Protein AF-A0A0A9YX27-F1 (afdb_monomer)

Secondary structure (DSSP, 8-state):
---S--PPPHHHHHHHHHHHHHHHHHTTT-HHHHHHHHHHHHHHHHHHTTS---TTSS-HHHHHHHHHHHHHHHHHHHHHHTS---HHHHHHHHHHHHHHHHHHTT--TTT--EEEESS--TTTEEE---TTTTSSSEEEEES-HHHHHHT-TTS-PPP-HHHHHHHHHHHHHHHHHH---BSSS-HHHHHHHHHHHHHHHHHHHHTTGGGGGG-S-HHHHHHHHHHHHHHHHHS--BHHHHHHHHHHHHHHHHHHHHTTSS-HHHHHHHHHHHTTT-S-HHHHHHHHHHHHHHHHHHHHHHHHS-THHHHHHHHHHHHHTGGGGS-GGG--HHIIIIIHHHHHHHHHHHHHHHHTTTTGGGS------HHHHHHHHHHTTTTS-SSS---------TTS-HHHHHHHHHHHHHH-

Nearest PDB structures (foldseek):
  5cwo-assembly2_B  TM=3.937E-01  e=2.588E+00  synthetic construct

Mean predicted aligned error: 8.97 Å

Foldseek 3Di:
DCPDDPDQDPLSVLLVVLLVVVLVVPVPDDDPLSVLSVVLVVLVVVLLVLLADPCVLAPPLLNVLSVLLNVLLSVLSNLLSVQPDDSVLVSLLSVLSSVLSVLVSVQDLRFAQKDWDPDDDPPQWAFDDEPPCPDHTTIITGPNNVVQQVVDPVSDHDDRLLSVLSSLLSVLLSLLLVAAADDPDDRSSLSSLLSSLSSNLLSLLSVCSSCCSNDPDNVLVSCLRRQLSVCLSVPHRYSVVSSVSSVLSSVCNVCQVCQCVAPLVNLLVVQCVQQVNPFQSVLLVLLVVLLVVLLVVLLVQLVVDPDCVSLVVLVVVLLVCLVVPPDLQQAALCCLRHVLSNNLSSLQNSVQCVSCVSSCSNVDTNGQHSNLSSQLSVQQVSRHHHGGGDDDDRDDDPPNCVVVSVVSSVVSVVSD

Radius of gyration: 26.24 Å; Cα contacts (8 Å, |Δi|>4): 491; chains: 1; bounding box: 63×66×70 Å

Solvent-accessible surface area (backbone atoms only — not comparable to full-atom values): 23221 Å² total; per-residue (Å²): 144,88,82,75,86,75,75,76,47,76,67,51,52,54,40,50,52,49,53,54,50,53,48,63,76,48,74,83,78,53,76,69,57,50,50,51,38,53,54,41,52,52,50,39,57,66,51,50,74,58,63,71,78,65,62,90,84,33,52,69,72,59,38,52,54,53,48,54,40,52,52,52,50,53,47,44,55,44,60,56,66,70,42,79,62,58,62,69,62,52,39,54,28,41,51,29,47,42,58,25,48,65,53,55,53,68,59,61,69,82,72,61,35,59,47,78,43,92,67,89,43,83,84,30,38,44,78,52,91,45,95,55,63,86,56,93,58,43,32,25,35,48,72,28,67,58,67,50,42,68,69,27,88,84,76,64,58,80,74,54,56,65,62,54,39,53,43,52,49,49,50,41,40,46,48,35,52,68,49,77,52,54,59,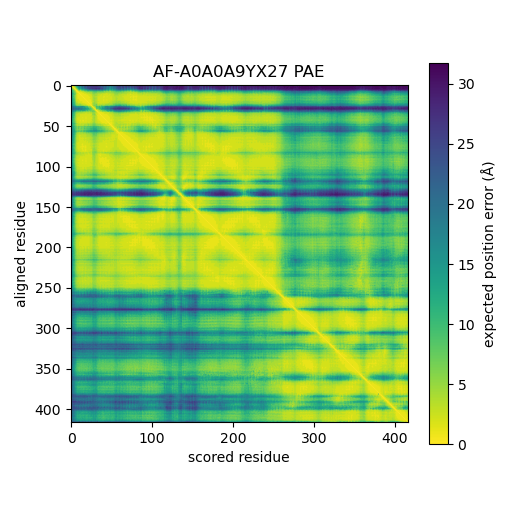100,54,59,59,46,47,45,12,43,51,53,24,24,53,46,38,52,25,50,46,65,49,56,82,55,60,79,48,56,62,59,44,90,45,66,68,57,49,40,42,44,71,36,44,33,58,46,46,46,61,76,73,46,48,42,48,70,61,39,54,55,51,42,51,50,54,35,52,40,66,60,46,69,73,51,59,72,74,61,49,65,71,61,35,52,54,54,47,35,65,59,49,76,62,80,62,43,62,68,48,44,48,53,25,47,54,49,16,52,54,43,24,52,49,50,47,53,56,30,66,78,34,70,77,68,56,18,49,52,54,50,52,52,62,56,55,74,56,39,80,83,41,62,50,57,76,67,32,41,68,64,43,40,54,58,47,46,26,41,52,51,14,52,54,47,33,48,48,19,55,63,75,16,64,42,45,45,77,54,80,50,62,60,62,85,42,61,58,37,52,52,44,39,41,49,60,54,29,39,44,60,87,63,63,18,63,65,95,75,87,78,65,75,67,88,90,62,48,67,67,59,34,52,50,52,46,49,48,52,65,72,64,57

Sequence (416 aa):
HFQDKEKLSDKDLVILEKQMKYITDVSTDMKSDFRNLIEEYNRYWSLRNLVTVDESLCPAYLASKIQETHESFLTLVRESLDKSVNVPSLVKYFRQLNDFIEDFKDIDFTSNWYVKSNTSRPGIIEKVDNKIASENGCSYKVIDLEQFIEGYKDGRPPQHHIIHIVSKLLECAMKSLTTTWESDSGQSVAQLDATGELLSAIRSSFIYLKEQPDYRDFEQFSNESVQPFLQVVDRCHILEEFKIRVNVIKESFWYIRKMDEIGITRALELFHQLNHGSVNLNKLKQCYDIYVSKYNEYIGEAKLKSGLDGIKSLVEIMTTNKADYKEIAKWDEVVKTEKLPTLLAGLSAVWSLLVSKDVRSSGKFLKPHCIQVLCIMRLLSLDGSSRGVEHHLAQVLTGQGKSVILGLLSAVLAFT

Structure (mmCIF, N/CA/C/O backbone):
data_AF-A0A0A9YX27-F1
#
_entry.id   AF-A0A0A9YX27-F1
#
loop_
_atom_site.group_PDB
_atom_site.id
_atom_site.type_symbol
_atom_site.label_atom_id
_atom_site.label_alt_id
_atom_site.label_comp_id
_atom_site.label_asym_id
_atom_site.label_entity_id
_atom_site.label_seq_id
_atom_site.pdbx_PDB_ins_code
_atom_site.Cartn_x
_atom_site.Cartn_y
_atom_site.Cartn_z
_atom_site.occupancy
_atom_site.B_iso_or_equiv
_atom_site.auth_seq_id
_atom_site.auth_comp_id
_atom_site.auth_asym_id
_atom_site.auth_atom_id
_atom_site.pdbx_PDB_model_num
ATOM 1 N N . HIS A 1 1 ? -32.310 9.108 16.807 1.00 32.50 1 HIS A N 1
ATOM 2 C CA . HIS A 1 1 ? -31.981 7.670 16.831 1.00 32.50 1 HIS A CA 1
ATOM 3 C C . HIS A 1 1 ? -30.653 7.457 17.562 1.00 32.50 1 HIS A C 1
ATOM 5 O O . HIS A 1 1 ? -29.638 7.232 16.931 1.00 32.50 1 HIS A O 1
ATOM 11 N N . PHE A 1 2 ? -30.652 7.585 18.892 1.00 31.58 2 PHE A N 1
ATOM 12 C CA . PHE A 1 2 ? -29.519 7.258 19.780 1.00 31.58 2 PHE A CA 1
ATOM 13 C C . PHE A 1 2 ? -30.094 6.498 20.982 1.00 31.58 2 PHE A C 1
ATOM 15 O O . PHE A 1 2 ? -30.077 6.981 22.111 1.00 31.58 2 PHE A O 1
ATOM 22 N N . GLN A 1 3 ? -30.788 5.391 20.711 1.00 31.30 3 GLN A N 1
ATOM 23 C CA . GLN A 1 3 ? -31.604 4.719 21.725 1.00 31.30 3 GLN A CA 1
ATOM 24 C C . GLN A 1 3 ? -31.495 3.197 21.736 1.00 31.30 3 GLN A C 1
ATOM 26 O O . GLN A 1 3 ? -32.362 2.559 22.312 1.00 31.30 3 GLN A O 1
ATOM 31 N N . ASP A 1 4 ? -30.389 2.645 21.238 1.00 38.38 4 ASP A N 1
ATOM 32 C CA . ASP A 1 4 ? -29.897 1.367 21.746 1.00 38.38 4 ASP A CA 1
ATOM 33 C C . ASP A 1 4 ? -28.518 1.609 22.358 1.00 38.38 4 ASP A C 1
ATOM 35 O O . ASP A 1 4 ? -27.602 2.128 21.721 1.00 38.38 4 ASP A O 1
ATOM 39 N N . LYS A 1 5 ? -28.438 1.383 23.671 1.00 42.91 5 LYS A N 1
ATOM 40 C CA . LYS A 1 5 ? -27.274 1.667 24.510 1.00 42.91 5 LYS A CA 1
ATOM 41 C C . LYS A 1 5 ? -26.194 0.615 24.267 1.00 42.91 5 LYS A C 1
ATOM 43 O O . LYS A 1 5 ? -26.051 -0.303 25.070 1.00 42.91 5 LYS A O 1
ATOM 48 N N . GLU A 1 6 ? -25.372 0.803 23.246 1.00 55.72 6 GLU A N 1
ATOM 49 C CA . GLU A 1 6 ? -23.971 0.417 23.394 1.00 55.72 6 GLU A CA 1
ATOM 50 C C . GLU A 1 6 ? -23.339 1.404 24.378 1.00 55.72 6 GLU A C 1
ATOM 52 O O . GLU A 1 6 ? -23.315 2.619 24.171 1.00 55.72 6 GLU A O 1
ATOM 57 N N . LYS A 1 7 ? -22.929 0.893 25.539 1.00 67.12 7 LYS A N 1
ATOM 58 C CA . LYS A 1 7 ? -22.193 1.683 26.523 1.00 67.12 7 LYS A CA 1
ATOM 59 C C . LYS A 1 7 ? -20.860 2.058 25.871 1.00 67.12 7 LYS A C 1
ATOM 61 O O . LYS A 1 7 ? -20.080 1.162 25.565 1.00 67.12 7 LYS A O 1
ATOM 66 N N . LEU A 1 8 ? -20.615 3.355 25.666 1.00 75.12 8 LEU A N 1
ATOM 67 C CA . LEU A 1 8 ? -19.291 3.849 25.277 1.00 75.12 8 LEU A CA 1
ATOM 68 C C . LEU A 1 8 ? -18.251 3.249 26.227 1.00 75.12 8 LEU A C 1
ATOM 70 O O . LEU A 1 8 ? -18.453 3.265 27.446 1.00 75.12 8 LEU A O 1
ATOM 74 N N . SER A 1 9 ? -17.170 2.702 25.674 1.00 83.25 9 SER A N 1
ATOM 75 C CA . SER A 1 9 ? -16.067 2.210 26.495 1.00 83.25 9 SER A CA 1
ATOM 76 C C . SER A 1 9 ? -15.352 3.378 27.178 1.00 83.25 9 SER A C 1
ATOM 78 O O . SER A 1 9 ? -15.440 4.527 26.734 1.00 83.25 9 SER A O 1
ATOM 80 N N . ASP A 1 10 ? -14.571 3.093 28.221 1.00 86.69 10 ASP A N 1
ATOM 81 C CA . ASP A 1 10 ? -13.740 4.111 28.876 1.00 86.69 10 ASP A CA 1
ATOM 82 C C . ASP A 1 10 ? -12.796 4.804 27.877 1.00 86.69 10 ASP A C 1
ATOM 84 O O . ASP A 1 10 ? -12.550 6.006 27.973 1.00 86.69 10 ASP A O 1
ATOM 88 N N . LYS A 1 11 ? -12.302 4.081 26.861 1.00 87.69 11 LYS A N 1
ATOM 89 C CA . LYS A 1 11 ? -11.472 4.671 25.801 1.00 87.69 11 LYS A CA 1
ATOM 90 C C . LYS A 1 11 ? -12.260 5.581 24.867 1.00 87.69 11 LYS A C 1
ATOM 92 O O . LYS A 1 11 ? -11.727 6.614 24.463 1.00 87.69 11 LYS A O 1
ATOM 97 N N . ASP A 1 12 ? -13.502 5.229 24.546 1.00 91.19 12 ASP A N 1
ATOM 98 C CA . ASP A 1 12 ? -14.368 6.084 23.731 1.00 91.19 12 ASP A CA 1
ATOM 99 C C . ASP A 1 12 ? -14.658 7.404 24.456 1.00 91.19 12 ASP A C 1
ATOM 101 O O . ASP A 1 12 ? -14.578 8.472 23.851 1.00 91.19 12 ASP A O 1
ATOM 105 N N . LEU A 1 13 ? -14.904 7.354 25.770 1.00 92.88 13 LEU A N 1
ATOM 106 C CA . LEU A 1 13 ? -15.078 8.559 26.586 1.00 92.88 13 LEU A CA 1
ATOM 107 C C . LEU A 1 13 ? -13.836 9.458 26.534 1.00 92.88 13 LEU A C 1
ATOM 109 O O . LEU A 1 13 ? -13.962 10.655 26.286 1.00 92.88 13 LEU A O 1
ATOM 113 N N . VAL A 1 14 ? -12.634 8.887 26.660 1.00 95.25 14 VAL A N 1
ATOM 114 C CA . VAL A 1 14 ? -11.374 9.647 26.556 1.00 95.25 14 VAL A CA 1
ATOM 115 C C . VAL A 1 14 ? -11.196 10.285 25.172 1.00 95.25 14 VAL A C 1
ATOM 117 O O . VAL A 1 14 ? -10.724 11.418 25.069 1.00 95.25 14 VAL A O 1
ATOM 120 N N . ILE A 1 15 ? -11.557 9.584 24.092 1.00 96.06 15 ILE A N 1
ATOM 121 C CA . ILE A 1 15 ? -11.510 10.137 22.729 1.00 96.06 15 ILE A CA 1
ATOM 122 C C . ILE A 1 15 ? -12.478 11.318 22.606 1.00 96.06 15 ILE A C 1
ATOM 124 O O . ILE A 1 15 ? -12.082 12.384 22.129 1.00 96.06 15 ILE A O 1
ATOM 128 N N . LEU A 1 16 ? -13.715 11.157 23.083 1.00 95.44 16 LEU A N 1
ATOM 129 C CA . LEU A 1 16 ? -14.730 12.208 23.063 1.00 95.44 16 LEU A CA 1
ATOM 130 C C . LEU A 1 16 ? -14.278 13.445 23.849 1.00 95.44 16 LEU A C 1
ATOM 132 O O . LEU A 1 16 ? -14.388 14.564 23.353 1.00 95.44 16 LEU A O 1
ATOM 136 N N . GLU A 1 17 ? -13.718 13.258 25.045 1.00 95.31 17 GLU A N 1
ATOM 137 C CA . GLU A 1 17 ? -13.181 14.346 25.869 1.00 95.31 17 GLU A CA 1
ATOM 138 C C . GLU A 1 17 ? -12.073 15.122 25.147 1.00 95.31 17 GLU A C 1
ATOM 140 O O . GLU A 1 17 ? -12.094 16.355 25.127 1.00 95.31 17 GLU A O 1
ATOM 145 N N . LYS A 1 18 ? -11.133 14.423 24.494 1.00 95.56 18 LYS A N 1
ATOM 146 C CA . LYS A 1 18 ? -10.065 15.063 23.706 1.00 95.56 18 LYS A CA 1
ATOM 147 C C . LYS A 1 18 ? -10.621 15.849 22.520 1.00 95.56 18 LYS A C 1
ATOM 149 O O . LYS A 1 18 ? -10.191 16.977 22.282 1.00 95.56 18 LYS A O 1
ATOM 154 N N . GLN A 1 19 ? -11.604 15.294 21.813 1.00 95.19 19 GLN A N 1
ATOM 155 C CA . GLN A 1 19 ? -12.287 15.986 20.718 1.00 95.19 19 GLN A CA 1
ATOM 156 C C . GLN A 1 19 ? -13.003 17.255 21.205 1.00 95.19 19 GLN A C 1
ATOM 158 O O . GLN A 1 19 ? -12.843 18.313 20.597 1.00 95.19 19 GLN A O 1
ATOM 163 N N . MET A 1 20 ? -13.743 17.178 22.317 1.00 92.31 20 MET A N 1
ATOM 164 C CA . MET A 1 20 ? -14.449 18.322 22.912 1.00 92.31 20 MET A CA 1
ATOM 165 C C . MET A 1 20 ? -13.490 19.404 23.418 1.00 92.31 20 MET A C 1
ATOM 167 O O . MET A 1 20 ? -13.751 20.599 23.248 1.00 92.31 20 MET A O 1
ATOM 171 N N . LYS A 1 21 ? -12.353 19.002 23.996 1.00 91.19 21 LYS A N 1
ATOM 172 C CA . LYS A 1 21 ? -11.293 19.930 24.395 1.00 91.19 21 LYS A CA 1
ATOM 173 C C . LYS A 1 21 ? -10.747 20.689 23.185 1.00 91.19 21 LYS A C 1
ATOM 175 O O . LYS A 1 21 ? -10.752 21.915 23.195 1.00 91.19 21 LYS A O 1
ATOM 180 N N . TYR A 1 22 ? -10.386 19.977 22.116 1.00 90.25 22 TYR A N 1
ATOM 181 C CA . TYR A 1 22 ? -9.889 20.600 20.886 1.00 90.25 22 TYR A CA 1
ATOM 182 C C . TYR A 1 22 ? -10.916 21.563 20.267 1.00 90.25 22 TYR A C 1
ATOM 184 O O . TYR A 1 22 ? -10.574 22.661 19.840 1.00 90.25 22 TYR A O 1
ATOM 192 N N . ILE A 1 23 ? -12.199 21.187 20.260 1.00 88.50 23 ILE A N 1
ATOM 193 C CA . ILE A 1 23 ? -13.299 22.058 19.815 1.00 88.50 23 ILE A CA 1
ATOM 194 C C . ILE A 1 23 ? -13.338 23.355 20.628 1.00 88.50 23 ILE A C 1
ATOM 196 O O . ILE A 1 23 ? -13.466 24.433 20.048 1.00 88.50 23 ILE A O 1
ATOM 200 N N . THR A 1 24 ? -13.219 23.259 21.953 1.00 85.38 24 THR A N 1
ATOM 201 C CA . THR A 1 24 ? -13.237 24.423 22.852 1.00 85.38 24 THR A CA 1
ATOM 202 C C . THR A 1 24 ? -12.073 25.362 22.543 1.00 85.38 24 THR A C 1
ATOM 204 O O . THR A 1 24 ? -12.291 26.566 22.406 1.00 85.38 24 THR A O 1
ATOM 207 N N . ASP A 1 25 ? -10.880 24.799 22.332 1.00 82.50 25 ASP A N 1
ATOM 208 C CA . ASP A 1 25 ? -9.648 25.544 22.064 1.00 82.50 25 ASP A CA 1
ATOM 209 C C . ASP A 1 25 ? -9.677 26.299 20.720 1.00 82.50 25 ASP A C 1
ATOM 211 O O . ASP A 1 25 ? -9.036 27.342 20.598 1.00 82.50 25 ASP A O 1
ATOM 215 N N . VAL A 1 26 ? -10.427 25.814 19.718 1.00 80.12 26 VAL A N 1
ATOM 216 C CA . VAL A 1 26 ? -10.447 26.406 18.362 1.00 80.12 26 VAL A CA 1
ATOM 217 C C . VAL A 1 26 ? -11.749 27.142 18.001 1.00 80.12 26 VAL A C 1
ATOM 219 O O . VAL A 1 26 ? -11.803 27.880 17.013 1.00 80.12 26 VAL A O 1
ATOM 222 N N . SER A 1 27 ? -12.810 27.003 18.802 1.00 65.88 27 SER A N 1
ATOM 223 C CA . SER A 1 27 ? -14.120 27.641 18.558 1.00 65.88 27 SER A CA 1
ATOM 224 C C . SER A 1 27 ? -14.091 29.178 18.473 1.00 65.88 27 SER A C 1
ATOM 226 O O . SER A 1 27 ? -15.070 29.793 18.046 1.00 65.88 27 SER A O 1
ATOM 228 N N . THR A 1 28 ? -12.972 29.805 18.834 1.00 61.97 28 THR A N 1
ATOM 229 C CA . THR A 1 28 ? -12.790 31.255 18.869 1.00 61.97 28 THR A CA 1
ATOM 230 C C . THR A 1 28 ? -12.354 31.887 17.542 1.00 61.97 28 THR A C 1
ATOM 232 O O . THR A 1 28 ? -12.561 33.092 17.417 1.00 61.97 28 THR A O 1
ATOM 235 N N . ASP A 1 29 ? -11.833 31.140 16.545 1.00 57.16 29 ASP A N 1
ATOM 236 C CA . ASP A 1 29 ? -11.067 31.785 15.449 1.00 57.16 29 ASP A CA 1
ATOM 237 C C . ASP A 1 29 ? -11.380 31.425 13.970 1.00 57.16 29 ASP A C 1
ATOM 239 O O . ASP A 1 29 ? -11.008 32.204 13.097 1.00 57.16 29 ASP A O 1
ATOM 243 N N . MET A 1 30 ? -12.098 30.349 13.591 1.00 60.81 30 MET A N 1
ATOM 244 C CA . MET A 1 30 ? -12.384 30.073 12.152 1.00 60.81 30 MET A CA 1
ATOM 245 C C . MET A 1 30 ? -13.683 29.287 11.882 1.00 60.81 30 MET A C 1
ATOM 247 O O . MET A 1 30 ? -13.801 28.124 12.246 1.00 60.81 30 MET A O 1
ATOM 251 N N . LYS A 1 31 ? -14.656 29.878 11.161 1.00 67.31 31 LYS A N 1
ATOM 252 C CA . LYS A 1 31 ? -15.998 29.276 10.949 1.00 67.31 31 LYS A CA 1
ATOM 253 C C . LYS A 1 31 ? -16.056 28.095 9.961 1.00 67.31 31 LYS A C 1
ATOM 255 O O . LYS A 1 31 ? -16.833 27.172 10.193 1.00 67.31 31 LYS A O 1
ATOM 260 N N . SER A 1 32 ? -15.311 28.117 8.850 1.00 70.50 32 SER A N 1
ATOM 261 C CA . SER A 1 32 ? -15.412 27.078 7.803 1.00 70.50 32 SER A CA 1
ATOM 262 C C . SER A 1 32 ? -14.678 25.789 8.172 1.00 70.50 32 SER A C 1
ATOM 264 O O . SER A 1 32 ? -15.236 24.703 8.033 1.00 70.50 32 SER A O 1
ATOM 266 N N . ASP A 1 33 ? -13.457 25.903 8.690 1.00 73.94 33 ASP A N 1
ATOM 267 C CA . ASP A 1 33 ? -12.636 24.740 9.043 1.00 73.94 33 ASP A CA 1
ATOM 268 C C . ASP A 1 33 ? -13.172 24.031 10.287 1.00 73.94 33 ASP A C 1
ATOM 270 O O . ASP A 1 33 ? -13.155 22.804 10.357 1.00 73.94 33 ASP A O 1
ATOM 274 N N . PHE A 1 34 ? -13.756 24.791 11.217 1.00 83.12 34 PHE A N 1
ATOM 275 C CA . PHE A 1 34 ? -14.471 24.240 12.362 1.00 83.12 34 PHE A CA 1
ATOM 276 C C . PHE A 1 34 ? -15.660 23.369 11.942 1.00 83.12 34 PHE A C 1
ATOM 278 O O . PHE A 1 34 ? -15.837 22.274 12.468 1.00 83.12 34 PHE A O 1
ATOM 285 N N . ARG A 1 35 ? -16.453 23.806 10.954 1.00 87.94 35 ARG A N 1
ATOM 286 C CA . ARG A 1 35 ? -17.568 23.002 10.434 1.00 87.94 35 ARG A CA 1
ATOM 287 C C . ARG A 1 35 ? -17.078 21.670 9.862 1.00 87.94 35 ARG A C 1
ATOM 289 O O . ARG A 1 35 ? -17.645 20.637 10.202 1.00 87.94 35 ARG A O 1
ATOM 296 N N . ASN A 1 36 ? -16.024 21.699 9.045 1.00 91.38 36 ASN A N 1
ATOM 297 C CA . ASN A 1 36 ? -15.434 20.484 8.480 1.00 91.38 36 ASN A CA 1
ATOM 298 C C . ASN A 1 36 ? -14.961 19.529 9.586 1.00 91.38 36 ASN A C 1
ATOM 300 O O . ASN A 1 36 ? -15.184 18.329 9.492 1.00 91.38 36 ASN A O 1
ATOM 304 N N . LEU A 1 37 ? -14.355 20.051 10.657 1.00 92.25 37 LEU A N 1
ATOM 305 C CA . LEU A 1 37 ? -13.923 19.233 11.792 1.00 92.25 37 LEU A CA 1
ATOM 306 C C . LEU A 1 37 ? -15.094 18.521 12.476 1.00 92.25 37 LEU A C 1
ATOM 308 O O . LEU A 1 37 ? -15.016 17.321 12.727 1.00 92.25 37 LEU A O 1
ATOM 312 N N . ILE A 1 38 ? -16.187 19.240 12.746 1.00 92.88 38 ILE A N 1
ATOM 313 C CA . ILE A 1 38 ? -17.391 18.651 13.346 1.00 92.88 38 ILE A CA 1
ATOM 314 C C . ILE A 1 38 ? -18.004 17.589 12.424 1.00 92.88 38 ILE A C 1
ATOM 316 O O . ILE A 1 38 ? -18.426 16.538 12.903 1.00 92.88 38 ILE A O 1
ATOM 320 N N . GLU A 1 39 ? -18.037 17.831 11.111 1.00 95.12 39 GLU A N 1
ATOM 321 C CA . GLU A 1 39 ? -18.508 16.849 10.126 1.00 95.12 39 GLU A CA 1
ATOM 322 C C . GLU A 1 39 ? -17.661 15.563 10.164 1.00 95.12 39 GLU A C 1
ATOM 324 O O . GLU A 1 39 ? -18.224 14.469 10.247 1.00 95.12 39 GLU A O 1
ATOM 329 N N . GLU A 1 40 ? -16.330 15.673 10.209 1.00 96.25 40 GLU A N 1
ATOM 330 C CA . GLU A 1 40 ? -15.453 14.500 10.289 1.00 96.25 40 GLU A CA 1
ATOM 331 C C . GLU A 1 40 ? -15.524 13.776 11.644 1.00 96.25 40 GLU A C 1
ATOM 333 O O . GLU A 1 40 ? -15.459 12.548 11.676 1.00 96.25 40 GLU A O 1
ATOM 338 N N . TYR A 1 41 ? -15.705 14.483 12.765 1.00 96.38 41 TYR A N 1
ATOM 339 C CA . TYR A 1 41 ? -15.936 13.842 14.069 1.00 96.38 41 TYR A CA 1
ATOM 340 C C . TYR A 1 41 ? -17.277 13.108 14.115 1.00 96.38 41 TYR A C 1
ATOM 342 O O . TYR A 1 41 ? -17.355 11.996 14.635 1.00 96.38 41 TYR A O 1
ATOM 350 N N . ASN A 1 42 ? -18.332 13.681 13.533 1.00 95.56 42 ASN A N 1
ATOM 351 C CA . ASN A 1 42 ? -19.620 12.998 13.423 1.00 95.56 42 ASN A CA 1
ATOM 352 C C . ASN A 1 42 ? -19.513 11.737 12.554 1.00 95.56 42 ASN A C 1
ATOM 354 O O . ASN A 1 42 ? -20.071 10.702 12.919 1.00 95.56 42 ASN A O 1
ATOM 358 N N . ARG A 1 43 ? -18.769 11.803 11.439 1.00 96.56 43 ARG A N 1
ATOM 359 C CA . ARG A 1 43 ? -18.481 10.632 10.594 1.00 96.56 43 ARG A CA 1
ATOM 360 C C . ARG A 1 43 ? -17.662 9.577 11.344 1.00 96.56 43 ARG A C 1
ATOM 362 O O . ARG A 1 43 ? -17.956 8.393 11.224 1.00 96.56 43 ARG A O 1
ATOM 369 N N . TYR A 1 44 ? -16.694 9.988 12.162 1.00 96.81 44 TYR A N 1
ATOM 370 C CA . TYR A 1 44 ? -15.954 9.069 13.027 1.00 96.81 44 TYR A CA 1
ATOM 371 C C . TYR A 1 44 ? -16.898 8.300 13.957 1.00 96.81 44 TYR A C 1
ATOM 373 O O . TYR A 1 44 ? -16.862 7.074 13.979 1.00 96.81 44 TYR A O 1
ATOM 381 N N . TRP A 1 45 ? -17.781 8.994 14.681 1.00 95.38 45 TRP A N 1
ATOM 382 C CA . TRP A 1 45 ? -18.698 8.350 15.628 1.00 95.38 45 TRP A CA 1
ATOM 383 C C . TRP A 1 45 ? -19.752 7.469 14.951 1.00 95.38 45 TRP A C 1
ATOM 385 O O . TRP A 1 45 ? -20.119 6.436 15.508 1.00 95.38 45 TRP A O 1
ATOM 395 N N . SER A 1 46 ? -20.215 7.822 13.745 1.00 93.75 46 SER A N 1
ATOM 396 C CA . SER A 1 46 ? -21.144 6.963 13.000 1.00 93.75 46 SER A CA 1
ATOM 397 C C . SER A 1 46 ? -20.490 5.664 12.524 1.00 93.75 46 SER A C 1
ATOM 399 O O . SER A 1 46 ? -21.149 4.627 12.516 1.00 93.75 46 SER A O 1
ATOM 401 N N . LEU A 1 47 ? -19.202 5.703 12.168 1.00 93.06 47 LEU A N 1
ATOM 402 C CA . LEU A 1 47 ? -18.434 4.529 11.749 1.00 93.06 47 LEU A CA 1
ATOM 403 C C . LEU A 1 47 ? -17.920 3.707 12.937 1.00 93.06 47 LEU A C 1
ATOM 405 O O . LEU A 1 47 ? -17.926 2.482 12.885 1.00 93.06 47 LEU A O 1
ATOM 409 N N . ARG A 1 48 ? -17.503 4.361 14.024 1.00 90.19 48 ARG A N 1
ATOM 410 C CA . ARG A 1 48 ? -16.961 3.726 15.233 1.00 90.19 48 ARG A CA 1
ATOM 411 C C . ARG A 1 48 ? -17.927 2.710 15.838 1.00 90.19 48 ARG A C 1
ATOM 413 O O . ARG A 1 48 ? -17.477 1.645 16.253 1.00 90.19 48 ARG A O 1
ATOM 420 N N . ASN A 1 49 ? -19.224 3.006 15.849 1.00 85.06 49 ASN A N 1
ATOM 421 C CA . ASN A 1 49 ? -20.250 2.092 16.365 1.00 85.06 49 ASN A CA 1
ATOM 422 C C . ASN A 1 49 ? -20.405 0.820 15.513 1.00 85.06 49 ASN A C 1
ATOM 424 O O . ASN A 1 49 ? -21.004 -0.147 15.957 1.00 85.06 49 ASN A O 1
ATOM 428 N N . LEU A 1 50 ? -19.868 0.806 14.289 1.00 86.38 50 LEU A N 1
ATOM 429 C CA . LEU A 1 50 ? -19.856 -0.375 13.421 1.00 86.38 50 LEU A CA 1
ATOM 430 C C . LEU A 1 50 ? -18.609 -1.245 13.639 1.00 86.38 50 LEU A C 1
ATOM 432 O O . LEU A 1 50 ? -18.529 -2.346 13.108 1.00 86.38 50 LEU A O 1
ATOM 436 N N . VAL A 1 51 ? -17.627 -0.756 14.403 1.00 85.75 51 VAL A N 1
ATOM 437 C CA . VAL A 1 51 ? -16.409 -1.488 14.768 1.00 85.75 51 VAL A CA 1
ATOM 438 C C . VAL A 1 51 ? -16.627 -2.146 16.128 1.00 85.75 51 VAL A C 1
ATOM 440 O O . VAL A 1 51 ? -16.146 -1.681 17.165 1.00 85.75 51 VAL A O 1
ATOM 443 N N . THR A 1 52 ? -17.416 -3.213 16.132 1.00 79.25 52 THR A N 1
ATOM 444 C CA . THR A 1 52 ? -17.760 -3.990 17.328 1.00 79.25 52 THR A CA 1
ATOM 445 C C . THR A 1 52 ? -17.564 -5.479 17.063 1.00 79.25 52 THR A C 1
ATOM 447 O O . THR A 1 52 ? -17.335 -5.902 15.930 1.00 79.25 52 THR A O 1
ATOM 450 N N . VAL A 1 53 ? -17.543 -6.277 18.128 1.00 80.75 53 VAL A N 1
ATOM 451 C CA . VAL A 1 53 ? -17.449 -7.737 18.038 1.00 80.75 53 VAL A CA 1
ATOM 452 C C . VAL A 1 53 ? -18.772 -8.296 18.519 1.00 80.75 53 VAL A C 1
ATOM 454 O O . VAL A 1 53 ? -19.164 -8.031 19.653 1.00 80.75 53 VAL A O 1
ATOM 457 N N . ASP A 1 54 ? -19.452 -9.066 17.674 1.00 80.12 54 ASP A N 1
ATOM 458 C CA . ASP A 1 54 ? -20.606 -9.839 18.121 1.00 80.12 54 ASP A CA 1
ATOM 459 C C . ASP A 1 54 ? -20.115 -11.068 18.897 1.00 80.12 54 ASP A C 1
ATOM 461 O O . ASP A 1 54 ? -19.791 -12.113 18.328 1.00 80.12 54 ASP A O 1
ATOM 465 N N . GLU A 1 55 ? -20.019 -10.921 20.219 1.00 80.75 55 GLU A N 1
ATOM 466 C CA . GLU A 1 55 ? -19.603 -11.993 21.130 1.00 80.75 55 GLU A CA 1
ATOM 467 C C . GLU A 1 55 ? -20.551 -13.201 21.094 1.00 80.75 55 GLU A C 1
ATOM 469 O O . GLU A 1 55 ? -20.149 -14.298 21.471 1.00 80.75 55 GLU A O 1
ATOM 474 N N . SER A 1 56 ? -21.794 -13.041 20.618 1.00 79.00 56 SER A N 1
ATOM 475 C CA . SER A 1 56 ? -22.751 -14.150 20.536 1.00 79.00 56 SER A CA 1
ATOM 476 C C . SER A 1 56 ? -22.464 -15.115 19.383 1.00 79.00 56 SER A C 1
ATOM 478 O O . SER A 1 56 ? -22.869 -16.275 19.439 1.00 79.00 56 SER A O 1
ATOM 480 N N . LEU A 1 57 ? -21.742 -14.653 18.358 1.00 76.00 57 LEU A N 1
ATOM 481 C CA . LEU A 1 57 ? -21.379 -15.426 17.166 1.00 76.00 57 LEU A CA 1
ATOM 482 C C . LEU A 1 57 ? -19.897 -15.833 17.151 1.00 76.00 57 LEU A C 1
ATOM 484 O O . LEU A 1 57 ? -19.426 -16.426 16.179 1.00 76.00 57 LEU A O 1
ATOM 488 N N . CYS A 1 58 ? -19.144 -15.497 18.200 1.00 83.56 58 CYS A N 1
ATOM 489 C CA . CYS A 1 58 ? -17.692 -15.594 18.211 1.00 83.56 58 CYS A CA 1
ATOM 490 C C . CYS A 1 58 ? -17.190 -16.248 19.507 1.00 83.56 58 CYS A C 1
ATOM 492 O O . CYS A 1 58 ? -17.423 -15.708 20.589 1.00 83.56 58 CYS A O 1
ATOM 494 N N . PRO A 1 59 ? -16.443 -17.368 19.441 1.00 88.12 59 PRO A N 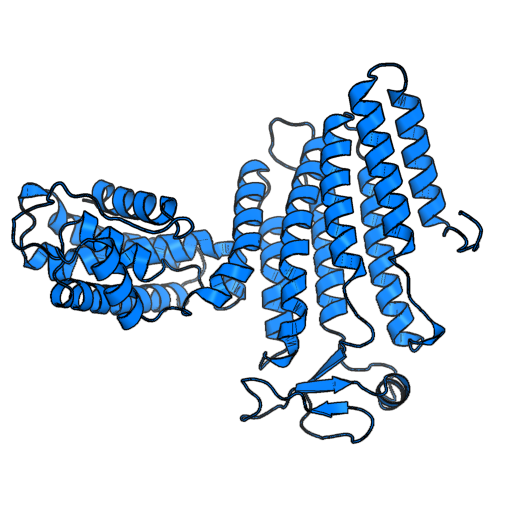1
ATOM 495 C CA . PRO A 1 59 ? -15.892 -17.982 20.643 1.00 88.12 59 PRO A CA 1
ATOM 496 C C . PRO A 1 59 ? -14.973 -17.020 21.398 1.00 88.12 59 PRO A C 1
ATOM 498 O O . PRO A 1 59 ? -14.214 -16.266 20.783 1.00 88.12 59 PRO A O 1
ATOM 501 N N . ALA A 1 60 ? -14.960 -17.113 22.731 1.00 89.00 60 ALA A N 1
ATOM 502 C CA . ALA A 1 60 ? -14.260 -16.173 23.616 1.00 89.00 60 ALA A CA 1
ATOM 503 C C . ALA A 1 60 ? -12.788 -15.911 23.230 1.00 89.00 60 ALA A C 1
ATOM 505 O O . ALA A 1 60 ? -12.313 -14.779 23.304 1.00 89.00 60 ALA A O 1
ATOM 506 N N . TYR A 1 61 ? -12.068 -16.944 22.776 1.00 89.06 61 TYR A N 1
ATOM 507 C CA . TYR A 1 61 ? -10.692 -16.801 22.288 1.00 89.06 61 TYR A CA 1
ATOM 508 C C . TYR A 1 61 ? -10.594 -15.850 21.086 1.00 89.06 61 TYR A C 1
ATOM 510 O O . TYR A 1 61 ? -9.750 -14.954 21.073 1.00 89.06 61 TYR A O 1
ATOM 518 N N . LEU A 1 62 ? -11.446 -16.040 20.075 1.00 90.25 62 LEU A N 1
ATOM 519 C CA . LEU A 1 62 ? -11.423 -15.233 18.858 1.00 90.25 62 LEU A CA 1
ATOM 520 C C . LEU A 1 62 ? -11.950 -13.821 19.139 1.00 90.25 62 LEU A C 1
ATOM 522 O O . LEU A 1 62 ? -11.334 -12.852 18.699 1.00 90.25 62 LEU A O 1
ATOM 526 N N . ALA A 1 63 ? -13.005 -13.702 19.951 1.00 91.94 63 ALA A N 1
ATOM 527 C CA . ALA A 1 63 ? -13.551 -12.418 20.381 1.00 91.94 63 ALA A CA 1
ATOM 528 C C . ALA A 1 63 ? -12.479 -11.557 21.070 1.00 91.94 63 ALA A C 1
ATOM 530 O O . ALA A 1 63 ? -12.276 -10.404 20.693 1.00 91.94 63 ALA A O 1
ATOM 531 N N . SER A 1 64 ? -11.699 -12.152 21.982 1.00 91.81 64 SER A N 1
ATOM 532 C CA . SER A 1 64 ? -10.574 -11.482 22.645 1.00 91.81 64 SER A CA 1
ATOM 533 C C . SER A 1 64 ? -9.519 -10.972 21.654 1.00 91.81 64 SER A C 1
ATOM 535 O O . SER A 1 64 ? -9.019 -9.860 21.817 1.00 91.81 64 SER A O 1
ATOM 537 N N . LYS A 1 65 ? -9.203 -11.727 20.595 1.00 92.94 65 LYS A N 1
ATOM 538 C CA . LYS A 1 65 ? -8.229 -11.307 19.569 1.00 92.94 65 LYS A CA 1
ATOM 539 C C . LYS A 1 65 ? -8.726 -10.190 18.661 1.00 92.94 65 LYS A C 1
ATOM 541 O O . LYS A 1 65 ? -7.951 -9.296 18.307 1.00 92.94 65 LYS A O 1
ATOM 546 N N . ILE A 1 66 ? -10.007 -10.203 18.310 1.00 93.00 66 ILE A N 1
ATOM 547 C CA . ILE A 1 66 ? -10.611 -9.100 17.559 1.00 93.00 66 ILE A CA 1
ATOM 548 C C . ILE A 1 66 ? -10.653 -7.847 18.445 1.00 93.00 66 ILE A C 1
ATOM 550 O O . ILE A 1 66 ? -10.246 -6.769 18.009 1.00 93.00 66 ILE A O 1
ATOM 554 N N . GLN A 1 67 ? -11.019 -7.998 19.721 1.00 92.00 67 GLN A N 1
ATOM 555 C CA . GLN A 1 67 ? -11.027 -6.900 20.683 1.00 92.00 67 GLN A CA 1
ATOM 556 C C . GLN A 1 67 ? -9.629 -6.296 20.885 1.00 92.00 67 GLN A C 1
ATOM 558 O O . GLN A 1 67 ? -9.500 -5.080 20.823 1.00 92.00 67 GLN A O 1
ATOM 563 N N . GLU A 1 68 ? -8.564 -7.098 21.017 1.00 93.19 68 GLU A N 1
ATOM 564 C CA . GLU A 1 68 ? -7.171 -6.604 21.054 1.00 93.19 68 GLU A CA 1
ATOM 565 C C . GLU A 1 68 ? -6.833 -5.717 19.832 1.00 93.19 68 GLU A C 1
ATOM 567 O O . GLU A 1 68 ? -6.164 -4.683 19.950 1.00 93.19 68 GLU A O 1
ATOM 572 N N . THR A 1 69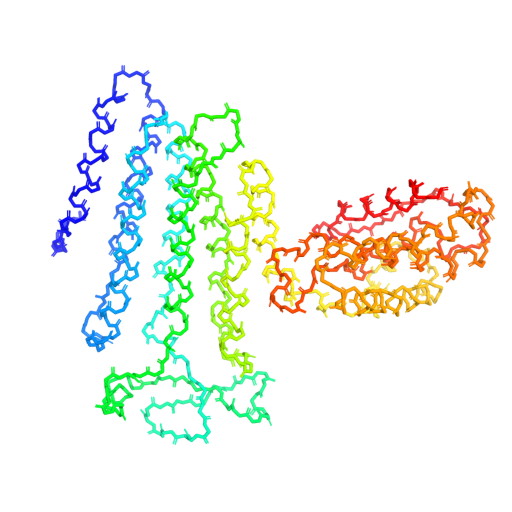 ? -7.326 -6.091 18.649 1.00 94.69 69 THR A N 1
ATOM 573 C CA . THR A 1 69 ? -7.118 -5.334 17.404 1.00 94.69 69 THR A CA 1
ATOM 574 C C . THR A 1 69 ? -7.894 -4.016 17.416 1.00 94.69 69 THR A C 1
ATOM 576 O O . THR A 1 69 ? -7.328 -2.965 17.107 1.00 94.69 69 THR A O 1
ATOM 579 N N . HIS A 1 70 ? -9.159 -4.035 17.845 1.00 92.81 70 HIS A N 1
ATOM 580 C CA . HIS A 1 70 ? -9.970 -2.824 18.012 1.00 92.81 70 HIS A CA 1
ATOM 581 C C . HIS A 1 70 ? -9.365 -1.880 19.060 1.00 92.81 70 HIS A C 1
ATOM 583 O O . HIS A 1 70 ? -9.262 -0.677 18.834 1.00 92.81 70 HIS A O 1
ATOM 589 N N . GLU A 1 71 ? -8.870 -2.416 20.172 1.00 92.62 71 GLU A N 1
ATOM 590 C CA . GLU A 1 71 ? -8.200 -1.660 21.231 1.00 92.62 71 GLU A CA 1
ATOM 591 C C . GLU A 1 71 ? -6.929 -0.955 20.738 1.00 92.62 71 GLU A C 1
ATOM 593 O O . GLU A 1 71 ? -6.624 0.172 21.150 1.00 92.62 71 GLU A O 1
ATOM 598 N N . SER A 1 72 ? -6.199 -1.596 19.824 1.00 95.25 72 SER A N 1
ATOM 599 C CA . SER A 1 72 ? -5.018 -1.023 19.171 1.00 95.25 72 SER A CA 1
ATOM 600 C C . SER A 1 72 ? -5.407 0.139 18.251 1.00 95.25 72 SER A C 1
ATOM 602 O O . SER A 1 72 ? -4.783 1.201 18.293 1.00 95.25 72 SER A O 1
ATOM 604 N N . PHE A 1 73 ? -6.498 -0.019 17.497 1.00 95.88 73 PHE A N 1
ATOM 605 C CA . PHE A 1 73 ? -7.085 1.048 16.688 1.00 95.88 73 PHE A CA 1
ATOM 606 C C . PHE A 1 73 ? -7.553 2.242 17.543 1.00 95.88 73 PHE A C 1
ATOM 608 O O . PHE A 1 73 ? -7.182 3.378 17.256 1.00 95.88 73 PHE A O 1
ATOM 615 N N . LEU A 1 74 ? -8.290 2.022 18.638 1.00 95.06 74 LEU A N 1
ATOM 616 C CA . LEU A 1 74 ? -8.731 3.115 19.522 1.00 95.06 74 LEU A CA 1
ATOM 617 C C . LEU A 1 74 ? -7.556 3.858 20.151 1.00 95.06 74 LEU A C 1
ATOM 619 O O . LEU A 1 74 ? -7.593 5.078 20.311 1.00 95.06 74 LEU A O 1
ATOM 623 N N . THR A 1 75 ? -6.487 3.130 20.467 1.00 96.00 75 THR A N 1
ATOM 624 C CA . THR A 1 75 ? -5.250 3.741 20.949 1.00 96.00 75 THR A CA 1
ATOM 625 C C . THR A 1 75 ? -4.655 4.655 19.875 1.00 96.00 75 THR A C 1
ATOM 627 O O . THR A 1 75 ? -4.319 5.789 20.192 1.00 96.00 75 THR A O 1
ATOM 630 N N . LEU A 1 76 ? -4.611 4.239 18.602 1.00 97.44 76 LEU A N 1
ATOM 631 C CA . LEU A 1 76 ? -4.150 5.090 17.493 1.00 97.44 76 LEU A CA 1
ATOM 632 C C . LEU A 1 76 ? -4.947 6.398 17.396 1.00 97.44 76 LEU A C 1
ATOM 634 O O . LEU A 1 76 ? -4.357 7.475 17.307 1.00 97.44 76 LEU A O 1
ATOM 638 N N . VAL A 1 77 ? -6.278 6.318 17.467 1.00 97.25 77 VAL A N 1
ATOM 639 C CA . VAL A 1 77 ? -7.146 7.506 17.434 1.00 97.25 77 VAL A CA 1
ATOM 640 C C . VAL A 1 77 ? -6.859 8.420 18.622 1.00 97.25 77 VAL A C 1
ATOM 642 O O . VAL A 1 77 ? -6.654 9.622 18.447 1.00 97.25 77 VAL A O 1
ATOM 645 N N . ARG A 1 78 ? -6.776 7.858 19.830 1.00 96.62 78 ARG A N 1
ATOM 646 C CA . ARG A 1 78 ? -6.482 8.616 21.047 1.00 96.62 78 ARG A CA 1
ATOM 647 C C . ARG A 1 78 ? -5.150 9.361 20.953 1.00 96.62 78 ARG A C 1
ATOM 649 O O . ARG A 1 78 ? -5.124 10.559 21.215 1.00 96.62 78 ARG A O 1
ATOM 656 N N . GLU A 1 79 ? -4.077 8.671 20.571 1.00 96.94 79 GLU A N 1
ATOM 657 C CA . GLU A 1 79 ? -2.736 9.262 20.462 1.00 96.94 79 GLU A CA 1
ATOM 658 C C . GLU A 1 79 ? -2.657 10.308 19.338 1.00 96.94 79 GLU A C 1
ATOM 660 O O . GLU A 1 79 ? -1.876 11.257 19.412 1.00 96.94 79 GLU A O 1
ATOM 665 N N . SER A 1 80 ? -3.478 10.175 18.289 1.00 97.12 80 SER A N 1
ATOM 666 C CA . SER A 1 80 ? -3.535 11.172 17.215 1.00 97.12 80 SER A CA 1
ATOM 667 C C . SER A 1 80 ? -4.157 12.493 17.676 1.00 97.12 80 SER A C 1
ATOM 669 O O . SER A 1 80 ? -3.726 13.560 17.247 1.00 97.12 80 SER A O 1
ATOM 671 N N . LEU A 1 81 ? -5.105 12.439 18.616 1.00 96.62 81 LEU A N 1
ATOM 672 C CA . LEU A 1 81 ? -5.731 13.621 19.214 1.00 96.62 81 LEU A CA 1
ATOM 673 C C . LEU A 1 81 ? -4.831 14.340 20.231 1.00 96.62 81 LEU A C 1
ATOM 675 O O . LEU A 1 81 ? -5.106 15.486 20.574 1.00 96.62 81 LEU A O 1
ATOM 679 N N . ASP A 1 82 ? -3.744 13.710 20.689 1.00 94.94 82 ASP A N 1
ATOM 680 C CA . ASP A 1 82 ? -2.717 14.369 21.512 1.00 94.94 82 ASP A CA 1
ATOM 681 C C . ASP A 1 82 ? -1.769 15.256 20.697 1.00 94.94 82 ASP A C 1
ATOM 683 O O . ASP A 1 82 ? -0.971 16.018 21.252 1.00 94.94 82 ASP A O 1
ATOM 687 N N . LYS A 1 83 ? -1.843 15.181 19.364 1.00 94.69 83 LYS A N 1
ATOM 688 C CA . LYS A 1 83 ? -1.021 15.994 18.473 1.00 94.69 83 LYS A CA 1
ATOM 689 C C . LYS A 1 83 ? -1.557 17.422 18.432 1.00 94.69 83 LYS A C 1
ATOM 691 O O . LYS A 1 83 ? -2.646 17.688 17.936 1.00 94.69 83 LYS A O 1
ATOM 696 N N . SER A 1 84 ? -0.745 18.364 18.905 1.00 90.56 84 SER A N 1
ATOM 697 C CA . SER A 1 84 ? -1.039 19.794 18.772 1.00 90.56 84 SER A CA 1
ATOM 698 C C . SER A 1 84 ? -0.826 20.239 17.322 1.00 90.56 84 SER A C 1
ATOM 700 O O . SER A 1 84 ? 0.314 20.368 16.866 1.00 90.56 84 SER A O 1
ATOM 702 N N . VAL A 1 85 ? -1.923 20.410 16.582 1.00 92.31 85 VAL A N 1
ATOM 703 C CA . VAL A 1 85 ? -1.946 20.783 15.159 1.00 92.31 85 VAL A CA 1
ATOM 704 C C . VAL A 1 85 ? -3.054 21.793 14.870 1.00 92.31 85 VAL A C 1
ATOM 706 O O . VAL A 1 85 ? -3.989 21.948 15.654 1.00 92.31 85 VAL A O 1
ATOM 709 N N . ASN A 1 86 ? -2.978 22.457 13.715 1.00 90.88 86 ASN A N 1
ATOM 710 C CA . ASN A 1 86 ? -4.060 23.310 13.222 1.00 90.88 86 ASN A CA 1
ATOM 711 C C . ASN A 1 86 ? -5.254 22.486 12.695 1.00 90.88 86 ASN A C 1
ATOM 713 O O . ASN A 1 86 ? -5.115 21.308 12.353 1.00 90.88 86 ASN A O 1
ATOM 717 N N . VAL A 1 87 ? -6.422 23.131 12.591 1.00 91.81 87 VAL A N 1
ATOM 718 C CA . VAL A 1 87 ? -7.671 22.472 12.167 1.00 91.81 87 VAL A CA 1
ATOM 719 C C . VAL A 1 87 ? -7.559 21.817 10.792 1.00 91.81 87 VAL A C 1
ATOM 721 O O . VAL A 1 87 ? -7.953 20.657 10.685 1.00 91.81 87 VAL A O 1
ATOM 724 N N . PRO A 1 88 ? -6.996 22.464 9.748 1.00 93.06 88 PRO A N 1
ATOM 725 C CA . PRO A 1 88 ? -6.899 21.834 8.432 1.00 93.06 88 PRO A CA 1
ATOM 726 C C . PRO A 1 88 ? -6.114 20.517 8.440 1.00 93.06 88 PRO A C 1
ATOM 728 O O . PRO A 1 88 ? -6.516 19.561 7.776 1.00 93.06 88 PRO A O 1
ATOM 731 N N . SER A 1 89 ? -5.028 20.439 9.219 1.00 94.00 89 SER A N 1
ATOM 732 C CA . SER A 1 89 ? -4.228 19.213 9.344 1.00 94.00 89 SER A CA 1
ATOM 733 C C . SER A 1 89 ? -5.017 18.102 10.033 1.00 94.00 89 SER A C 1
ATOM 735 O O . SER A 1 89 ? -5.002 16.961 9.574 1.00 94.00 89 SER A O 1
ATOM 737 N N . LEU A 1 90 ? -5.751 18.438 11.100 1.00 95.00 90 LEU A N 1
ATOM 738 C CA . LEU A 1 90 ? -6.571 17.467 11.822 1.00 95.00 90 LEU A CA 1
ATOM 739 C C . LEU A 1 90 ? -7.746 16.969 10.972 1.00 95.00 90 LEU A C 1
ATOM 741 O O . LEU A 1 90 ? -8.003 15.771 10.926 1.00 95.00 90 LEU A O 1
ATOM 745 N N . VAL A 1 91 ? -8.408 17.868 10.237 1.00 95.56 91 VAL A N 1
ATOM 746 C CA . VAL A 1 91 ? -9.469 17.527 9.277 1.00 95.56 91 VAL A CA 1
ATOM 747 C C . VAL A 1 91 ? -8.939 16.596 8.186 1.00 95.56 91 VAL A C 1
ATOM 749 O O . VAL A 1 91 ? -9.584 15.595 7.878 1.00 95.56 91 VAL A O 1
ATOM 752 N N . LYS A 1 92 ? -7.762 16.886 7.607 1.00 96.69 92 LYS A N 1
ATOM 753 C CA . LYS A 1 92 ? -7.133 16.007 6.606 1.00 96.69 92 LYS A CA 1
ATOM 754 C C . LYS A 1 92 ? -6.917 14.602 7.177 1.00 96.69 92 LYS A C 1
ATOM 756 O O . LYS A 1 92 ? -7.317 13.627 6.543 1.00 96.69 92 LYS A O 1
ATOM 761 N N . TYR A 1 93 ? -6.335 14.512 8.371 1.00 98.00 93 TYR A N 1
ATOM 762 C CA . TYR A 1 93 ? -6.086 13.235 9.030 1.00 98.00 93 TYR A CA 1
ATOM 763 C C . TYR A 1 93 ? -7.385 12.470 9.318 1.00 98.00 93 TYR A C 1
ATOM 765 O O . TYR A 1 93 ? -7.492 11.301 8.960 1.00 98.00 93 TYR A O 1
ATOM 773 N N . PHE A 1 94 ? -8.400 13.121 9.898 1.00 97.94 94 PHE A N 1
ATOM 774 C CA . PHE A 1 94 ? -9.667 12.458 10.211 1.00 97.94 94 PHE A CA 1
ATOM 775 C C . PHE A 1 94 ? -10.417 11.990 8.961 1.00 97.94 94 PHE A C 1
ATOM 777 O O . PHE A 1 94 ? -11.036 10.935 9.012 1.00 97.94 94 PHE A O 1
ATOM 784 N N . ARG A 1 95 ? -10.299 12.680 7.819 1.00 98.06 95 ARG A N 1
ATOM 785 C CA . ARG A 1 95 ? -10.814 12.163 6.539 1.00 98.06 95 ARG A CA 1
ATOM 786 C C . ARG A 1 95 ? -10.177 10.832 6.171 1.00 98.06 95 ARG A C 1
ATOM 788 O O . ARG A 1 95 ? -10.888 9.879 5.880 1.00 98.06 95 ARG A O 1
ATOM 795 N N . GLN A 1 96 ? -8.846 10.764 6.216 1.00 98.12 96 GLN A N 1
ATOM 796 C CA . GLN A 1 96 ? -8.091 9.548 5.900 1.00 98.12 96 GLN A CA 1
ATOM 797 C C . GLN A 1 96 ? -8.368 8.426 6.911 1.00 98.12 96 GLN A C 1
ATOM 799 O O . GLN A 1 96 ? -8.480 7.263 6.526 1.00 98.12 96 GLN A O 1
ATOM 804 N N . LEU A 1 97 ? -8.525 8.773 8.190 1.00 98.25 97 LEU A N 1
ATOM 805 C CA . LEU A 1 97 ? -8.907 7.847 9.249 1.00 98.25 97 LEU A CA 1
ATOM 806 C C . LEU A 1 97 ? -10.325 7.303 9.030 1.00 98.25 97 LEU A C 1
ATOM 808 O O . LEU A 1 97 ? -10.512 6.096 9.068 1.00 98.25 97 LEU A O 1
ATOM 812 N N . ASN A 1 98 ? -11.311 8.161 8.770 1.00 98.19 98 ASN A N 1
ATOM 813 C CA . ASN A 1 98 ? -12.700 7.761 8.525 1.00 98.19 98 ASN A CA 1
ATOM 814 C C . ASN A 1 98 ? -12.805 6.832 7.311 1.00 98.19 98 ASN A C 1
ATOM 816 O O . ASN A 1 98 ? -13.442 5.786 7.377 1.00 98.19 98 ASN A O 1
ATOM 820 N N . ASP A 1 99 ? -12.107 7.181 6.237 1.00 97.31 99 ASP A N 1
ATOM 821 C CA . ASP A 1 99 ? -11.952 6.357 5.043 1.00 97.31 99 ASP A CA 1
ATOM 822 C C . ASP A 1 99 ? -11.329 4.982 5.337 1.00 97.31 99 ASP A C 1
ATOM 824 O O . ASP A 1 99 ? -11.731 3.977 4.757 1.00 97.31 99 ASP A O 1
ATOM 828 N N . PHE A 1 100 ? -10.350 4.921 6.242 1.00 97.75 100 PHE A N 1
ATOM 829 C CA . PHE A 1 100 ? -9.783 3.661 6.714 1.00 97.75 100 PHE A CA 1
ATOM 830 C C . PHE A 1 100 ? -10.792 2.853 7.541 1.00 97.75 100 PHE A C 1
ATOM 832 O O . PHE A 1 100 ? -10.902 1.648 7.332 1.00 97.75 100 PHE A O 1
ATOM 839 N N . ILE A 1 101 ? -11.537 3.492 8.454 1.00 96.94 101 ILE A N 1
ATOM 840 C CA . ILE A 1 101 ? -12.540 2.816 9.296 1.00 96.94 101 ILE A CA 1
ATOM 841 C C . ILE A 1 101 ? -13.626 2.179 8.427 1.00 96.94 101 ILE A C 1
ATOM 843 O O . ILE A 1 101 ? -14.089 1.083 8.731 1.00 96.94 101 ILE A O 1
ATOM 847 N N . GLU A 1 102 ? -14.012 2.855 7.344 1.00 95.81 102 GLU A N 1
ATOM 848 C CA . GLU A 1 102 ? -15.035 2.386 6.413 1.00 95.81 102 GLU A CA 1
ATOM 849 C C . GLU A 1 102 ? -14.685 1.036 5.774 1.00 95.81 102 GLU A C 1
ATOM 851 O O . GLU A 1 102 ? -15.563 0.184 5.687 1.00 95.81 102 GLU A O 1
ATOM 856 N N . ASP A 1 103 ? -13.415 0.804 5.427 1.00 95.75 103 ASP A N 1
ATOM 857 C CA . ASP A 1 103 ? -12.956 -0.503 4.937 1.00 95.75 103 ASP A CA 1
ATOM 858 C C . ASP A 1 103 ? -12.596 -1.465 6.083 1.00 95.75 103 ASP A C 1
ATOM 860 O O . ASP A 1 103 ? -12.749 -2.677 5.953 1.00 95.75 103 ASP A O 1
ATOM 864 N N . PHE A 1 104 ? -12.114 -0.946 7.219 1.00 95.62 104 PHE A N 1
ATOM 865 C CA . PHE A 1 104 ? -11.733 -1.748 8.386 1.00 95.62 104 PHE A CA 1
ATOM 866 C C . PHE A 1 104 ? -12.928 -2.481 9.002 1.00 95.62 104 PHE A C 1
ATOM 868 O O . PHE A 1 104 ? -12.810 -3.657 9.341 1.00 95.62 104 PHE A O 1
ATOM 875 N N . LYS A 1 105 ? -14.086 -1.814 9.115 1.00 92.31 105 LYS A N 1
ATOM 876 C CA . LYS A 1 105 ? -15.320 -2.420 9.648 1.00 92.31 105 LYS A CA 1
ATOM 877 C C . LYS A 1 105 ? -15.841 -3.575 8.782 1.00 92.31 105 LYS A C 1
ATOM 879 O O . LYS A 1 105 ? -16.571 -4.420 9.282 1.00 92.31 105 LYS A O 1
ATOM 884 N N . ASP A 1 106 ? -15.478 -3.605 7.498 1.00 92.19 106 ASP A N 1
ATOM 885 C CA . ASP A 1 106 ? -15.931 -4.621 6.542 1.00 92.19 106 ASP A CA 1
ATOM 886 C C . ASP A 1 106 ? -15.001 -5.854 6.518 1.00 92.19 106 ASP A C 1
ATOM 888 O O . ASP A 1 106 ? -15.249 -6.816 5.784 1.00 92.19 106 ASP A O 1
ATOM 892 N N . ILE A 1 107 ? -13.932 -5.864 7.329 1.00 93.06 107 ILE A N 1
ATOM 893 C CA . ILE A 1 107 ? -13.071 -7.037 7.497 1.00 93.06 107 ILE A CA 1
ATOM 894 C C . ILE A 1 107 ? -13.797 -8.077 8.352 1.00 93.06 107 ILE A C 1
ATOM 896 O O . ILE A 1 107 ? -13.860 -7.990 9.576 1.00 93.06 107 ILE A O 1
ATOM 900 N N . ASP A 1 108 ? -14.292 -9.123 7.700 1.00 90.38 108 ASP A N 1
ATOM 901 C CA . ASP A 1 108 ? -14.911 -10.255 8.383 1.00 90.38 108 ASP A CA 1
ATOM 902 C C . ASP A 1 108 ? -13.843 -11.183 8.986 1.00 90.38 108 ASP A C 1
ATOM 904 O O . ASP A 1 108 ? -13.332 -12.088 8.318 1.00 90.38 108 ASP A O 1
ATOM 908 N N . PHE A 1 109 ? -13.495 -10.938 10.252 1.00 90.88 109 PHE A N 1
ATOM 909 C CA . PHE A 1 109 ? -12.579 -11.777 11.031 1.00 90.88 109 PHE A CA 1
ATOM 910 C C . PHE A 1 109 ? -13.196 -13.114 11.450 1.00 90.88 109 PHE A C 1
ATOM 912 O O . PHE A 1 109 ? -12.476 -14.087 11.623 1.00 90.88 109 PHE A O 1
ATOM 919 N N . THR A 1 110 ? -14.513 -13.179 11.633 1.00 88.44 110 THR A N 1
ATOM 920 C CA . THR A 1 110 ? -15.190 -14.370 12.160 1.00 88.44 110 THR A CA 1
ATOM 921 C C . THR A 1 110 ? -15.294 -15.479 11.126 1.00 88.44 110 THR A C 1
ATOM 923 O O . THR A 1 110 ? -14.961 -16.627 11.413 1.00 88.44 110 THR A O 1
ATOM 926 N N . SER A 1 111 ? -15.695 -15.148 9.898 1.00 87.25 111 SER A N 1
ATOM 927 C CA . SER A 1 111 ? -15.891 -16.160 8.863 1.00 87.25 111 SER A CA 1
ATOM 928 C C . SER A 1 111 ? -14.613 -16.455 8.086 1.00 87.25 111 SER A C 1
ATOM 930 O O . SER A 1 111 ? -14.545 -17.492 7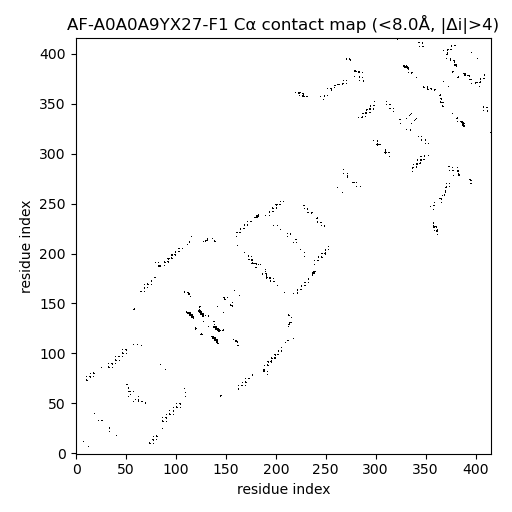.435 1.00 87.25 111 SER A O 1
ATOM 932 N N . ASN A 1 112 ? -13.596 -15.586 8.098 1.00 90.69 112 ASN A N 1
ATOM 933 C CA . ASN A 1 112 ? -12.389 -15.754 7.275 1.00 90.69 112 ASN A CA 1
ATOM 934 C C . ASN A 1 112 ? -11.185 -16.306 8.045 1.00 90.69 112 ASN A C 1
ATOM 936 O O . ASN A 1 112 ? -10.060 -15.818 7.901 1.00 90.69 112 ASN A O 1
ATOM 940 N N . TRP A 1 113 ? -11.394 -17.380 8.804 1.00 93.31 113 TRP A N 1
ATOM 941 C CA . TRP A 1 113 ? -10.288 -18.141 9.373 1.00 93.31 113 TRP A CA 1
ATOM 942 C C . TRP A 1 113 ? -9.888 -19.285 8.444 1.00 93.31 113 TRP A C 1
ATOM 944 O O . TRP A 1 113 ? -10.586 -20.294 8.319 1.00 93.31 113 TRP A O 1
ATOM 954 N N . TYR A 1 114 ? -8.731 -19.138 7.800 1.00 92.88 114 TYR A N 1
ATOM 955 C CA . TYR A 1 114 ? -8.147 -20.176 6.956 1.00 92.88 114 TYR A CA 1
ATOM 956 C C . TYR A 1 114 ? -6.955 -20.847 7.625 1.00 92.88 114 TYR A C 1
ATOM 958 O O . TYR A 1 114 ? -6.126 -20.185 8.250 1.00 92.88 114 TYR A O 1
ATOM 966 N N . VAL A 1 115 ? -6.826 -22.159 7.422 1.00 91.44 115 VAL A N 1
ATOM 967 C CA . VAL A 1 115 ? -5.703 -22.966 7.914 1.00 91.44 115 VAL A CA 1
ATOM 968 C C . VAL A 1 115 ? -5.152 -23.901 6.841 1.00 91.44 115 VAL A C 1
ATOM 970 O O . VAL A 1 115 ? -5.866 -24.345 5.939 1.00 91.44 115 VAL A O 1
ATOM 973 N N . LYS A 1 116 ? -3.862 -24.224 6.954 1.00 87.44 116 LYS A N 1
ATOM 974 C CA . LYS A 1 116 ? -3.226 -25.302 6.193 1.00 87.44 116 LYS A CA 1
ATOM 975 C C . LYS A 1 116 ? -3.282 -26.587 7.002 1.00 87.44 116 LYS A C 1
ATOM 977 O O . LYS A 1 116 ? -2.875 -26.616 8.159 1.00 87.44 116 LYS A O 1
ATOM 982 N N . SER A 1 117 ? -3.795 -27.650 6.392 1.00 81.75 117 SER A N 1
ATOM 983 C CA . SER A 1 117 ? -3.906 -28.959 7.034 1.00 81.75 117 SER A CA 1
ATOM 984 C C . SER A 1 117 ? -3.687 -30.076 6.019 1.00 81.75 117 SER A C 1
ATOM 986 O O . SER A 1 117 ? -4.064 -29.960 4.855 1.00 81.75 117 SER A O 1
ATOM 988 N N . ASN A 1 118 ? -3.107 -31.187 6.468 1.00 76.00 118 ASN A N 1
ATOM 989 C CA . ASN A 1 118 ? -3.021 -32.420 5.676 1.00 76.00 118 ASN A CA 1
ATOM 990 C C . ASN A 1 118 ? -4.181 -33.381 5.973 1.00 76.00 118 ASN A C 1
ATOM 992 O O . ASN A 1 118 ? -4.343 -34.386 5.290 1.00 76.00 118 ASN A O 1
ATOM 996 N N . THR A 1 119 ? -4.995 -33.073 6.984 1.00 73.56 119 THR A N 1
ATOM 997 C CA . THR A 1 119 ? -6.124 -33.896 7.424 1.00 73.56 119 THR A CA 1
ATOM 998 C C . THR A 1 119 ? -7.417 -33.098 7.349 1.00 73.56 119 THR A C 1
ATOM 1000 O O . THR A 1 119 ? -7.510 -32.019 7.941 1.00 73.56 119 THR A O 1
ATOM 1003 N N . SER A 1 120 ? -8.427 -33.638 6.672 1.00 77.31 120 SER A N 1
ATOM 1004 C CA . SER A 1 120 ? -9.785 -33.096 6.709 1.00 77.31 120 SER A CA 1
ATOM 1005 C C . SER A 1 120 ? -10.434 -33.380 8.064 1.00 77.31 120 SER A C 1
ATOM 1007 O O . SER A 1 120 ? -10.336 -34.500 8.567 1.00 77.31 120 SER A O 1
ATOM 1009 N N . ARG A 1 121 ? -11.148 -32.399 8.622 1.00 84.12 121 ARG A N 1
ATOM 1010 C CA . ARG A 1 121 ? -12.045 -32.584 9.773 1.00 84.12 121 ARG A CA 1
ATOM 1011 C C . ARG A 1 121 ? -13.465 -32.210 9.335 1.00 84.12 121 ARG A C 1
ATOM 1013 O O . ARG A 1 121 ? -13.813 -31.032 9.423 1.00 84.12 121 ARG A O 1
ATOM 1020 N N . PRO A 1 122 ? -14.242 -33.166 8.790 1.00 85.50 122 PRO A N 1
ATOM 1021 C CA . PRO A 1 122 ? -15.593 -32.900 8.301 1.00 85.50 122 PRO A CA 1
ATOM 1022 C C . PRO A 1 122 ? -16.444 -32.214 9.372 1.00 85.50 122 PRO A C 1
ATOM 1024 O O . PRO A 1 122 ? -16.375 -32.595 10.537 1.00 85.50 122 PRO A O 1
ATOM 1027 N N . GLY A 1 123 ? -17.210 -31.196 8.983 1.00 87.75 123 GLY A N 1
ATOM 1028 C CA . GLY A 1 123 ? -18.042 -30.416 9.905 1.00 87.75 123 GLY A CA 1
ATOM 1029 C C . GLY A 1 123 ? -17.298 -29.349 10.717 1.00 87.75 123 GLY A C 1
ATOM 1030 O O . GLY A 1 123 ? -17.953 -28.453 11.222 1.00 87.75 123 GLY A O 1
ATOM 1031 N N . ILE A 1 124 ? -15.960 -29.386 10.786 1.00 90.94 124 ILE A N 1
ATOM 1032 C CA . ILE A 1 124 ? -15.151 -28.392 11.518 1.00 90.94 124 ILE A CA 1
ATOM 1033 C C . ILE A 1 124 ? -14.381 -27.484 10.558 1.00 90.94 124 ILE A C 1
ATOM 1035 O O . ILE A 1 124 ? -14.340 -26.266 10.734 1.00 90.94 124 ILE A O 1
ATOM 1039 N N . ILE A 1 125 ? -13.768 -28.072 9.528 1.00 91.94 125 ILE A N 1
ATOM 1040 C CA . ILE A 1 125 ? -13.062 -27.342 8.473 1.00 91.94 125 ILE A CA 1
ATOM 1041 C C . ILE A 1 125 ? -13.498 -27.845 7.095 1.00 91.94 125 ILE A C 1
ATOM 1043 O O . ILE A 1 125 ? -13.642 -29.051 6.878 1.00 91.94 125 ILE A O 1
ATOM 1047 N N . GLU A 1 126 ? -13.648 -26.930 6.144 1.00 90.88 126 GLU A N 1
ATOM 1048 C CA . GLU A 1 126 ? -14.052 -27.216 4.768 1.00 90.88 126 GLU A CA 1
ATOM 1049 C C . GLU A 1 126 ? -12.922 -26.889 3.793 1.00 90.88 126 GLU A C 1
ATOM 1051 O O . GLU A 1 126 ? -12.251 -25.864 3.917 1.00 90.88 126 GLU A O 1
ATOM 1056 N N . LYS A 1 127 ? -12.674 -27.779 2.826 1.00 88.00 127 LYS A N 1
ATOM 1057 C CA . LYS A 1 127 ? -11.636 -27.561 1.816 1.00 88.00 127 LYS A CA 1
ATOM 1058 C C . LYS A 1 127 ? -12.051 -26.398 0.914 1.00 88.00 127 LYS A C 1
ATOM 1060 O O . LYS A 1 127 ? -13.131 -26.424 0.336 1.00 88.00 127 LYS A O 1
ATOM 1065 N N . VAL A 1 128 ? -11.167 -25.419 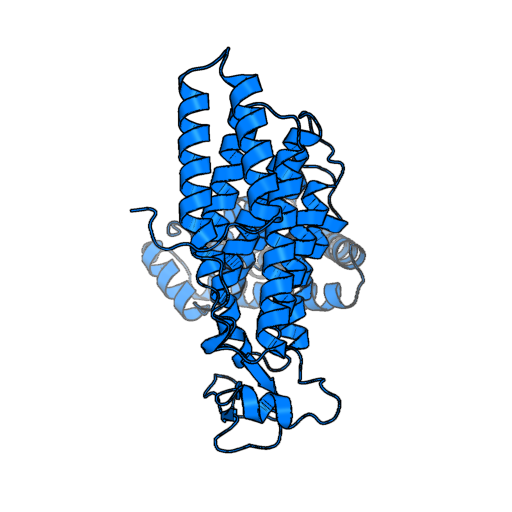0.747 1.00 87.25 128 VAL A N 1
ATOM 1066 C CA . VAL A 1 128 ? -11.377 -24.315 -0.194 1.00 87.25 128 VAL A CA 1
ATOM 1067 C C . VAL A 1 128 ? -10.923 -24.761 -1.577 1.00 87.25 128 VAL A C 1
ATOM 1069 O O . VAL A 1 128 ? -9.773 -25.180 -1.745 1.00 87.25 128 VAL A O 1
ATOM 1072 N N . ASP A 1 129 ? -11.813 -24.665 -2.562 1.00 76.69 129 ASP A N 1
ATOM 1073 C CA . ASP A 1 129 ? -11.432 -24.827 -3.962 1.00 76.69 129 ASP A CA 1
ATOM 1074 C C . ASP A 1 129 ? -10.687 -23.568 -4.418 1.00 76.69 129 ASP A C 1
ATOM 1076 O O . ASP A 1 129 ? -11.225 -22.460 -4.387 1.00 76.69 129 ASP A O 1
ATOM 1080 N N . ASN A 1 130 ? -9.406 -23.719 -4.738 1.00 71.56 130 ASN A N 1
ATOM 1081 C CA . ASN A 1 130 ? -8.520 -22.607 -5.050 1.00 71.56 130 ASN A CA 1
ATOM 1082 C C . ASN A 1 130 ? -7.547 -22.983 -6.166 1.00 71.56 130 ASN A C 1
ATOM 1084 O O . ASN A 1 130 ? -7.363 -24.155 -6.500 1.00 71.56 130 ASN A O 1
ATOM 1088 N N . LYS A 1 131 ? -6.877 -21.975 -6.731 1.00 63.91 131 LYS A N 1
ATOM 1089 C CA . LYS A 1 131 ? -6.011 -22.145 -7.911 1.00 63.91 131 LYS A CA 1
ATOM 1090 C C . LYS A 1 131 ? -4.817 -23.086 -7.690 1.00 63.91 131 LYS A C 1
ATOM 1092 O O . LYS A 1 131 ? -4.189 -23.486 -8.665 1.00 63.91 131 LYS A O 1
ATOM 1097 N N . ILE A 1 132 ? -4.484 -23.419 -6.438 1.00 55.56 132 ILE A N 1
ATOM 1098 C CA . ILE A 1 132 ? -3.318 -24.231 -6.048 1.00 55.56 132 ILE A CA 1
ATOM 1099 C C . ILE A 1 132 ? -3.736 -25.586 -5.437 1.00 55.56 132 ILE A C 1
ATOM 1101 O O . ILE A 1 132 ? -2.887 -26.382 -5.045 1.00 55.56 132 ILE A O 1
ATOM 1105 N N . ALA A 1 133 ? -5.033 -25.910 -5.396 1.00 50.47 133 ALA A N 1
ATOM 1106 C CA . ALA A 1 133 ? -5.596 -27.044 -4.653 1.00 50.47 133 ALA A CA 1
ATOM 1107 C C . ALA A 1 133 ? -5.119 -28.452 -5.091 1.00 50.47 133 ALA A C 1
ATOM 1109 O O . ALA A 1 133 ? -5.546 -29.449 -4.495 1.00 50.47 133 ALA A O 1
ATOM 1110 N N . SER A 1 134 ? -4.249 -28.549 -6.103 1.00 49.09 134 SER A N 1
ATOM 1111 C CA . SER A 1 134 ? -3.734 -29.787 -6.693 1.00 49.09 134 SER A CA 1
ATOM 1112 C C . SER A 1 134 ? -2.393 -30.288 -6.134 1.00 49.09 134 SER A C 1
ATOM 1114 O O . SER A 1 134 ? -2.021 -31.414 -6.450 1.00 49.09 134 SER A O 1
ATOM 1116 N N . GLU A 1 135 ? -1.662 -29.527 -5.309 1.00 52.97 135 GLU A N 1
ATOM 1117 C CA . GLU A 1 135 ? -0.345 -29.944 -4.782 1.00 52.97 135 GLU A CA 1
ATOM 1118 C C . GLU A 1 135 ? -0.228 -29.694 -3.264 1.00 52.97 135 GLU A C 1
ATOM 1120 O O . GLU A 1 135 ? -0.673 -28.662 -2.777 1.00 52.97 135 GLU A O 1
ATOM 1125 N N . ASN A 1 136 ? 0.325 -30.675 -2.529 1.00 53.59 136 ASN A N 1
ATOM 1126 C CA . ASN A 1 136 ? 0.546 -30.766 -1.068 1.00 53.59 136 ASN A CA 1
ATOM 1127 C C . ASN A 1 136 ? 0.147 -29.545 -0.200 1.00 53.59 136 ASN A C 1
ATOM 1129 O O . ASN A 1 136 ? 0.770 -28.489 -0.267 1.00 53.59 136 ASN A O 1
ATOM 1133 N N . GLY A 1 137 ? -0.811 -29.748 0.718 1.00 61.47 137 GLY A N 1
ATOM 1134 C CA . GLY A 1 137 ? -1.251 -28.748 1.705 1.00 61.47 137 GLY A CA 1
ATOM 1135 C C . GLY A 1 137 ? -2.474 -27.946 1.251 1.00 61.47 137 GLY A C 1
ATOM 1136 O O . GLY A 1 137 ? -2.377 -26.764 0.908 1.00 61.47 137 GLY A O 1
ATOM 1137 N N . CYS A 1 138 ? -3.648 -28.589 1.263 1.00 73.31 138 CYS A N 1
ATOM 1138 C CA . CYS A 1 138 ? -4.910 -27.929 0.921 1.00 73.31 138 CYS A CA 1
ATOM 1139 C C . CYS A 1 138 ? -5.214 -26.792 1.915 1.00 73.31 138 CYS A C 1
ATOM 1141 O O . CYS A 1 138 ? -4.967 -26.919 3.117 1.00 73.31 138 CYS A O 1
ATOM 1143 N N . SER A 1 139 ? -5.755 -25.684 1.406 1.00 87.81 139 SER A N 1
ATOM 1144 C CA . SER A 1 139 ? -6.303 -24.615 2.246 1.00 87.81 139 SER A CA 1
ATOM 1145 C C . SER A 1 139 ? -7.689 -25.029 2.725 1.00 87.81 139 SER A C 1
ATOM 1147 O O . SER A 1 139 ? -8.505 -25.495 1.927 1.00 87.81 139 SER A O 1
ATOM 1149 N N . TYR A 1 140 ? -7.958 -24.850 4.012 1.00 90.38 140 TYR A N 1
ATOM 1150 C CA . TYR A 1 140 ? -9.263 -25.106 4.604 1.00 90.38 140 TYR A CA 1
ATOM 1151 C C . TYR A 1 140 ? -9.794 -23.844 5.266 1.00 90.38 140 TYR A C 1
ATOM 1153 O O . TYR A 1 140 ? -9.025 -23.087 5.855 1.00 90.38 140 TYR A O 1
ATOM 1161 N N . LYS A 1 141 ? -11.104 -23.641 5.184 1.00 92.88 141 LYS A N 1
ATOM 1162 C CA . LYS A 1 141 ? -11.846 -22.635 5.935 1.00 92.88 141 LYS A CA 1
ATOM 1163 C C . LYS A 1 141 ? -12.389 -23.280 7.206 1.00 92.88 141 LYS A C 1
ATOM 1165 O O . LYS A 1 141 ? -12.921 -24.386 7.136 1.00 92.88 141 LYS A O 1
ATOM 1170 N N . VAL A 1 142 ? -12.248 -22.628 8.354 1.00 93.00 142 VAL A N 1
ATOM 1171 C CA . VAL A 1 142 ? -12.893 -23.074 9.595 1.00 93.00 142 VAL A CA 1
ATOM 1172 C C . VAL A 1 142 ? -14.381 -22.734 9.513 1.00 93.00 142 VAL A C 1
ATOM 1174 O O . VAL A 1 142 ? -14.728 -21.589 9.235 1.00 93.00 142 VAL A O 1
ATOM 1177 N N . ILE A 1 143 ? -15.244 -23.733 9.703 1.00 93.31 143 ILE A N 1
ATOM 1178 C CA . ILE A 1 143 ? -16.709 -23.591 9.627 1.00 93.31 143 ILE A CA 1
ATOM 1179 C C . ILE A 1 143 ? -17.388 -23.747 10.993 1.00 93.31 143 ILE A C 1
ATOM 1181 O O . ILE A 1 143 ? -18.425 -23.132 11.214 1.00 93.31 143 ILE A O 1
ATOM 1185 N N . ASP A 1 144 ? -16.787 -24.503 11.918 1.00 91.88 144 ASP A N 1
ATOM 1186 C CA . ASP A 1 144 ? -17.213 -24.593 13.320 1.00 91.88 144 ASP A CA 1
ATOM 1187 C C . ASP A 1 144 ? -16.081 -24.066 14.210 1.00 91.88 144 ASP A C 1
ATOM 1189 O O . ASP A 1 144 ? -15.089 -24.756 14.457 1.00 91.88 144 ASP A O 1
ATOM 1193 N N . LEU A 1 145 ? -16.194 -22.801 14.624 1.00 90.62 145 LEU A N 1
ATOM 1194 C CA . LEU A 1 145 ? -15.155 -22.104 15.383 1.00 90.62 145 LEU A CA 1
ATOM 1195 C C . LEU A 1 145 ? -14.974 -22.690 16.791 1.00 90.62 145 LEU A C 1
ATOM 1197 O O . LEU A 1 145 ? -13.837 -22.799 17.255 1.00 90.62 145 LEU A O 1
ATOM 1201 N N . GLU A 1 146 ? -16.064 -23.075 17.462 1.00 89.75 146 GLU A N 1
ATOM 1202 C CA . GLU A 1 146 ? -16.028 -23.619 18.825 1.00 89.75 146 GLU A CA 1
ATOM 1203 C C . GLU A 1 146 ? -15.306 -24.962 18.839 1.00 89.75 146 GLU A C 1
ATOM 1205 O O . GLU A 1 146 ? -14.255 -25.092 19.475 1.00 89.75 146 GLU A O 1
ATOM 1210 N N . GLN A 1 147 ? -15.785 -25.927 18.046 1.00 90.19 147 GLN A N 1
ATOM 1211 C CA . GLN A 1 147 ? -15.165 -27.251 17.976 1.00 90.19 147 GLN A CA 1
ATOM 1212 C C . GLN A 1 147 ? -13.735 -27.182 17.440 1.00 90.19 147 GLN A C 1
ATOM 1214 O O . GLN A 1 147 ? -12.873 -27.976 17.837 1.00 90.19 147 GLN A O 1
ATOM 1219 N N . PHE A 1 148 ? -13.449 -26.238 16.534 1.00 90.94 148 PHE A N 1
ATOM 1220 C CA . PHE A 1 148 ? -12.095 -26.049 16.034 1.00 90.94 148 PHE A CA 1
ATOM 1221 C C . PHE A 1 148 ? -11.135 -25.647 17.152 1.00 90.94 148 PHE A C 1
ATOM 1223 O O . PHE A 1 148 ? -10.070 -26.253 17.254 1.00 90.94 148 PHE A O 1
ATOM 1230 N N . ILE A 1 149 ? -11.504 -24.675 17.992 1.00 89.38 149 ILE A N 1
ATOM 1231 C CA . ILE A 1 149 ? -10.670 -24.185 19.098 1.00 89.38 149 ILE A CA 1
ATOM 1232 C C . ILE A 1 149 ? -10.560 -25.235 20.210 1.00 89.38 149 ILE A C 1
ATOM 1234 O O . ILE A 1 149 ? -9.448 -25.512 20.663 1.00 89.38 149 ILE A O 1
ATOM 1238 N N . GLU A 1 150 ? -11.670 -25.870 20.601 1.00 87.94 150 GLU A N 1
ATOM 1239 C CA . GLU A 1 150 ? -11.696 -26.939 21.615 1.00 87.94 150 GLU A CA 1
ATOM 1240 C C . GLU A 1 150 ? -10.802 -28.130 21.243 1.00 87.94 150 GLU A C 1
ATOM 1242 O O . GLU A 1 150 ? -10.207 -28.779 22.108 1.00 87.94 150 GLU A O 1
ATOM 1247 N N . GLY A 1 151 ? -10.640 -28.389 19.942 1.00 84.94 151 GLY A N 1
ATOM 1248 C CA . GLY A 1 151 ? -9.743 -29.419 19.425 1.00 84.94 151 GLY A CA 1
ATOM 1249 C C . GLY A 1 151 ? -8.258 -29.212 19.766 1.00 84.94 151 GLY A C 1
ATOM 1250 O O . GLY A 1 151 ? -7.472 -30.152 19.608 1.00 84.94 151 GLY A O 1
ATOM 1251 N N . TYR A 1 152 ? -7.850 -28.027 20.235 1.00 85.00 152 TYR A N 1
ATOM 1252 C CA . TYR A 1 152 ? -6.474 -27.719 20.634 1.00 85.00 152 TYR A CA 1
ATOM 1253 C C . TYR A 1 152 ? -6.344 -27.678 22.161 1.00 85.00 152 TYR A C 1
ATOM 1255 O O . TYR A 1 152 ? -6.559 -26.651 22.800 1.00 85.00 152 TYR A O 1
ATOM 1263 N N . LYS A 1 153 ? -5.917 -28.810 22.739 1.00 69.25 153 LYS A N 1
ATOM 1264 C CA . LYS A 1 153 ? -5.821 -29.061 24.194 1.00 69.25 153 LYS A CA 1
ATOM 1265 C C . LYS A 1 153 ? -4.979 -28.051 24.985 1.00 69.25 153 LYS A C 1
ATOM 1267 O O . LYS A 1 153 ? -5.222 -27.873 26.172 1.00 69.25 153 LYS A O 1
ATOM 1272 N N . ASP A 1 154 ? -4.032 -27.382 24.332 1.00 73.50 154 ASP A N 1
ATOM 1273 C CA . ASP A 1 154 ? -3.162 -26.380 24.962 1.00 73.50 154 ASP A CA 1
ATOM 1274 C C . ASP A 1 154 ? -3.746 -24.952 24.893 1.00 73.50 154 ASP A C 1
ATOM 1276 O O . ASP A 1 154 ? -3.072 -23.987 25.257 1.00 73.50 154 ASP A O 1
ATOM 1280 N N . GLY A 1 155 ? -4.971 -24.790 24.369 1.00 69.19 155 GLY A N 1
ATOM 1281 C CA . GLY A 1 155 ? -5.624 -23.490 24.172 1.00 69.19 155 GLY A CA 1
ATOM 1282 C C . GLY A 1 155 ? -4.965 -22.621 23.095 1.00 69.19 155 GLY A C 1
ATOM 1283 O O . GLY A 1 155 ? -5.145 -21.404 23.076 1.00 69.19 155 GLY A O 1
ATOM 1284 N N . ARG A 1 156 ? -4.155 -23.225 22.217 1.00 80.00 156 ARG A N 1
ATOM 1285 C CA . ARG A 1 156 ? -3.391 -22.534 21.167 1.00 80.00 156 ARG A CA 1
ATOM 1286 C C . ARG A 1 156 ? -3.787 -23.057 19.786 1.00 80.00 156 ARG A C 1
ATOM 1288 O O . ARG A 1 156 ? -3.081 -23.907 19.239 1.00 80.00 156 ARG A O 1
ATOM 1295 N N . PRO A 1 157 ? -4.914 -22.589 19.228 1.00 88.00 157 PRO A N 1
ATOM 1296 C CA . PRO A 1 157 ? -5.255 -22.888 17.846 1.00 88.00 157 PRO A CA 1
ATOM 1297 C C . PRO A 1 157 ? -4.237 -22.242 16.879 1.00 88.00 157 PRO A C 1
ATOM 1299 O O . PRO A 1 157 ? -3.487 -21.343 17.276 1.00 88.00 157 PRO A O 1
ATOM 1302 N N . PRO A 1 158 ? -4.186 -22.688 15.608 1.00 89.31 158 PRO A N 1
ATOM 1303 C CA . PRO A 1 158 ? -3.355 -22.087 14.571 1.00 89.31 158 PRO A CA 1
ATOM 1304 C C . PRO A 1 158 ? -3.597 -20.585 14.442 1.00 89.31 158 PRO A C 1
ATOM 1306 O O . PRO A 1 158 ? -4.695 -20.103 14.699 1.00 89.31 158 PRO A O 1
ATOM 1309 N N . GLN A 1 159 ? -2.587 -19.836 14.009 1.00 91.19 159 GLN A N 1
ATOM 1310 C CA . GLN A 1 159 ? -2.701 -18.385 13.907 1.00 91.19 159 GLN A CA 1
ATOM 1311 C C . GLN A 1 159 ? -3.842 -17.967 12.965 1.00 91.19 159 GLN A C 1
ATOM 1313 O O . GLN A 1 159 ? -3.985 -18.475 11.853 1.00 91.19 159 GLN A O 1
ATOM 1318 N N . HIS A 1 160 ? -4.624 -16.977 13.393 1.00 94.50 160 HIS A N 1
ATOM 1319 C CA . HIS A 1 160 ? -5.547 -16.279 12.512 1.00 94.50 160 HIS A CA 1
ATOM 1320 C C . HIS A 1 160 ? -4.787 -15.201 11.724 1.00 94.50 160 HIS A C 1
ATOM 1322 O O . HIS A 1 160 ? -4.636 -14.069 12.188 1.00 94.50 160 HIS A O 1
ATOM 1328 N N . HIS A 1 161 ? -4.295 -15.537 10.528 1.00 94.25 161 HIS A N 1
ATOM 1329 C CA . HIS A 1 161 ? -3.396 -14.650 9.776 1.00 94.25 161 HIS A CA 1
ATOM 1330 C C . HIS A 1 161 ? -4.009 -13.285 9.431 1.00 94.25 161 HIS A C 1
ATOM 1332 O O . HIS A 1 161 ? -3.298 -12.293 9.518 1.00 94.25 161 HIS A O 1
ATOM 1338 N N . ILE A 1 162 ? -5.310 -13.188 9.119 1.00 95.81 162 ILE A N 1
ATOM 1339 C CA . ILE A 1 162 ? -5.943 -11.880 8.849 1.00 95.81 162 ILE A CA 1
ATOM 1340 C C . ILE A 1 162 ? -5.886 -10.956 10.075 1.00 95.81 162 ILE A C 1
ATOM 1342 O O . ILE A 1 162 ? -5.411 -9.831 9.948 1.00 95.81 162 ILE A O 1
ATOM 1346 N N . ILE A 1 163 ? -6.294 -11.431 11.262 1.00 95.94 163 ILE A N 1
ATOM 1347 C CA . ILE A 1 163 ? -6.149 -10.676 12.518 1.00 95.94 163 ILE A CA 1
ATOM 1348 C C . ILE A 1 163 ? -4.686 -10.279 12.714 1.00 95.94 163 ILE A C 1
ATOM 1350 O O . ILE A 1 163 ? -4.399 -9.102 12.889 1.00 95.94 163 ILE A O 1
ATOM 1354 N N . HIS A 1 164 ? -3.754 -11.232 12.606 1.00 96.31 164 HIS A N 1
ATOM 1355 C CA . HIS A 1 164 ? -2.329 -10.958 12.788 1.00 96.31 164 HIS A CA 1
ATOM 1356 C C . HIS A 1 164 ? -1.804 -9.854 11.853 1.00 96.31 164 HIS A C 1
ATOM 1358 O O . HIS A 1 164 ? -1.122 -8.938 12.314 1.00 96.31 164 HIS A O 1
ATOM 1364 N N . ILE A 1 165 ? -2.145 -9.918 10.562 1.00 97.00 165 ILE A N 1
ATOM 1365 C CA . ILE A 1 165 ? -1.778 -8.913 9.559 1.00 97.00 165 ILE A CA 1
ATOM 1366 C C . ILE A 1 165 ? -2.343 -7.553 9.959 1.00 97.00 165 ILE A C 1
ATOM 1368 O O . ILE A 1 165 ? -1.595 -6.584 10.054 1.00 97.00 165 ILE A O 1
ATOM 1372 N N . VAL A 1 166 ? -3.644 -7.473 10.241 1.00 97.62 166 VAL A N 1
ATOM 1373 C CA . VAL A 1 166 ? -4.305 -6.208 10.573 1.00 97.62 166 VAL A CA 1
ATOM 1374 C C . VAL A 1 166 ? -3.737 -5.601 11.860 1.00 97.62 166 VAL A C 1
ATOM 1376 O O . VAL A 1 166 ? -3.429 -4.408 11.876 1.00 97.62 166 VAL A O 1
ATOM 1379 N N . SER A 1 167 ? -3.500 -6.402 12.906 1.00 97.38 167 SER A N 1
ATOM 1380 C CA . SER A 1 167 ? -2.841 -5.932 14.131 1.00 97.38 167 SER A CA 1
ATOM 1381 C C . SER A 1 167 ? -1.450 -5.363 13.829 1.00 97.38 167 SER A C 1
ATOM 1383 O O . SER A 1 167 ? -1.120 -4.270 14.284 1.00 97.38 167 SER A O 1
ATOM 1385 N N . LYS A 1 168 ? -0.644 -6.047 13.003 1.00 97.75 168 LYS A N 1
ATOM 1386 C CA . LYS A 1 168 ? 0.693 -5.570 12.615 1.00 97.75 168 LYS A CA 1
ATOM 1387 C C . LYS A 1 168 ? 0.658 -4.292 11.778 1.00 97.75 168 LYS A C 1
ATOM 1389 O O . LYS A 1 168 ? 1.530 -3.439 11.931 1.00 97.75 168 LYS A O 1
ATOM 1394 N N . LEU A 1 169 ? -0.342 -4.122 10.918 1.00 98.06 169 LEU A N 1
ATOM 1395 C CA . LEU A 1 169 ? -0.525 -2.894 10.141 1.00 98.06 169 LEU A CA 1
ATOM 1396 C C . LEU A 1 169 ? -0.931 -1.712 11.040 1.00 98.06 169 LEU A C 1
ATOM 1398 O O . LEU A 1 169 ? -0.424 -0.606 10.856 1.00 98.06 169 LEU A O 1
ATOM 1402 N N . LEU A 1 170 ? -1.758 -1.945 12.065 1.00 98.12 170 LEU A N 1
ATOM 1403 C CA . LEU A 1 170 ? -2.058 -0.938 13.091 1.00 98.12 170 LEU A CA 1
ATOM 1404 C C . LEU A 1 170 ? -0.821 -0.584 13.932 1.00 98.12 170 LEU A C 1
ATOM 1406 O O . LEU A 1 170 ? -0.603 0.593 14.221 1.00 98.12 170 LEU A O 1
ATOM 1410 N N . GLU A 1 171 ? 0.031 -1.559 14.269 1.00 97.31 171 GLU A N 1
ATOM 1411 C CA . GLU A 1 171 ? 1.334 -1.292 14.900 1.00 97.31 171 GLU A CA 1
ATOM 1412 C C . GLU A 1 171 ? 2.217 -0.394 14.012 1.00 97.31 171 GLU A C 1
ATOM 1414 O O . GLU A 1 171 ? 2.850 0.534 14.519 1.00 97.31 171 GLU A O 1
ATOM 1419 N N . CYS A 1 172 ? 2.228 -0.606 12.687 1.00 97.12 172 CYS A N 1
ATOM 1420 C CA . CYS A 1 172 ? 2.945 0.263 11.743 1.00 97.12 172 CYS A CA 1
ATOM 1421 C C . CYS A 1 172 ? 2.404 1.699 11.769 1.00 97.12 172 CYS A C 1
ATOM 1423 O O . CYS A 1 172 ? 3.185 2.652 11.812 1.00 97.12 172 CYS A O 1
ATOM 1425 N N . ALA A 1 173 ? 1.076 1.857 11.763 1.00 98.19 173 ALA A N 1
ATOM 1426 C CA . ALA A 1 173 ? 0.427 3.163 11.845 1.00 98.19 173 ALA A CA 1
ATOM 1427 C C . ALA A 1 173 ? 0.774 3.884 13.155 1.00 98.19 173 ALA A C 1
ATOM 1429 O O . ALA A 1 173 ? 1.152 5.055 13.138 1.00 98.19 173 ALA A O 1
ATOM 1430 N N . MET A 1 174 ? 0.745 3.164 14.280 1.00 98.00 174 MET A N 1
ATOM 1431 C CA . MET A 1 174 ? 1.151 3.705 15.576 1.00 98.00 174 MET A CA 1
ATOM 1432 C C . MET A 1 174 ? 2.621 4.132 15.579 1.00 98.00 174 MET A C 1
ATOM 1434 O O . MET A 1 174 ? 2.961 5.215 16.056 1.00 98.00 174 MET A O 1
ATOM 1438 N N . LYS A 1 175 ? 3.505 3.314 15.001 1.00 97.62 175 LYS A N 1
ATOM 1439 C CA . LYS A 1 175 ? 4.923 3.650 14.880 1.00 97.62 175 LYS A CA 1
ATOM 1440 C C . LYS A 1 175 ? 5.113 4.937 14.074 1.00 97.62 175 LYS A C 1
ATOM 1442 O O . LYS A 1 175 ? 5.738 5.861 14.585 1.00 97.62 175 LYS A O 1
ATOM 1447 N N . SER A 1 176 ? 4.482 5.053 12.902 1.00 97.62 176 SER A N 1
ATOM 1448 C CA . SER A 1 176 ? 4.486 6.272 12.071 1.00 97.62 176 SER A CA 1
ATOM 1449 C C . SER A 1 176 ? 4.044 7.528 12.838 1.00 97.62 176 SER A C 1
ATOM 1451 O O . SER A 1 176 ? 4.653 8.592 12.693 1.00 97.62 176 SER A O 1
ATOM 1453 N N . LEU A 1 177 ? 3.036 7.399 13.706 1.00 97.75 177 LEU A N 1
ATOM 1454 C CA . LEU A 1 177 ? 2.508 8.494 14.526 1.00 97.75 177 LEU A CA 1
ATOM 1455 C C . LEU A 1 177 ? 3.497 8.984 15.601 1.00 97.75 177 LEU A C 1
ATOM 1457 O O . LEU A 1 177 ? 3.360 10.093 16.125 1.00 97.75 177 LEU A O 1
ATOM 1461 N N . THR A 1 178 ? 4.493 8.169 15.944 1.00 96.12 178 THR A N 1
ATOM 1462 C CA . THR A 1 178 ? 5.532 8.489 16.938 1.00 96.12 178 THR A CA 1
ATOM 1463 C C . THR A 1 178 ? 6.899 8.779 16.319 1.00 96.12 178 THR A C 1
ATOM 1465 O O . THR A 1 178 ? 7.752 9.365 16.984 1.00 96.12 178 THR A O 1
ATOM 1468 N N . THR A 1 179 ? 7.099 8.438 15.044 1.00 96.00 179 THR A N 1
ATOM 1469 C CA . THR A 1 179 ? 8.329 8.713 14.294 1.00 96.00 179 THR A CA 1
ATOM 1470 C C . THR A 1 179 ? 8.624 10.213 14.228 1.00 96.00 179 THR A C 1
ATOM 1472 O O . THR A 1 179 ? 7.727 11.042 14.066 1.00 96.00 179 THR A O 1
ATOM 1475 N N . THR A 1 180 ? 9.901 10.572 14.355 1.00 96.38 180 THR A N 1
ATOM 1476 C CA . THR A 1 180 ? 10.395 11.921 14.056 1.00 96.38 180 THR A CA 1
ATOM 1477 C C . THR A 1 180 ? 10.669 12.028 12.562 1.00 96.38 180 THR A C 1
ATOM 1479 O O . THR A 1 180 ? 11.422 11.223 12.016 1.00 96.38 180 THR A O 1
ATOM 1482 N N . TRP A 1 181 ? 10.055 13.017 11.917 1.00 96.62 181 TRP A N 1
ATOM 1483 C CA . TRP A 1 181 ? 10.125 13.209 10.472 1.00 96.62 181 TRP A CA 1
ATOM 1484 C C . TRP A 1 181 ? 10.971 14.430 10.118 1.00 96.62 181 TRP A C 1
ATOM 1486 O O . TRP A 1 181 ? 10.755 15.525 10.635 1.00 96.62 181 TRP A O 1
ATOM 1496 N N . GLU A 1 182 ? 11.895 14.270 9.183 1.00 96.88 182 GLU A N 1
ATOM 1497 C CA . GLU A 1 182 ? 12.532 15.373 8.476 1.00 96.88 182 GLU A CA 1
ATOM 1498 C C . GLU A 1 182 ? 11.504 15.972 7.502 1.00 96.88 182 GLU A C 1
ATOM 1500 O O . GLU A 1 182 ? 11.102 15.343 6.517 1.00 96.88 182 GLU A O 1
ATOM 1505 N N . SER A 1 183 ? 11.011 17.169 7.829 1.00 95.31 183 SER A N 1
ATOM 1506 C CA . SER A 1 183 ? 10.037 17.915 7.029 1.00 95.31 183 SER A CA 1
ATOM 1507 C C . SER A 1 183 ? 10.072 19.404 7.377 1.00 95.31 183 SER A C 1
ATOM 1509 O O . SER A 1 183 ? 10.470 19.763 8.486 1.00 95.31 183 SER A O 1
ATOM 1511 N N . ASP A 1 184 ? 9.557 20.248 6.483 1.00 92.62 184 ASP A N 1
ATOM 1512 C CA . ASP A 1 184 ? 9.377 21.687 6.739 1.00 92.62 184 ASP A CA 1
ATOM 1513 C C . ASP A 1 184 ? 8.217 21.985 7.711 1.00 92.62 184 ASP A C 1
ATOM 1515 O O . ASP A 1 184 ? 8.045 23.112 8.177 1.00 92.62 184 ASP A O 1
ATOM 1519 N N . SER A 1 185 ? 7.393 20.978 8.016 1.00 92.31 185 SER A N 1
ATOM 1520 C CA . SER A 1 185 ? 6.252 21.095 8.924 1.00 92.31 185 SER A CA 1
ATOM 1521 C C . SER A 1 185 ? 6.624 20.749 10.370 1.00 92.31 185 SER A C 1
ATOM 1523 O O . SER A 1 185 ? 7.574 20.011 10.637 1.00 92.31 185 SER A O 1
ATOM 1525 N N . GLY A 1 186 ? 5.850 21.261 11.333 1.00 95.00 186 GLY A N 1
ATOM 1526 C CA . GLY A 1 186 ? 6.007 20.875 12.737 1.00 95.00 186 GLY A CA 1
ATOM 1527 C C . GLY A 1 186 ? 5.785 19.372 12.938 1.00 95.00 186 GLY A C 1
ATOM 1528 O O . GLY A 1 186 ? 4.927 18.780 12.287 1.00 95.00 186 GLY A O 1
ATOM 1529 N N . GLN A 1 187 ? 6.518 18.756 13.871 1.00 96.31 187 GLN A N 1
ATOM 1530 C CA . GLN A 1 187 ? 6.527 17.295 14.057 1.00 96.31 187 GLN A CA 1
ATOM 1531 C C . GLN A 1 187 ? 5.131 16.679 14.225 1.00 96.31 187 GLN A C 1
ATOM 1533 O O . GLN A 1 187 ? 4.840 15.666 13.601 1.00 96.31 187 GLN A O 1
ATOM 1538 N N . SER A 1 188 ? 4.242 17.310 14.997 1.00 97.00 188 SER A N 1
ATOM 1539 C CA . SER A 1 188 ? 2.854 16.852 15.158 1.00 97.00 188 SER A CA 1
ATOM 1540 C C . SER A 1 188 ? 2.090 16.793 13.830 1.00 97.00 188 SER A C 1
ATOM 1542 O O . SER A 1 188 ? 1.344 15.848 13.593 1.00 97.00 188 SER A O 1
ATOM 1544 N N . VAL A 1 189 ? 2.293 17.782 12.951 1.00 97.56 189 VAL A N 1
ATOM 1545 C CA . VAL A 1 189 ? 1.672 17.826 11.618 1.00 97.56 189 VAL A CA 1
ATOM 1546 C C . VAL A 1 189 ? 2.269 16.737 10.734 1.00 97.56 189 VAL A C 1
ATOM 1548 O O . VAL A 1 189 ? 1.516 15.967 10.146 1.00 97.56 189 VAL A O 1
ATOM 1551 N N . ALA A 1 190 ? 3.599 16.615 10.705 1.00 97.62 190 ALA A N 1
ATOM 1552 C CA . ALA A 1 190 ? 4.292 15.585 9.936 1.00 97.62 190 ALA A CA 1
ATOM 1553 C C . ALA A 1 190 ? 3.865 14.163 10.339 1.00 97.62 190 ALA A C 1
ATOM 1555 O O . ALA A 1 190 ? 3.633 13.317 9.481 1.00 97.62 190 ALA A O 1
ATOM 1556 N N . GLN A 1 191 ? 3.711 13.910 11.643 1.00 98.19 191 GLN A N 1
ATOM 1557 C CA . GLN A 1 191 ? 3.272 12.624 12.191 1.00 98.19 191 GLN A CA 1
ATOM 1558 C C . GLN A 1 191 ? 1.840 12.270 11.782 1.00 98.19 191 GLN A C 1
ATOM 1560 O O . GLN A 1 191 ? 1.588 11.124 11.401 1.00 98.19 191 GLN A O 1
ATOM 1565 N N . LEU A 1 192 ? 0.907 13.227 11.840 1.00 98.38 192 LEU A N 1
ATOM 1566 C CA . LEU A 1 192 ? -0.464 13.007 11.369 1.00 98.38 192 LEU A CA 1
ATOM 1567 C C . LEU A 1 192 ? -0.509 12.795 9.855 1.00 98.38 192 LEU A C 1
ATOM 1569 O O . LEU A 1 192 ? -1.197 11.890 9.395 1.00 98.38 192 LEU A O 1
ATOM 1573 N N . ASP A 1 193 ? 0.247 13.586 9.095 1.00 97.88 193 ASP A N 1
ATOM 1574 C CA . ASP A 1 193 ? 0.293 13.499 7.636 1.00 97.88 193 ASP A CA 1
ATOM 1575 C C . ASP A 1 193 ? 0.850 12.141 7.178 1.00 97.88 193 ASP A C 1
ATOM 1577 O O . ASP A 1 193 ? 0.188 11.413 6.443 1.00 97.88 193 ASP A O 1
ATOM 1581 N N . ALA A 1 194 ? 2.009 11.727 7.703 1.00 98.06 194 ALA A N 1
ATOM 1582 C CA . ALA A 1 194 ? 2.590 10.413 7.426 1.00 98.06 194 ALA A CA 1
ATOM 1583 C C . ALA A 1 194 ? 1.630 9.269 7.789 1.00 98.06 194 ALA A C 1
ATOM 1585 O O . ALA A 1 194 ? 1.407 8.355 6.995 1.00 98.06 194 ALA A O 1
ATOM 1586 N N . THR A 1 195 ? 1.019 9.329 8.975 1.00 98.56 195 THR A N 1
ATOM 1587 C CA . THR A 1 195 ? 0.104 8.278 9.443 1.00 98.56 195 THR A CA 1
ATOM 1588 C C . THR A 1 195 ? -1.164 8.215 8.596 1.00 98.56 195 THR A C 1
ATOM 1590 O O . THR A 1 195 ? -1.608 7.122 8.256 1.00 98.56 195 THR A O 1
ATOM 1593 N N . GLY A 1 196 ? -1.723 9.358 8.195 1.00 98.31 196 GLY A N 1
ATOM 1594 C CA . GLY A 1 196 ? -2.887 9.417 7.313 1.00 98.31 196 GLY A CA 1
ATOM 1595 C C . GLY A 1 196 ? -2.613 8.833 5.922 1.00 98.31 196 GLY A C 1
ATOM 1596 O O . GLY A 1 196 ? -3.410 8.037 5.418 1.00 98.31 196 GLY A O 1
ATOM 1597 N N . GLU A 1 197 ? -1.459 9.144 5.323 1.00 97.94 197 GLU A N 1
ATOM 1598 C CA . GLU A 1 197 ? -1.043 8.539 4.048 1.00 97.94 197 GLU A CA 1
ATOM 1599 C C . GLU A 1 197 ? -0.804 7.025 4.187 1.00 97.94 197 GLU A C 1
ATOM 1601 O O . GLU A 1 197 ? -1.215 6.243 3.325 1.00 97.94 197 GLU A O 1
ATOM 1606 N N . LEU A 1 198 ? -0.213 6.586 5.303 1.00 98.31 198 LEU A N 1
ATOM 1607 C CA . LEU A 1 198 ? -0.012 5.169 5.601 1.00 98.31 198 LEU A CA 1
ATOM 1608 C C . LEU A 1 198 ? -1.343 4.419 5.753 1.00 98.31 198 LEU A C 1
ATOM 1610 O O . LEU A 1 198 ? -1.508 3.361 5.149 1.00 98.31 198 LEU A O 1
ATOM 1614 N N . LEU A 1 199 ? -2.316 4.974 6.483 1.00 98.38 199 LEU A N 1
ATOM 1615 C CA . LEU A 1 199 ? -3.660 4.397 6.609 1.00 98.38 199 LEU A CA 1
ATOM 1616 C C . LEU A 1 199 ? -4.365 4.294 5.248 1.00 98.38 199 LEU A C 1
ATOM 1618 O O . LEU A 1 199 ? -4.966 3.263 4.947 1.00 98.38 199 LEU A O 1
ATOM 1622 N N . SER A 1 200 ? -4.227 5.312 4.389 1.00 96.56 200 SER A N 1
ATOM 1623 C CA . SER A 1 200 ? -4.754 5.312 3.012 1.00 96.56 200 SER A CA 1
ATOM 1624 C C . SER A 1 200 ? -4.150 4.199 2.137 1.00 96.56 200 SER A C 1
ATOM 1626 O O . SER A 1 200 ? -4.835 3.593 1.302 1.00 96.56 200 SER A O 1
ATOM 1628 N N . ALA A 1 201 ? -2.871 3.881 2.332 1.00 95.75 201 ALA A N 1
ATOM 1629 C CA . ALA A 1 201 ? -2.230 2.759 1.658 1.00 95.75 201 ALA A CA 1
ATOM 1630 C C . ALA A 1 201 ? -2.643 1.405 2.255 1.00 95.75 201 ALA A C 1
ATOM 1632 O O . ALA A 1 201 ? -2.953 0.482 1.501 1.00 95.75 201 ALA A O 1
ATOM 1633 N N . ILE A 1 202 ? -2.714 1.298 3.587 1.00 96.81 202 ILE A N 1
ATOM 1634 C CA . ILE A 1 202 ? -3.139 0.083 4.293 1.00 96.81 202 ILE A CA 1
ATOM 1635 C C . ILE A 1 202 ? -4.559 -0.313 3.884 1.00 96.81 202 ILE A C 1
ATOM 1637 O O . ILE A 1 202 ? -4.763 -1.465 3.501 1.00 96.81 202 ILE A O 1
ATOM 1641 N N . ARG A 1 203 ? -5.528 0.616 3.886 1.00 94.81 203 ARG A N 1
ATOM 1642 C CA . ARG A 1 203 ? -6.923 0.306 3.504 1.00 94.81 203 ARG A CA 1
ATOM 1643 C C . ARG A 1 203 ? -7.019 -0.311 2.106 1.00 94.81 203 ARG A C 1
ATOM 1645 O O . ARG A 1 203 ? -7.747 -1.272 1.889 1.00 94.81 203 ARG A O 1
ATOM 1652 N N . SER A 1 204 ? -6.181 0.158 1.177 1.00 91.56 204 SER A N 1
ATOM 1653 C CA . SER A 1 204 ? -6.140 -0.347 -0.202 1.00 91.56 204 SER A CA 1
ATOM 1654 C C . SER A 1 204 ? -5.646 -1.798 -0.287 1.00 91.56 204 SER A C 1
ATOM 1656 O O . SER A 1 204 ? -5.866 -2.461 -1.300 1.00 91.56 204 SER A O 1
ATOM 1658 N N . SER A 1 205 ? -4.991 -2.304 0.765 1.00 91.88 205 SER A N 1
ATOM 1659 C CA . SER A 1 205 ? -4.535 -3.693 0.854 1.00 91.88 205 SER A CA 1
ATOM 1660 C C . SER A 1 205 ? -5.614 -4.666 1.356 1.00 91.88 205 SER A C 1
ATOM 1662 O O . SER A 1 205 ? -5.545 -5.857 1.051 1.00 91.88 205 SER A O 1
ATOM 1664 N N . PHE A 1 206 ? -6.645 -4.187 2.069 1.00 93.69 206 PHE A N 1
ATOM 1665 C CA . PHE A 1 206 ? -7.633 -5.049 2.733 1.00 93.69 206 PHE A CA 1
ATOM 1666 C C . PHE A 1 206 ? -8.433 -5.923 1.767 1.00 93.69 206 PHE A C 1
ATOM 1668 O O . PHE A 1 206 ? -8.704 -7.087 2.063 1.00 93.69 206 PHE A O 1
ATOM 1675 N N . ILE A 1 207 ? -8.718 -5.422 0.563 1.00 89.81 207 ILE A N 1
ATOM 1676 C CA . ILE A 1 207 ? -9.424 -6.187 -0.474 1.00 89.81 207 ILE A CA 1
ATOM 1677 C C . ILE A 1 207 ? -8.690 -7.470 -0.894 1.00 89.81 207 ILE A C 1
ATOM 1679 O O . ILE A 1 207 ? -9.313 -8.356 -1.483 1.00 89.81 207 ILE A O 1
ATOM 1683 N N . TYR A 1 208 ? -7.389 -7.577 -0.603 1.00 88.62 208 TYR A N 1
ATOM 1684 C CA . TYR A 1 208 ? -6.549 -8.724 -0.943 1.00 88.62 208 TYR A CA 1
ATOM 1685 C C . TYR A 1 208 ? -6.403 -9.730 0.201 1.00 88.62 208 TYR A C 1
ATOM 1687 O O . TYR A 1 208 ? -5.860 -10.811 -0.015 1.00 88.62 208 TYR A O 1
ATOM 1695 N N . LEU A 1 209 ? -6.938 -9.443 1.395 1.00 91.56 209 LEU A N 1
ATOM 1696 C CA . LEU A 1 209 ? -6.919 -10.391 2.515 1.00 91.56 209 LEU A CA 1
ATOM 1697 C C . LEU A 1 209 ? -7.646 -11.702 2.168 1.00 91.56 209 LEU A C 1
ATOM 1699 O O . LEU A 1 209 ? -7.230 -12.784 2.578 1.00 91.56 209 LEU A O 1
ATOM 1703 N N . LYS A 1 210 ? -8.683 -11.612 1.325 1.00 89.31 210 LYS A N 1
ATOM 1704 C CA . LYS A 1 210 ? -9.451 -12.757 0.811 1.00 89.31 210 LYS A CA 1
ATOM 1705 C C . LYS A 1 210 ? -8.650 -13.716 -0.075 1.00 89.31 210 LYS A C 1
ATOM 1707 O O . LYS A 1 210 ? -9.133 -14.803 -0.366 1.00 89.31 210 LYS A O 1
ATOM 1712 N N . GLU A 1 211 ? -7.460 -13.322 -0.526 1.00 87.38 211 GLU A N 1
ATOM 1713 C CA . GLU A 1 211 ? -6.586 -14.168 -1.343 1.00 87.38 211 GLU A CA 1
ATOM 1714 C C . GLU A 1 211 ? -5.755 -15.138 -0.504 1.00 87.38 211 GLU A C 1
ATOM 1716 O O . GLU A 1 211 ? -5.102 -16.004 -1.078 1.00 87.38 211 GLU A O 1
ATOM 1721 N N . GLN A 1 212 ? -5.786 -15.043 0.834 1.00 88.94 212 GLN A N 1
ATOM 1722 C CA . GLN A 1 212 ? -5.067 -15.966 1.717 1.00 88.94 212 GLN A CA 1
ATOM 1723 C C . GLN A 1 212 ? -5.179 -17.437 1.269 1.00 88.94 212 GLN A C 1
ATOM 1725 O O . GLN A 1 212 ? -4.143 -18.097 1.194 1.00 88.94 212 GLN A O 1
ATOM 1730 N N . PRO A 1 213 ? -6.365 -17.982 0.916 1.00 88.75 213 PRO A N 1
ATOM 1731 C CA . PRO A 1 213 ? -6.484 -19.386 0.536 1.00 88.75 213 PRO A CA 1
ATOM 1732 C C . PRO A 1 213 ? -5.675 -19.759 -0.708 1.00 88.75 213 PRO A C 1
ATOM 1734 O O . PRO A 1 213 ? -5.275 -20.918 -0.812 1.00 88.75 213 PRO A O 1
ATOM 1737 N N . ASP A 1 214 ? -5.410 -18.808 -1.608 1.00 83.69 214 ASP A N 1
ATOM 1738 C CA . ASP A 1 214 ? -4.619 -19.002 -2.826 1.00 83.69 214 ASP A CA 1
ATOM 1739 C C . ASP A 1 214 ? -3.111 -19.091 -2.547 1.00 83.69 214 ASP A C 1
ATOM 1741 O O . ASP A 1 214 ? -2.344 -19.397 -3.455 1.00 83.69 214 ASP A O 1
ATOM 1745 N N . TYR A 1 215 ? -2.651 -18.849 -1.317 1.00 80.12 215 TYR A N 1
ATOM 1746 C CA . TYR A 1 215 ? -1.236 -18.957 -0.970 1.00 80.12 215 TYR A CA 1
ATOM 1747 C C . TYR A 1 215 ? -0.842 -20.388 -0.586 1.00 80.12 215 TYR A C 1
ATOM 1749 O O . TYR A 1 215 ? -1.570 -21.109 0.103 1.00 80.12 215 TYR A O 1
ATOM 1757 N N . ARG A 1 216 ? 0.358 -20.809 -1.010 1.00 77.88 216 ARG A N 1
ATOM 1758 C CA . ARG A 1 216 ? 0.971 -22.089 -0.595 1.00 77.88 216 ARG A CA 1
ATOM 1759 C C . ARG A 1 216 ? 1.380 -22.065 0.872 1.00 77.88 216 ARG A C 1
ATOM 1761 O O . ARG A 1 216 ? 1.131 -23.029 1.587 1.00 77.88 216 ARG A O 1
ATOM 1768 N N . ASP A 1 217 ? 1.958 -20.951 1.294 1.00 82.56 217 ASP A N 1
ATOM 1769 C CA . ASP A 1 217 ? 2.433 -20.707 2.647 1.00 82.56 217 ASP A CA 1
ATOM 1770 C C . ASP A 1 217 ? 1.765 -19.439 3.193 1.00 82.56 217 ASP A C 1
ATOM 1772 O O . ASP A 1 217 ? 1.837 -18.368 2.585 1.00 82.56 217 ASP A O 1
ATOM 1776 N N . PHE A 1 218 ? 1.076 -19.570 4.327 1.00 88.31 218 PHE A N 1
ATOM 1777 C CA . PHE A 1 218 ? 0.401 -18.442 4.963 1.00 88.31 218 PHE A CA 1
ATOM 1778 C C . PHE A 1 218 ? 1.367 -17.519 5.714 1.00 88.31 218 PHE A C 1
ATOM 1780 O O . PHE A 1 218 ? 1.062 -16.337 5.876 1.00 88.31 218 PHE A O 1
ATOM 1787 N N . GLU A 1 219 ? 2.555 -17.997 6.093 1.00 87.94 219 GLU A N 1
ATOM 1788 C CA . GLU A 1 219 ? 3.617 -17.124 6.602 1.00 87.94 219 GLU A CA 1
ATOM 1789 C C . GLU A 1 219 ? 4.154 -16.231 5.489 1.00 87.94 219 GLU A C 1
ATOM 1791 O O . GLU A 1 219 ? 4.347 -15.030 5.685 1.00 87.94 219 GLU A O 1
ATOM 1796 N N . GLN A 1 220 ? 4.332 -16.786 4.286 1.00 83.44 220 GLN A N 1
ATOM 1797 C CA . GLN A 1 220 ? 4.640 -15.978 3.113 1.00 83.44 220 GLN A CA 1
ATOM 1798 C C . GLN A 1 220 ? 3.547 -14.926 2.900 1.00 83.44 220 GLN A C 1
ATOM 1800 O O . GLN A 1 220 ? 3.872 -13.746 2.895 1.00 83.44 220 GLN A O 1
ATOM 1805 N N . PHE A 1 221 ? 2.269 -15.316 2.827 1.00 87.00 221 PHE A N 1
ATOM 1806 C CA . PHE A 1 221 ? 1.141 -14.379 2.692 1.00 87.00 221 PHE A CA 1
ATOM 1807 C C . PHE A 1 221 ? 1.171 -13.234 3.720 1.00 87.00 221 PHE A C 1
ATOM 1809 O O . PHE A 1 221 ? 1.039 -12.062 3.353 1.00 87.00 221 PHE A O 1
ATOM 1816 N N . SER A 1 222 ? 1.383 -13.565 4.997 1.00 90.00 222 SER A N 1
ATOM 1817 C CA . SER A 1 222 ? 1.511 -12.586 6.079 1.00 90.00 222 SER A CA 1
ATOM 1818 C C . SER A 1 222 ? 2.671 -11.621 5.826 1.00 90.00 222 SER A C 1
ATOM 1820 O O . SER A 1 222 ? 2.507 -10.398 5.873 1.00 90.00 222 SER A O 1
ATOM 1822 N N . ASN A 1 223 ? 3.834 -12.157 5.451 1.00 86.00 223 ASN A N 1
ATOM 1823 C CA . ASN A 1 223 ? 5.007 -11.356 5.129 1.00 86.00 223 ASN A CA 1
ATOM 1824 C C . ASN A 1 223 ? 4.782 -10.440 3.919 1.00 86.00 223 ASN A C 1
ATOM 1826 O O . ASN A 1 223 ? 5.144 -9.266 3.988 1.00 86.00 223 ASN A O 1
ATOM 1830 N N . GLU A 1 224 ? 4.168 -10.918 2.833 1.00 84.38 224 GLU A N 1
ATOM 1831 C CA . GLU A 1 224 ? 3.875 -10.074 1.662 1.00 84.38 224 GLU A CA 1
ATOM 1832 C C . GLU A 1 224 ? 2.877 -8.956 1.995 1.00 84.38 224 GLU A C 1
ATOM 1834 O O . GLU A 1 224 ? 2.947 -7.881 1.402 1.00 84.38 224 GLU A O 1
ATOM 1839 N N . SER A 1 225 ? 1.985 -9.191 2.962 1.00 89.44 225 SER A N 1
ATOM 1840 C CA . SER A 1 225 ? 0.953 -8.234 3.376 1.00 89.44 225 SER A CA 1
ATOM 1841 C C . SER A 1 225 ? 1.476 -7.156 4.330 1.00 89.44 225 SER A C 1
ATOM 1843 O O . SER A 1 225 ? 1.023 -6.017 4.270 1.00 89.44 225 SER A O 1
ATOM 1845 N N . VAL A 1 226 ? 2.433 -7.489 5.204 1.00 92.69 226 VAL A N 1
ATOM 1846 C CA . VAL A 1 226 ? 2.894 -6.597 6.286 1.00 92.69 226 VAL A CA 1
ATOM 1847 C C . VAL A 1 226 ? 4.254 -5.960 5.993 1.00 92.69 226 VAL A C 1
ATOM 1849 O O . VAL A 1 226 ? 4.449 -4.767 6.239 1.00 92.69 226 VAL A O 1
ATOM 1852 N N . GLN A 1 227 ? 5.215 -6.734 5.479 1.00 90.62 227 GLN A N 1
ATOM 1853 C CA . GLN A 1 227 ? 6.611 -6.294 5.366 1.00 90.62 227 GLN A CA 1
ATOM 1854 C C . GLN A 1 227 ? 6.804 -5.010 4.551 1.00 90.62 227 GLN A C 1
ATOM 1856 O O . GLN A 1 227 ? 7.645 -4.211 4.963 1.00 90.62 227 GLN A O 1
ATOM 1861 N N . PRO A 1 228 ? 6.053 -4.747 3.462 1.00 90.88 228 PRO A N 1
ATOM 1862 C CA . PRO A 1 228 ? 6.224 -3.496 2.735 1.00 90.88 228 PRO A CA 1
ATOM 1863 C C . PRO A 1 228 ? 5.983 -2.252 3.590 1.00 90.88 228 PRO A C 1
ATOM 1865 O O . PRO A 1 228 ? 6.769 -1.305 3.546 1.00 90.88 228 PRO A O 1
ATOM 1868 N N . PHE A 1 229 ? 4.950 -2.283 4.432 1.00 95.06 229 PHE A N 1
ATOM 1869 C CA . PHE A 1 229 ? 4.617 -1.186 5.336 1.00 95.06 229 PHE A CA 1
ATOM 1870 C C . PHE A 1 229 ? 5.634 -1.048 6.474 1.00 95.06 229 PHE A C 1
ATOM 1872 O O . PHE A 1 229 ? 6.068 0.062 6.779 1.00 95.06 229 PHE A O 1
ATOM 1879 N N . LEU A 1 230 ? 6.083 -2.165 7.055 1.00 93.69 230 LEU A N 1
ATOM 1880 C CA . LEU A 1 230 ? 7.140 -2.143 8.073 1.00 93.69 230 LEU A CA 1
ATOM 1881 C C . LEU A 1 230 ? 8.444 -1.554 7.523 1.00 93.69 230 LEU A C 1
ATOM 1883 O O . LEU A 1 230 ? 9.060 -0.704 8.159 1.00 93.69 230 LEU A O 1
ATOM 1887 N N . GLN A 1 231 ? 8.865 -1.970 6.327 1.00 90.75 231 GLN A N 1
ATOM 1888 C CA . GLN A 1 231 ? 10.126 -1.515 5.739 1.00 90.75 231 GLN A CA 1
ATOM 1889 C C . GLN A 1 231 ? 10.142 -0.013 5.467 1.00 90.75 231 GLN A C 1
ATOM 1891 O O . GLN A 1 231 ? 11.167 0.630 5.710 1.00 90.75 231 GLN A O 1
ATOM 1896 N N . VAL A 1 232 ? 9.034 0.555 4.982 1.00 93.81 232 VAL A N 1
ATOM 1897 C CA . VAL A 1 232 ? 8.971 1.996 4.717 1.00 93.81 232 VAL A CA 1
ATOM 1898 C C . VAL A 1 232 ? 8.951 2.812 6.010 1.00 93.81 232 VAL A C 1
ATOM 1900 O O . VAL A 1 232 ? 9.661 3.811 6.082 1.00 93.81 232 VAL A O 1
ATOM 1903 N N . VAL A 1 233 ? 8.229 2.364 7.044 1.00 94.94 233 VAL A N 1
ATOM 1904 C CA . VAL A 1 233 ? 8.187 3.039 8.354 1.00 94.94 233 VAL A CA 1
ATOM 1905 C C . VAL A 1 233 ? 9.541 2.967 9.068 1.00 94.94 233 VAL A C 1
ATOM 1907 O O . VAL A 1 233 ? 9.953 3.932 9.707 1.00 94.94 233 VAL A O 1
ATOM 1910 N N . ASP A 1 234 ? 10.267 1.857 8.928 1.00 92.75 234 ASP A N 1
ATOM 1911 C CA . ASP A 1 234 ? 11.528 1.629 9.647 1.00 92.75 234 ASP A CA 1
ATOM 1912 C C . ASP A 1 234 ? 12.748 2.247 8.963 1.00 92.75 234 ASP A C 1
ATOM 1914 O O . ASP A 1 234 ? 13.787 2.426 9.596 1.00 92.75 234 ASP A O 1
ATOM 1918 N N . ARG A 1 235 ? 12.660 2.522 7.657 1.00 90.94 235 ARG A N 1
ATOM 1919 C CA . ARG A 1 235 ? 13.809 2.917 6.822 1.00 90.94 235 ARG A CA 1
ATOM 1920 C C . ARG A 1 235 ? 13.595 4.230 6.077 1.00 90.94 235 ARG A C 1
ATOM 1922 O O . ARG A 1 235 ? 14.256 4.468 5.063 1.00 90.94 235 ARG A O 1
ATOM 1929 N N . CYS A 1 236 ? 12.629 5.042 6.485 1.00 93.12 236 CYS A N 1
ATOM 1930 C CA . CYS A 1 236 ? 12.375 6.349 5.896 1.00 93.12 236 CYS A CA 1
ATOM 1931 C C . CYS A 1 236 ? 12.080 7.349 7.005 1.00 93.12 236 CYS A C 1
ATOM 1933 O O . CYS A 1 236 ? 11.153 7.145 7.780 1.00 93.12 236 CYS A O 1
ATOM 1935 N N . HIS A 1 237 ? 12.844 8.437 7.046 1.00 94.50 237 HIS A N 1
ATOM 1936 C CA . HIS A 1 237 ? 12.630 9.520 8.008 1.00 94.50 237 HIS A CA 1
ATOM 1937 C C . HIS A 1 237 ? 12.333 10.858 7.331 1.00 94.50 237 HIS A C 1
ATOM 1939 O O . HIS A 1 237 ? 11.920 11.789 8.004 1.00 94.50 237 HIS A O 1
ATOM 1945 N N . ILE A 1 238 ? 12.455 10.951 6.004 1.00 97.19 238 ILE A N 1
ATOM 1946 C CA . ILE A 1 238 ? 12.073 12.135 5.226 1.00 97.19 238 ILE A CA 1
ATOM 1947 C C . ILE A 1 238 ? 10.605 12.002 4.818 1.00 97.19 238 ILE A C 1
ATOM 1949 O O . ILE A 1 238 ? 10.243 11.033 4.146 1.00 97.19 238 ILE A O 1
ATOM 1953 N N . LEU A 1 239 ? 9.766 12.967 5.208 1.00 96.44 239 LEU A N 1
ATOM 1954 C CA . LEU A 1 239 ? 8.310 12.891 5.022 1.00 96.44 239 LEU A CA 1
ATOM 1955 C C . LEU A 1 239 ? 7.913 12.764 3.544 1.00 96.44 239 LEU A C 1
ATOM 1957 O O . LEU A 1 239 ? 7.108 11.907 3.188 1.00 96.44 239 LEU A O 1
ATOM 1961 N N . GLU A 1 240 ? 8.491 13.583 2.668 1.00 95.56 240 GLU A N 1
ATOM 1962 C CA . GLU A 1 240 ? 8.137 13.564 1.244 1.00 95.56 240 GLU A CA 1
ATOM 1963 C C . GLU A 1 240 ? 8.576 12.264 0.552 1.00 95.56 240 GLU A C 1
ATOM 1965 O O . GLU A 1 240 ? 7.821 11.697 -0.238 1.00 95.56 240 GLU A O 1
ATOM 1970 N N . GLU A 1 241 ? 9.748 11.715 0.904 1.00 93.62 241 GLU A N 1
ATOM 1971 C CA . GLU A 1 241 ? 10.159 10.393 0.410 1.00 93.62 241 GLU A CA 1
ATOM 1972 C C . GLU A 1 241 ? 9.214 9.297 0.928 1.00 93.62 241 GLU A C 1
ATOM 1974 O O . GLU A 1 241 ? 8.828 8.398 0.176 1.00 93.62 241 GLU A O 1
ATOM 1979 N N . PHE A 1 242 ? 8.807 9.383 2.196 1.00 96.12 242 PHE A N 1
ATOM 1980 C CA . PHE A 1 242 ? 7.896 8.424 2.810 1.00 96.12 242 PHE A CA 1
ATOM 1981 C C . PHE A 1 242 ? 6.554 8.379 2.080 1.00 96.12 242 PHE A C 1
ATOM 1983 O O . PHE A 1 242 ? 6.116 7.296 1.694 1.00 96.12 242 PHE A O 1
ATOM 1990 N N . LYS A 1 243 ? 5.947 9.538 1.799 1.00 95.81 243 LYS A N 1
ATOM 1991 C CA . LYS A 1 243 ? 4.690 9.633 1.036 1.00 95.81 243 LYS A CA 1
ATOM 1992 C C . LYS A 1 243 ? 4.798 8.962 -0.330 1.00 95.81 243 LYS A C 1
ATOM 1994 O O . LYS A 1 243 ? 3.926 8.183 -0.711 1.00 95.81 243 LYS A O 1
ATOM 1999 N N . ILE A 1 244 ? 5.895 9.215 -1.048 1.00 91.56 244 ILE A N 1
ATOM 2000 C CA . ILE A 1 244 ? 6.150 8.599 -2.355 1.00 91.56 244 ILE A CA 1
ATOM 2001 C C . ILE A 1 244 ? 6.226 7.073 -2.219 1.00 91.56 244 ILE A C 1
ATOM 2003 O O . ILE A 1 244 ? 5.564 6.355 -2.968 1.00 91.56 244 ILE A O 1
ATOM 2007 N N . ARG A 1 245 ? 6.999 6.563 -1.255 1.00 92.62 245 ARG A N 1
ATOM 2008 C CA . ARG A 1 245 ? 7.195 5.118 -1.044 1.00 92.62 245 ARG A CA 1
ATOM 2009 C C . ARG A 1 245 ? 5.922 4.409 -0.590 1.00 92.62 245 ARG A C 1
ATOM 2011 O O . ARG A 1 245 ? 5.607 3.341 -1.106 1.00 92.62 245 ARG A O 1
ATOM 2018 N N . VAL A 1 246 ? 5.161 5.014 0.317 1.00 94.31 246 VAL A N 1
ATOM 2019 C CA . VAL A 1 246 ? 3.856 4.508 0.762 1.00 94.31 246 VAL A CA 1
ATOM 2020 C C . VAL A 1 246 ? 2.873 4.433 -0.403 1.00 94.31 246 VAL A C 1
ATOM 2022 O O . VAL A 1 246 ? 2.186 3.424 -0.563 1.00 94.31 246 VAL A O 1
ATOM 2025 N N . ASN A 1 247 ? 2.851 5.445 -1.272 1.00 90.75 247 ASN A N 1
ATOM 2026 C CA . ASN A 1 247 ? 2.018 5.408 -2.468 1.00 90.75 247 ASN A CA 1
ATOM 2027 C C . ASN A 1 247 ? 2.461 4.308 -3.453 1.00 90.75 247 ASN A C 1
ATOM 2029 O O . ASN A 1 247 ? 1.624 3.634 -4.044 1.00 90.75 247 ASN A O 1
ATOM 2033 N N . VAL A 1 248 ? 3.767 4.055 -3.593 1.00 88.06 248 VAL A N 1
ATOM 2034 C CA . VAL A 1 248 ? 4.264 2.909 -4.378 1.00 88.06 248 VAL A CA 1
ATOM 2035 C C . VAL A 1 248 ? 3.783 1.581 -3.789 1.00 88.06 248 VAL A C 1
ATOM 2037 O O . VAL A 1 248 ? 3.337 0.717 -4.542 1.00 88.06 248 VAL A O 1
ATOM 2040 N N . ILE A 1 249 ? 3.821 1.416 -2.463 1.00 90.31 249 ILE A N 1
ATOM 2041 C CA . ILE A 1 249 ? 3.299 0.215 -1.794 1.00 90.31 249 ILE A CA 1
ATOM 2042 C C . ILE A 1 249 ? 1.806 0.050 -2.085 1.00 90.31 249 ILE A C 1
ATOM 2044 O O . ILE A 1 249 ? 1.399 -1.029 -2.513 1.00 90.31 249 ILE A O 1
ATOM 2048 N N . LYS A 1 250 ? 1.009 1.113 -1.931 1.00 89.88 250 LYS A N 1
ATOM 2049 C CA . LYS A 1 250 ? -0.429 1.122 -2.242 1.00 89.88 250 LYS A CA 1
ATOM 2050 C C . LYS A 1 250 ? -0.719 0.589 -3.648 1.00 89.88 250 LYS A C 1
ATOM 2052 O O . LYS A 1 250 ? -1.489 -0.357 -3.805 1.00 89.88 250 LYS A O 1
ATOM 2057 N N . GLU A 1 251 ? -0.058 1.150 -4.657 1.00 84.19 251 GLU A N 1
ATOM 2058 C CA . GLU A 1 251 ? -0.261 0.761 -6.056 1.00 84.19 251 GLU A CA 1
ATOM 2059 C C . GLU A 1 251 ? 0.292 -0.639 -6.361 1.00 84.19 251 GLU A C 1
ATOM 2061 O O . GLU A 1 251 ? -0.220 -1.347 -7.235 1.00 84.19 251 GLU A O 1
ATOM 2066 N N . SER A 1 252 ? 1.312 -1.081 -5.616 1.00 81.94 252 SER A N 1
ATOM 2067 C CA . SER A 1 252 ? 1.961 -2.370 -5.854 1.00 81.94 252 SER A CA 1
ATOM 2068 C C . SER A 1 252 ? 1.016 -3.555 -5.695 1.00 81.94 252 SER A C 1
ATOM 2070 O O . SER A 1 252 ? 1.103 -4.491 -6.489 1.00 81.94 252 SER A O 1
ATOM 2072 N N . PHE A 1 253 ? 0.078 -3.516 -4.741 1.00 78.31 253 PHE A N 1
ATOM 2073 C CA . PHE A 1 253 ? -0.833 -4.636 -4.510 1.00 78.31 253 PHE A CA 1
ATOM 2074 C C . PHE A 1 253 ? -1.670 -4.938 -5.757 1.00 78.31 253 PHE A C 1
ATOM 2076 O O . PHE A 1 253 ? -1.780 -6.099 -6.154 1.00 78.31 253 PHE A O 1
ATOM 2083 N N . TRP A 1 254 ? -2.202 -3.904 -6.409 1.00 75.06 254 TRP A N 1
ATOM 2084 C CA . TRP A 1 254 ? -2.945 -4.051 -7.658 1.00 75.06 254 TRP A CA 1
ATOM 2085 C C . TRP A 1 254 ? -2.020 -4.412 -8.822 1.00 75.06 254 TRP A C 1
ATOM 2087 O O . TRP A 1 254 ? -2.278 -5.361 -9.567 1.00 75.06 254 TRP A O 1
ATOM 2097 N N . TYR A 1 255 ? -0.908 -3.684 -8.946 1.00 70.75 255 TYR A N 1
ATOM 2098 C CA . TYR A 1 255 ? 0.028 -3.819 -10.057 1.00 70.75 255 TYR A CA 1
ATOM 2099 C C . TYR A 1 255 ? 0.590 -5.233 -10.172 1.00 70.75 255 TYR A C 1
ATOM 2101 O O . TYR A 1 255 ? 0.542 -5.855 -11.231 1.00 70.75 255 TYR A O 1
ATOM 2109 N N . ILE A 1 256 ? 1.080 -5.771 -9.056 1.00 70.31 256 ILE A N 1
ATOM 2110 C CA . ILE A 1 256 ? 1.707 -7.088 -8.971 1.00 70.31 256 ILE A CA 1
ATOM 2111 C C . ILE A 1 256 ? 0.736 -8.203 -9.395 1.00 70.31 256 ILE A C 1
ATOM 2113 O O . ILE A 1 256 ? 1.160 -9.222 -9.944 1.00 70.31 256 ILE A O 1
ATOM 2117 N N . ARG A 1 257 ? -0.567 -8.018 -9.166 1.00 68.56 257 ARG A N 1
ATOM 2118 C CA . ARG A 1 257 ? -1.610 -8.996 -9.510 1.00 68.56 257 ARG A CA 1
ATOM 2119 C C . ARG A 1 257 ? -2.006 -8.958 -10.980 1.00 68.56 257 ARG A C 1
ATOM 2121 O O . ARG A 1 257 ? -2.384 -9.989 -11.524 1.00 68.56 257 ARG A O 1
ATOM 2128 N N . LYS A 1 258 ? -1.878 -7.800 -11.629 1.00 67.44 258 LYS A N 1
ATOM 2129 C CA . LYS A 1 258 ? -2.217 -7.607 -13.049 1.00 67.44 258 LYS A CA 1
ATOM 2130 C C . LYS A 1 258 ? -1.017 -7.575 -13.988 1.00 67.44 258 LYS A C 1
ATOM 2132 O O . LYS A 1 258 ? -1.182 -7.459 -15.200 1.00 67.44 258 LYS A O 1
ATOM 2137 N N . MET A 1 259 ? 0.192 -7.697 -13.444 1.00 61.44 259 MET A N 1
ATOM 2138 C CA . MET A 1 259 ? 1.447 -7.527 -14.174 1.00 61.44 259 MET A CA 1
ATOM 2139 C C . MET A 1 259 ? 1.564 -8.411 -15.424 1.00 61.44 259 MET A C 1
ATOM 2141 O O . MET A 1 259 ? 2.097 -7.953 -16.434 1.00 61.44 259 MET A O 1
ATOM 2145 N N . ASP A 1 260 ? 1.014 -9.628 -15.366 1.00 60.50 260 ASP A N 1
ATOM 2146 C CA . ASP A 1 260 ? 1.053 -10.626 -16.442 1.00 60.50 260 ASP A CA 1
ATOM 2147 C C . ASP A 1 260 ? -0.350 -10.954 -17.015 1.00 60.50 260 ASP A C 1
ATOM 2149 O O . ASP A 1 260 ? -0.521 -11.961 -17.697 1.00 60.50 260 ASP A O 1
ATOM 2153 N N . GLU A 1 261 ? -1.368 -10.113 -16.771 1.00 60.25 261 GLU A N 1
ATOM 2154 C CA . GLU A 1 261 ? -2.744 -10.335 -17.268 1.00 60.25 261 GLU A CA 1
ATOM 2155 C C . GLU A 1 261 ? -2.826 -10.261 -18.807 1.00 60.25 261 GLU A C 1
ATOM 2157 O O . GLU A 1 261 ? -3.657 -10.917 -19.434 1.00 60.25 261 GLU A O 1
ATOM 2162 N N . ILE A 1 262 ? -1.919 -9.503 -19.436 1.00 67.00 262 ILE A N 1
ATOM 2163 C CA . ILE A 1 262 ? -1.802 -9.389 -20.893 1.00 67.00 262 ILE A CA 1
ATOM 2164 C C . ILE A 1 262 ? -0.444 -9.940 -21.333 1.00 67.00 262 ILE A C 1
ATOM 2166 O O . ILE A 1 262 ? 0.590 -9.279 -21.217 1.00 67.00 262 ILE A O 1
ATOM 2170 N N . GLY A 1 263 ? -0.455 -11.151 -21.892 1.00 74.94 263 GLY A N 1
ATOM 2171 C CA . GLY A 1 263 ? 0.723 -11.749 -22.521 1.00 74.94 263 GLY A CA 1
ATOM 2172 C C . GLY A 1 263 ? 1.200 -10.967 -23.753 1.00 74.94 263 GLY A C 1
ATOM 2173 O O . GLY A 1 263 ? 0.437 -10.233 -24.385 1.00 74.94 263 GLY A O 1
ATOM 2174 N N . ILE A 1 264 ? 2.468 -11.159 -24.131 1.00 84.06 264 ILE A N 1
ATOM 2175 C CA . ILE A 1 264 ? 3.121 -10.411 -25.219 1.00 84.06 264 ILE A CA 1
ATOM 2176 C C . ILE A 1 264 ? 2.370 -10.480 -26.557 1.00 84.06 264 ILE A C 1
ATOM 2178 O O . ILE A 1 264 ? 2.250 -9.466 -27.238 1.00 84.06 264 ILE A O 1
ATOM 2182 N N . THR A 1 265 ? 1.801 -11.634 -26.916 1.00 82.50 265 THR A N 1
ATOM 2183 C CA . THR A 1 265 ? 1.027 -11.792 -28.159 1.00 82.50 265 THR A CA 1
ATOM 2184 C C . THR A 1 265 ? -0.152 -10.825 -28.199 1.00 82.50 265 THR A C 1
ATOM 2186 O O . THR A 1 265 ? -0.303 -10.060 -29.149 1.00 82.50 265 THR A O 1
ATOM 2189 N N . ARG A 1 266 ? -0.938 -10.783 -27.117 1.00 81.06 266 ARG A N 1
ATOM 2190 C CA . ARG A 1 266 ? -2.087 -9.885 -27.012 1.00 81.06 266 ARG A CA 1
ATOM 2191 C C . ARG A 1 266 ? -1.658 -8.420 -26.933 1.00 81.06 266 ARG A C 1
ATOM 2193 O O . ARG A 1 266 ? -2.323 -7.555 -27.497 1.00 81.06 266 ARG A O 1
ATOM 2200 N N . ALA A 1 267 ? -0.542 -8.136 -26.265 1.00 83.88 267 ALA A N 1
ATOM 2201 C CA . ALA A 1 267 ? 0.019 -6.792 -26.190 1.00 83.88 267 ALA A CA 1
ATOM 2202 C C . ALA A 1 267 ? 0.430 -6.258 -27.570 1.00 83.88 267 ALA A C 1
ATOM 2204 O O . ALA A 1 267 ? 0.115 -5.116 -27.892 1.00 83.88 267 ALA A O 1
ATOM 2205 N N . LEU A 1 268 ? 1.077 -7.086 -28.397 1.00 85.25 268 LEU A N 1
ATOM 2206 C CA . LEU A 1 268 ? 1.456 -6.743 -29.770 1.00 85.25 268 LEU A CA 1
ATOM 2207 C C . LEU A 1 268 ? 0.231 -6.474 -30.651 1.00 85.25 268 LEU A C 1
ATOM 2209 O O . LEU A 1 268 ? 0.223 -5.484 -31.376 1.00 85.25 268 LEU A O 1
ATOM 2213 N N . GLU A 1 269 ? -0.816 -7.300 -30.558 1.00 85.75 269 GLU A N 1
ATOM 2214 C CA . GLU A 1 269 ? -2.079 -7.085 -31.283 1.00 85.75 269 GLU A CA 1
ATOM 2215 C C . GLU A 1 269 ? -2.727 -5.744 -30.922 1.00 85.75 269 GLU A C 1
ATOM 2217 O O . GLU A 1 269 ? -3.062 -4.952 -31.804 1.00 85.75 269 GLU A O 1
ATOM 2222 N N . LEU A 1 270 ? -2.876 -5.471 -29.622 1.00 83.69 270 LEU A N 1
ATOM 2223 C CA . LEU A 1 270 ? -3.449 -4.217 -29.132 1.00 83.69 270 LEU A CA 1
ATOM 2224 C C . LEU A 1 270 ? -2.602 -3.019 -29.570 1.00 83.69 270 LEU A C 1
ATOM 2226 O O . LEU A 1 270 ? -3.134 -2.012 -30.034 1.00 83.69 270 LEU A O 1
ATOM 2230 N N . PHE A 1 271 ? -1.278 -3.135 -29.462 1.00 85.19 271 PHE A N 1
ATOM 2231 C CA . PHE A 1 271 ? -0.358 -2.079 -29.862 1.00 85.19 271 PHE A CA 1
ATOM 2232 C C . PHE A 1 271 ? -0.416 -1.807 -31.373 1.00 85.19 271 PHE A C 1
ATOM 2234 O O . PHE A 1 271 ? -0.416 -0.646 -31.781 1.00 85.19 271 PHE A O 1
ATOM 2241 N N . HIS A 1 272 ? -0.538 -2.850 -32.200 1.00 86.38 272 HIS A N 1
ATOM 2242 C CA . HIS A 1 272 ? -0.709 -2.732 -33.650 1.00 86.38 272 HIS A CA 1
ATOM 2243 C C . HIS A 1 272 ? -1.987 -1.973 -34.023 1.00 86.38 272 HIS A C 1
ATOM 2245 O O . HIS A 1 272 ? -1.948 -1.061 -34.851 1.00 86.38 272 HIS A O 1
ATOM 2251 N N . GLN A 1 273 ? -3.106 -2.329 -33.382 1.00 86.00 273 GLN A N 1
ATOM 2252 C CA . GLN A 1 273 ? -4.409 -1.697 -33.605 1.00 86.00 273 GLN A CA 1
ATOM 2253 C C . GLN A 1 273 ? -4.386 -0.211 -33.231 1.00 86.00 273 GLN A C 1
ATOM 2255 O O . GLN A 1 273 ? -4.886 0.621 -33.983 1.00 86.00 273 GLN A O 1
ATOM 2260 N N . LEU A 1 274 ? -3.761 0.128 -32.099 1.00 84.75 274 LEU A N 1
ATOM 2261 C CA . LEU A 1 274 ? -3.664 1.507 -31.614 1.00 84.75 274 LEU A CA 1
ATOM 2262 C C . LEU A 1 274 ? -2.748 2.395 -32.464 1.00 84.75 274 LEU A C 1
ATOM 2264 O O . LEU A 1 274 ? -2.937 3.604 -32.478 1.00 84.75 274 LEU A O 1
ATOM 2268 N N . ASN A 1 275 ? -1.767 1.819 -33.164 1.00 83.00 275 ASN A N 1
ATOM 2269 C CA . ASN A 1 275 ? -0.772 2.564 -33.947 1.00 83.00 275 ASN A CA 1
ATOM 2270 C C . ASN A 1 275 ? -0.975 2.402 -35.469 1.00 83.00 275 ASN A C 1
ATOM 2272 O O . ASN A 1 275 ? -0.022 2.478 -36.254 1.00 83.00 275 ASN A O 1
ATOM 2276 N N . HIS A 1 276 ? -2.230 2.172 -35.879 1.00 77.50 276 HIS A N 1
ATOM 2277 C CA . HIS A 1 276 ? -2.700 2.137 -37.272 1.00 77.50 276 HIS A CA 1
ATOM 2278 C C . HIS A 1 276 ? -1.897 1.215 -38.202 1.00 77.50 276 HIS A C 1
ATOM 2280 O O . HIS A 1 276 ? -1.729 1.498 -39.385 1.00 77.50 276 HIS A O 1
ATOM 2286 N N . GLY A 1 277 ? -1.365 0.115 -37.670 1.00 66.56 277 GLY A N 1
ATOM 2287 C CA . GLY A 1 277 ? -0.659 -0.892 -38.457 1.00 66.56 277 GLY A CA 1
ATOM 2288 C C . GLY A 1 277 ? 0.710 -0.491 -39.021 1.00 66.56 277 GLY A C 1
ATOM 2289 O O . GLY A 1 277 ? 1.342 -1.299 -39.695 1.00 66.56 277 GLY A O 1
ATOM 2290 N N . SER A 1 278 ? 1.220 0.703 -38.705 1.00 72.31 278 SER A N 1
ATOM 2291 C CA . SER A 1 278 ? 2.510 1.232 -39.194 1.00 72.31 278 SER A CA 1
ATOM 2292 C C . SER A 1 278 ? 3.757 0.607 -38.536 1.00 72.31 278 SER A C 1
ATOM 2294 O O . SER A 1 278 ? 4.834 1.198 -38.550 1.00 72.31 278 SER A O 1
ATOM 2296 N N . VAL A 1 279 ? 3.610 -0.570 -37.921 1.00 82.69 279 VAL A N 1
ATOM 2297 C CA . VAL A 1 279 ? 4.561 -1.141 -36.959 1.00 82.69 279 VAL A CA 1
ATOM 2298 C C . VAL A 1 279 ? 5.004 -2.535 -37.395 1.00 82.69 279 VAL A C 1
ATOM 2300 O O . VAL A 1 279 ? 4.169 -3.411 -37.639 1.00 82.69 279 VAL A O 1
ATOM 2303 N N . ASN A 1 280 ? 6.316 -2.781 -37.419 1.00 87.19 280 ASN A N 1
ATOM 2304 C CA . ASN A 1 280 ? 6.864 -4.112 -37.685 1.00 87.19 280 ASN A CA 1
ATOM 2305 C C . ASN A 1 280 ? 6.806 -4.993 -36.424 1.00 87.19 280 ASN A C 1
ATOM 2307 O O . ASN A 1 280 ? 7.718 -4.997 -35.594 1.00 87.19 280 ASN A O 1
ATOM 2311 N N . LEU A 1 281 ? 5.723 -5.765 -36.290 1.00 87.06 281 LEU A N 1
ATOM 2312 C CA . LEU A 1 281 ? 5.479 -6.610 -35.114 1.00 87.06 281 LEU A CA 1
ATOM 2313 C C . LEU A 1 281 ? 6.527 -7.705 -34.918 1.00 87.06 281 LEU A C 1
ATOM 2315 O O . LEU A 1 281 ? 6.847 -8.033 -33.779 1.00 87.06 281 LEU A O 1
ATOM 2319 N N . ASN A 1 282 ? 7.081 -8.252 -36.003 1.00 89.00 282 ASN A N 1
ATOM 2320 C CA . ASN A 1 282 ? 8.086 -9.309 -35.912 1.00 89.00 282 ASN A CA 1
ATOM 2321 C C . ASN A 1 282 ? 9.390 -8.773 -35.315 1.00 89.00 282 ASN A C 1
ATOM 2323 O O . ASN A 1 282 ? 9.923 -9.386 -34.391 1.00 89.00 282 ASN A O 1
ATOM 2327 N N . LYS A 1 283 ? 9.857 -7.605 -35.782 1.00 89.81 283 LYS A N 1
ATOM 2328 C CA . LYS A 1 283 ? 11.034 -6.939 -35.205 1.00 89.81 283 LYS A CA 1
ATOM 2329 C C . LYS A 1 283 ? 10.805 -6.565 -33.742 1.00 89.81 283 LYS A C 1
ATOM 2331 O O . LYS A 1 283 ? 11.631 -6.890 -32.897 1.00 89.81 283 LYS A O 1
ATOM 2336 N N . LEU A 1 284 ? 9.662 -5.952 -33.414 1.00 90.44 284 LEU A N 1
ATOM 2337 C CA . LEU A 1 284 ? 9.353 -5.612 -32.019 1.00 90.44 284 LEU A CA 1
ATOM 2338 C C . LEU A 1 284 ? 9.308 -6.839 -31.115 1.00 90.44 284 LEU A C 1
ATOM 2340 O O . LEU A 1 284 ? 9.807 -6.776 -29.995 1.00 90.44 284 LEU A O 1
ATOM 2344 N N . LYS A 1 285 ? 8.739 -7.950 -31.590 1.00 92.62 285 LYS A N 1
ATOM 2345 C CA . LYS A 1 285 ? 8.712 -9.199 -30.833 1.00 92.62 285 LYS A CA 1
ATOM 2346 C C . LYS A 1 285 ? 10.126 -9.723 -30.577 1.00 92.62 285 LYS A C 1
ATOM 2348 O O . LYS A 1 285 ? 10.435 -10.043 -29.439 1.00 92.62 285 LYS A O 1
ATOM 2353 N N . GLN A 1 286 ? 10.992 -9.742 -31.591 1.00 93.06 286 GLN A N 1
ATOM 2354 C CA . GLN A 1 286 ? 12.391 -10.159 -31.431 1.00 93.06 286 GLN A CA 1
ATOM 2355 C C . GLN A 1 286 ? 13.135 -9.290 -30.407 1.00 93.06 286 GLN A C 1
ATOM 2357 O O . GLN A 1 286 ? 13.754 -9.816 -29.483 1.00 93.06 286 GLN A O 1
ATOM 2362 N N . CYS A 1 287 ? 13.015 -7.965 -30.516 1.00 93.94 287 CYS A N 1
ATOM 2363 C CA . CYS A 1 287 ? 13.581 -7.034 -29.541 1.00 93.94 287 CYS A CA 1
ATOM 2364 C C . CYS A 1 287 ? 13.018 -7.273 -28.132 1.00 93.94 287 CYS A C 1
ATOM 2366 O O . CYS A 1 287 ? 13.758 -7.239 -27.149 1.00 93.94 287 CYS A O 1
ATOM 2368 N N . TYR A 1 288 ? 11.715 -7.538 -28.018 1.00 93.69 288 TYR A N 1
ATOM 2369 C CA . TYR A 1 288 ? 11.067 -7.840 -26.746 1.00 93.69 288 TYR A CA 1
ATOM 2370 C C . TYR A 1 288 ? 11.576 -9.141 -26.120 1.00 93.69 288 TYR A C 1
ATOM 2372 O O . TYR A 1 288 ? 11.849 -9.169 -24.922 1.00 93.69 288 TYR A O 1
ATOM 2380 N N . ASP A 1 289 ? 11.762 -10.191 -26.914 1.00 94.19 289 ASP A N 1
ATOM 2381 C CA . ASP A 1 289 ? 12.272 -11.476 -26.435 1.00 94.19 289 ASP A CA 1
ATOM 2382 C C . ASP A 1 289 ? 13.710 -11.329 -25.891 1.00 94.19 289 ASP A C 1
ATOM 2384 O O . ASP A 1 289 ? 14.016 -11.826 -24.802 1.00 94.19 289 ASP A O 1
ATOM 2388 N N . ILE A 1 290 ? 14.566 -10.555 -26.576 1.00 94.94 290 ILE A N 1
ATOM 2389 C CA . ILE A 1 290 ? 15.915 -10.201 -26.093 1.00 94.94 290 ILE A CA 1
ATOM 2390 C C . ILE A 1 290 ? 15.830 -9.417 -24.780 1.00 94.94 290 ILE A C 1
ATOM 2392 O O . ILE A 1 290 ? 16.507 -9.758 -23.806 1.00 94.94 290 ILE A O 1
ATOM 2396 N N . TYR A 1 291 ? 14.972 -8.394 -24.736 1.00 95.75 291 TYR A N 1
ATOM 2397 C CA . TYR A 1 291 ? 14.744 -7.587 -23.540 1.00 95.75 291 TYR A CA 1
ATOM 2398 C C . TYR A 1 291 ? 14.331 -8.446 -22.342 1.00 95.75 291 TYR A C 1
ATOM 2400 O O . TYR A 1 291 ? 14.932 -8.326 -21.277 1.00 95.75 291 TYR A O 1
ATOM 2408 N N . VAL A 1 292 ? 13.337 -9.327 -22.496 1.00 93.12 292 VAL A N 1
ATOM 2409 C CA . VAL A 1 292 ? 12.837 -10.168 -21.397 1.00 93.12 292 VAL A CA 1
ATOM 2410 C C . VAL A 1 292 ? 13.914 -11.132 -20.922 1.00 93.12 292 VAL A C 1
ATOM 2412 O O . VAL A 1 292 ? 14.107 -11.277 -19.713 1.00 93.12 292 VAL A O 1
ATOM 2415 N N . SER A 1 293 ? 14.637 -11.762 -21.852 1.00 94.50 293 SER A N 1
ATOM 2416 C CA . SER A 1 293 ? 15.738 -12.663 -21.513 1.00 94.50 293 SER A CA 1
ATOM 2417 C C . SER A 1 293 ? 16.791 -11.944 -20.669 1.00 94.50 293 SER A C 1
ATOM 2419 O O . SER A 1 293 ? 17.131 -12.411 -19.581 1.00 94.50 293 SER A O 1
ATOM 2421 N N . LYS A 1 294 ? 17.258 -10.773 -21.123 1.00 94.44 294 LYS A N 1
ATOM 2422 C CA . LYS A 1 294 ? 18.279 -9.997 -20.409 1.00 94.44 294 LYS A CA 1
ATOM 2423 C C . LYS A 1 294 ? 17.774 -9.387 -19.109 1.00 94.44 294 LYS A C 1
ATOM 2425 O O . LYS A 1 294 ? 18.504 -9.361 -18.126 1.00 94.44 294 LYS A O 1
ATOM 2430 N N . TYR A 1 295 ? 16.518 -8.958 -19.058 1.00 93.44 295 TYR A N 1
ATOM 2431 C CA . TYR A 1 295 ? 15.905 -8.452 -17.834 1.00 93.44 295 TYR A CA 1
ATOM 2432 C C . TYR A 1 295 ? 15.886 -9.529 -16.743 1.00 93.44 295 TYR A C 1
ATOM 2434 O O . TYR A 1 295 ? 16.284 -9.273 -15.607 1.00 93.44 295 TYR A O 1
ATOM 2442 N N . ASN A 1 296 ? 15.461 -10.747 -17.093 1.00 91.25 296 ASN A N 1
ATOM 2443 C CA . ASN A 1 296 ? 15.412 -11.866 -16.155 1.00 91.25 296 ASN A CA 1
ATOM 2444 C C . ASN A 1 296 ? 16.811 -12.284 -15.683 1.00 91.25 296 ASN A C 1
ATOM 2446 O O . ASN A 1 296 ? 16.977 -12.567 -14.497 1.00 91.25 296 ASN A O 1
ATOM 2450 N N . GLU A 1 297 ? 17.804 -12.277 -16.578 1.00 92.00 297 GLU A N 1
ATOM 2451 C CA . GLU A 1 297 ? 19.221 -12.483 -16.245 1.00 92.00 297 GLU A CA 1
ATOM 2452 C C . GLU A 1 297 ? 19.692 -11.450 -15.209 1.00 92.00 297 GLU A C 1
ATOM 2454 O O . GLU A 1 297 ? 20.105 -11.826 -14.112 1.00 92.00 297 GLU A O 1
ATOM 2459 N N . TYR A 1 298 ? 19.509 -10.154 -15.483 1.00 91.50 298 TYR A N 1
ATOM 2460 C CA . TYR A 1 298 ? 19.920 -9.074 -14.582 1.00 91.50 298 TYR A CA 1
ATOM 2461 C C . TYR A 1 298 ? 19.225 -9.111 -13.219 1.00 91.50 298 TYR A C 1
ATOM 2463 O O . TYR A 1 298 ? 19.870 -8.924 -12.185 1.00 91.50 298 TYR A O 1
ATOM 2471 N N . ILE A 1 299 ? 17.916 -9.375 -13.181 1.00 88.56 299 ILE A N 1
ATOM 2472 C CA . ILE A 1 299 ? 17.188 -9.548 -11.917 1.00 88.56 299 ILE A CA 1
ATOM 2473 C C . ILE A 1 299 ? 17.690 -10.787 -11.164 1.00 88.56 299 ILE A C 1
ATOM 2475 O O . ILE A 1 299 ? 17.821 -10.739 -9.940 1.00 88.56 299 ILE A O 1
ATOM 2479 N N . GLY A 1 300 ? 17.974 -11.886 -11.868 1.00 87.31 300 GLY A N 1
ATOM 2480 C CA . GLY A 1 300 ? 18.533 -13.109 -11.294 1.00 87.31 300 GLY A CA 1
ATOM 2481 C C . GLY A 1 300 ? 19.892 -12.872 -10.636 1.00 87.31 300 GLY A C 1
ATOM 2482 O O . GLY A 1 300 ? 20.074 -13.205 -9.467 1.00 87.31 300 GLY A O 1
ATOM 2483 N N . GLU A 1 301 ? 20.812 -12.217 -11.338 1.00 85.69 301 GLU A N 1
ATOM 2484 C CA . GLU A 1 301 ? 22.139 -11.874 -10.817 1.00 85.69 301 GLU A CA 1
ATOM 2485 C C . GLU A 1 301 ? 22.069 -10.894 -9.641 1.00 85.69 301 GLU A C 1
ATOM 2487 O O . GLU A 1 301 ? 22.727 -11.090 -8.616 1.00 85.69 301 GLU A O 1
ATOM 2492 N N . ALA A 1 302 ? 21.228 -9.862 -9.740 1.00 84.25 302 ALA A N 1
ATOM 2493 C CA . ALA A 1 302 ? 21.050 -8.893 -8.664 1.00 84.25 302 ALA A CA 1
ATOM 2494 C C . ALA A 1 302 ? 20.421 -9.509 -7.404 1.00 84.25 302 ALA A C 1
ATOM 2496 O O . ALA A 1 302 ? 20.634 -8.999 -6.305 1.00 84.25 302 ALA A O 1
ATOM 2497 N N . LYS A 1 303 ? 19.666 -10.611 -7.528 1.00 79.25 303 LYS A N 1
ATOM 2498 C CA . LYS A 1 303 ? 19.138 -11.360 -6.376 1.00 79.25 303 LYS A CA 1
ATOM 2499 C C . LYS A 1 303 ? 20.220 -12.098 -5.594 1.00 79.25 303 LYS A C 1
ATOM 2501 O O . LYS A 1 303 ? 20.055 -12.253 -4.388 1.00 79.25 303 LYS A O 1
ATOM 2506 N N . LEU A 1 304 ? 21.302 -12.517 -6.253 1.00 80.12 304 LEU A N 1
ATOM 2507 C CA . LEU A 1 304 ? 22.434 -13.198 -5.612 1.00 80.12 304 LEU A CA 1
ATOM 2508 C C . LEU A 1 304 ? 23.284 -12.245 -4.759 1.00 80.12 304 LEU A C 1
ATOM 2510 O O . LEU A 1 304 ? 24.065 -12.694 -3.924 1.00 80.12 304 LEU A O 1
ATOM 2514 N N . LYS A 1 305 ? 23.136 -10.931 -4.964 1.00 77.06 305 LYS A N 1
ATOM 2515 C CA . LYS A 1 305 ? 23.873 -9.879 -4.258 1.00 77.06 305 LYS A CA 1
ATOM 2516 C C . LYS A 1 305 ? 22.954 -9.156 -3.266 1.00 77.06 305 LYS A C 1
ATOM 2518 O O . LYS A 1 305 ? 21.772 -8.928 -3.532 1.00 77.06 305 LYS A O 1
ATOM 2523 N N . SER A 1 306 ? 23.479 -8.782 -2.101 1.00 64.75 306 SER A N 1
ATOM 2524 C CA . SER A 1 306 ? 22.698 -8.086 -1.073 1.00 64.75 306 SER A CA 1
ATOM 2525 C C . SER A 1 306 ? 22.529 -6.597 -1.385 1.00 64.75 306 SER A C 1
ATOM 2527 O O . SER A 1 306 ? 23.482 -5.900 -1.725 1.00 64.75 306 SER A O 1
ATOM 2529 N N . GLY A 1 307 ? 21.306 -6.088 -1.210 1.00 68.12 307 GLY A N 1
ATOM 2530 C CA . GLY A 1 307 ? 21.014 -4.651 -1.214 1.00 68.12 307 GLY A CA 1
ATOM 2531 C C . GLY A 1 307 ? 21.476 -3.903 -2.472 1.00 68.12 307 GLY A C 1
ATOM 2532 O O . GLY A 1 307 ? 21.152 -4.288 -3.595 1.00 68.12 307 GLY A O 1
ATOM 2533 N N . LEU A 1 308 ? 22.204 -2.801 -2.262 1.00 75.56 308 LEU A N 1
ATOM 2534 C CA . LEU A 1 308 ? 22.672 -1.889 -3.313 1.00 75.56 308 LEU A CA 1
ATOM 2535 C C . LEU A 1 308 ? 23.798 -2.474 -4.178 1.00 75.56 308 LEU A C 1
ATOM 2537 O O . LEU A 1 308 ? 24.035 -1.965 -5.272 1.00 75.56 308 LEU A O 1
ATOM 2541 N N . ASP A 1 309 ? 24.472 -3.536 -3.739 1.00 79.75 309 ASP A N 1
ATOM 2542 C CA . ASP A 1 309 ? 25.617 -4.093 -4.471 1.00 79.75 309 ASP A CA 1
ATOM 2543 C C . ASP A 1 309 ? 25.183 -4.818 -5.750 1.00 79.75 309 ASP A C 1
ATOM 2545 O O . ASP A 1 309 ? 25.893 -4.791 -6.757 1.00 79.75 309 ASP A O 1
ATOM 2549 N N . GLY A 1 310 ? 23.968 -5.380 -5.759 1.00 81.44 310 GLY A N 1
ATOM 2550 C CA . GLY A 1 310 ? 23.337 -5.875 -6.984 1.00 81.44 310 GLY A CA 1
ATOM 2551 C C . GLY A 1 310 ? 23.118 -4.758 -8.006 1.00 81.44 310 GLY A C 1
ATOM 2552 O O . GLY A 1 310 ? 23.444 -4.923 -9.177 1.00 81.44 310 GLY A O 1
ATOM 2553 N N . ILE A 1 311 ? 22.648 -3.591 -7.554 1.00 85.31 311 ILE A N 1
ATOM 2554 C CA . ILE A 1 311 ? 22.410 -2.429 -8.423 1.00 85.31 311 ILE A CA 1
ATOM 2555 C C . ILE A 1 311 ? 23.732 -1.873 -8.956 1.00 85.31 311 ILE A C 1
ATOM 2557 O O . ILE A 1 311 ? 23.848 -1.649 -10.157 1.00 85.31 311 ILE A O 1
ATOM 2561 N N . LYS A 1 312 ? 24.742 -1.692 -8.095 1.00 87.12 312 LYS A N 1
ATOM 2562 C CA . LYS A 1 312 ? 26.071 -1.209 -8.508 1.00 87.12 312 LYS A CA 1
ATOM 2563 C C . LYS A 1 312 ? 26.687 -2.108 -9.576 1.00 87.12 312 LYS A C 1
ATOM 2565 O O . LYS A 1 312 ? 27.125 -1.610 -10.605 1.00 87.12 312 LYS A O 1
ATOM 2570 N N . SER A 1 313 ? 26.628 -3.423 -9.373 1.00 85.12 313 SER A N 1
ATOM 2571 C CA . SER A 1 313 ? 27.128 -4.389 -10.351 1.00 85.12 313 SER A CA 1
ATOM 2572 C C . SER A 1 313 ? 26.410 -4.293 -11.698 1.00 85.12 313 SER A C 1
ATOM 2574 O O . SER A 1 313 ? 27.062 -4.401 -12.731 1.00 85.12 313 SER A O 1
ATOM 2576 N N . LEU A 1 314 ? 25.086 -4.103 -11.708 1.00 87.31 314 LEU A N 1
ATOM 2577 C CA . LEU A 1 314 ? 24.339 -3.918 -12.956 1.00 87.31 314 LEU A CA 1
ATOM 2578 C C . LEU A 1 314 ? 24.746 -2.625 -13.665 1.00 87.31 314 LEU A C 1
ATOM 2580 O O . LEU A 1 314 ? 24.963 -2.626 -14.876 1.00 87.31 314 LEU A O 1
ATOM 2584 N N . VAL A 1 315 ? 24.897 -1.533 -12.911 1.00 87.56 315 VAL A N 1
ATOM 2585 C CA . VAL A 1 315 ? 25.350 -0.246 -13.454 1.00 87.56 315 VAL A CA 1
ATOM 2586 C C . VAL A 1 315 ? 26.749 -0.372 -14.062 1.00 87.56 315 VAL A C 1
ATOM 2588 O O . VAL A 1 315 ? 26.980 0.144 -15.155 1.00 87.56 315 VAL A O 1
ATOM 2591 N N . GLU A 1 316 ? 27.668 -1.092 -13.417 1.00 87.06 316 GLU A N 1
ATOM 2592 C CA . GLU A 1 316 ? 29.009 -1.363 -13.953 1.00 87.06 316 GLU A CA 1
ATOM 2593 C C . GLU A 1 316 ? 28.951 -2.117 -15.288 1.00 87.06 316 GLU A C 1
ATOM 2595 O O . GLU A 1 316 ? 29.530 -1.644 -16.268 1.00 87.06 316 GLU A O 1
ATOM 2600 N N . ILE A 1 317 ? 28.182 -3.215 -15.355 1.00 85.06 317 ILE A N 1
ATOM 2601 C CA . ILE A 1 317 ? 27.984 -4.016 -16.578 1.00 85.06 317 ILE A CA 1
ATOM 2602 C C . ILE A 1 317 ? 27.459 -3.146 -17.726 1.00 85.06 317 ILE A C 1
ATOM 2604 O O . ILE A 1 317 ? 27.955 -3.212 -18.852 1.00 85.06 317 ILE A O 1
ATOM 2608 N N . MET A 1 318 ? 26.466 -2.299 -17.450 1.00 84.81 318 MET A N 1
ATOM 2609 C CA . MET A 1 318 ? 25.893 -1.412 -18.463 1.00 84.81 318 MET A CA 1
ATOM 2610 C C . MET A 1 318 ? 26.902 -0.360 -18.934 1.00 84.81 318 MET A C 1
ATOM 2612 O O . MET A 1 318 ? 26.956 -0.034 -20.121 1.00 84.81 318 MET A O 1
ATOM 2616 N N . THR A 1 319 ? 27.723 0.160 -18.018 1.00 84.56 319 THR A N 1
ATOM 2617 C CA . THR A 1 319 ? 28.691 1.228 -18.308 1.00 84.56 319 THR A CA 1
ATOM 2618 C C . THR A 1 319 ? 29.859 0.733 -19.161 1.00 84.56 319 THR A C 1
ATOM 2620 O O . THR A 1 319 ? 30.384 1.505 -19.964 1.00 84.56 319 THR A O 1
ATOM 2623 N N . THR A 1 320 ? 30.230 -0.550 -19.071 1.00 81.69 320 THR A N 1
ATOM 2624 C CA . THR A 1 320 ? 31.297 -1.144 -19.900 1.00 81.69 320 THR A CA 1
ATOM 2625 C C . THR A 1 320 ? 31.031 -0.988 -21.401 1.00 81.69 320 THR A C 1
ATOM 2627 O O . THR A 1 320 ? 31.957 -0.730 -22.166 1.00 81.69 320 THR A O 1
ATOM 2630 N N . ASN A 1 321 ? 29.763 -1.043 -21.820 1.00 75.12 321 ASN A N 1
ATOM 2631 C CA . ASN A 1 321 ? 29.375 -0.971 -23.231 1.00 75.12 321 ASN A CA 1
ATOM 2632 C C . ASN A 1 321 ? 28.936 0.436 -23.671 1.00 75.12 321 ASN A C 1
ATOM 2634 O O . ASN A 1 321 ? 28.409 0.604 -24.766 1.00 75.12 321 ASN A O 1
ATOM 2638 N N . LYS A 1 322 ? 29.148 1.475 -22.849 1.00 79.06 322 LYS A N 1
ATOM 2639 C CA . LYS A 1 322 ? 28.638 2.835 -23.111 1.00 79.06 322 LYS A CA 1
ATOM 2640 C C . LYS A 1 322 ? 29.102 3.423 -24.454 1.00 79.06 322 LYS A C 1
ATOM 2642 O O . LYS A 1 322 ? 28.378 4.194 -25.078 1.00 79.06 322 LYS A O 1
ATOM 2647 N N . ALA A 1 323 ? 30.301 3.060 -24.912 1.00 76.50 323 ALA A N 1
ATOM 2648 C CA . ALA A 1 323 ? 30.852 3.542 -26.179 1.00 76.50 323 ALA A CA 1
ATOM 2649 C C . ALA A 1 323 ? 29.999 3.155 -27.402 1.00 76.50 323 ALA A C 1
ATOM 2651 O O . ALA A 1 323 ? 30.005 3.893 -28.386 1.00 76.50 323 ALA A O 1
ATOM 2652 N N . ASP A 1 324 ? 29.233 2.066 -27.311 1.00 76.19 324 ASP A N 1
ATOM 2653 C CA . ASP A 1 324 ? 28.403 1.545 -28.400 1.00 76.19 324 ASP A CA 1
ATOM 2654 C C . ASP A 1 324 ? 27.201 2.436 -28.747 1.00 76.19 324 ASP A C 1
ATOM 2656 O O . ASP A 1 324 ? 26.575 2.235 -29.787 1.00 76.19 324 ASP A O 1
ATOM 2660 N N . TYR A 1 325 ? 26.877 3.416 -27.897 1.00 80.12 325 TYR A N 1
ATOM 2661 C CA . TYR A 1 325 ? 25.631 4.178 -27.985 1.00 80.12 325 TYR A CA 1
ATOM 2662 C C . TYR A 1 325 ? 25.807 5.671 -28.305 1.00 80.12 325 TYR A C 1
ATOM 2664 O O . TYR A 1 325 ? 24.815 6.339 -28.581 1.00 80.12 325 TYR A O 1
ATOM 2672 N N . LYS A 1 326 ? 27.049 6.179 -28.331 1.00 74.38 326 LYS A N 1
ATOM 2673 C CA . LYS A 1 326 ? 27.396 7.618 -28.271 1.00 74.38 326 LYS A CA 1
ATOM 2674 C C . LYS A 1 326 ? 26.759 8.546 -29.309 1.00 74.38 326 LYS A C 1
ATOM 2676 O O . LYS A 1 326 ? 26.720 9.753 -29.096 1.00 74.38 326 LYS A O 1
ATOM 2681 N N . GLU A 1 327 ? 26.346 8.035 -30.464 1.00 83.50 327 GLU A N 1
ATOM 2682 C CA . GLU A 1 327 ? 25.789 8.868 -31.529 1.00 83.50 327 GLU A CA 1
ATOM 2683 C C . GLU A 1 327 ? 24.479 8.281 -32.048 1.00 83.50 327 GLU A C 1
ATOM 2685 O O . GLU A 1 327 ? 24.486 7.367 -32.873 1.00 83.50 327 GLU A O 1
ATOM 2690 N N . ILE A 1 328 ? 23.355 8.860 -31.608 1.00 85.88 328 ILE A N 1
ATOM 2691 C CA . ILE A 1 328 ? 21.999 8.437 -31.993 1.00 85.88 328 ILE A CA 1
ATOM 2692 C C . ILE A 1 328 ? 21.862 8.342 -33.515 1.00 85.88 328 ILE A C 1
ATOM 2694 O O . ILE A 1 328 ? 21.377 7.343 -34.030 1.00 85.88 328 ILE A O 1
ATOM 2698 N N . ALA A 1 329 ? 22.361 9.330 -34.263 1.00 85.44 329 ALA A N 1
ATOM 2699 C CA . ALA A 1 329 ? 22.291 9.345 -35.727 1.00 85.44 329 ALA A CA 1
ATOM 2700 C C . ALA A 1 329 ? 23.018 8.164 -36.408 1.00 85.44 329 ALA A C 1
ATOM 2702 O O . ALA A 1 329 ? 22.749 7.863 -37.572 1.00 85.44 329 ALA A O 1
ATOM 2703 N N . LYS A 1 330 ? 23.937 7.492 -35.701 1.00 86.81 330 LYS A N 1
ATOM 2704 C CA . LYS A 1 330 ? 24.698 6.339 -36.198 1.00 86.81 330 LYS A CA 1
ATOM 2705 C C . LYS A 1 330 ? 24.103 4.993 -35.796 1.00 86.81 330 LYS A C 1
ATOM 2707 O O . LYS A 1 330 ? 24.638 3.980 -36.234 1.00 86.81 330 LYS A O 1
ATOM 2712 N N . TRP A 1 331 ? 23.029 4.954 -35.004 1.00 90.69 331 TRP A N 1
ATOM 2713 C CA . TRP A 1 331 ? 22.409 3.688 -34.613 1.00 90.69 331 TRP A CA 1
ATOM 2714 C C . TRP A 1 331 ? 21.877 2.958 -35.844 1.00 90.69 331 TRP A C 1
ATOM 2716 O O . TRP A 1 331 ? 20.940 3.415 -36.501 1.00 90.69 331 TRP A O 1
ATOM 2726 N N . ASP A 1 332 ? 22.516 1.843 -36.165 1.00 88.81 332 ASP A N 1
ATOM 2727 C CA . ASP A 1 332 ? 22.153 0.958 -37.257 1.00 88.81 332 ASP A CA 1
ATOM 2728 C C . ASP A 1 332 ? 21.250 -0.180 -36.766 1.00 88.81 332 ASP A C 1
ATOM 2730 O O . ASP A 1 332 ? 20.813 -0.206 -35.613 1.00 88.81 332 ASP A O 1
ATOM 2734 N N . GLU A 1 333 ? 20.942 -1.112 -37.666 1.00 88.25 333 GLU A N 1
ATOM 2735 C CA . GLU A 1 333 ? 20.067 -2.241 -37.364 1.00 88.25 333 GLU A CA 1
ATOM 2736 C C . GLU A 1 333 ? 20.590 -3.068 -36.181 1.00 88.25 333 GLU A C 1
ATOM 2738 O O . GLU A 1 333 ? 19.817 -3.383 -35.289 1.00 88.25 333 GLU A O 1
ATOM 2743 N N . VAL A 1 334 ? 21.900 -3.335 -36.109 1.00 88.69 334 VAL A N 1
ATOM 2744 C CA . VAL A 1 334 ? 22.507 -4.145 -35.037 1.00 88.69 334 VAL A CA 1
ATOM 2745 C C . VAL A 1 334 ? 22.364 -3.451 -33.684 1.00 88.69 334 VAL A C 1
ATOM 2747 O O . VAL A 1 334 ? 21.945 -4.064 -32.699 1.00 88.69 334 VAL A O 1
ATOM 2750 N N . VAL A 1 335 ? 22.664 -2.150 -33.620 1.00 89.56 335 VAL A N 1
ATOM 2751 C CA . VAL A 1 335 ? 22.473 -1.371 -32.388 1.00 89.56 335 VAL A CA 1
ATOM 2752 C C . VAL A 1 335 ? 21.006 -1.404 -31.960 1.00 89.56 335 VAL A C 1
ATOM 2754 O O . VAL A 1 335 ? 20.716 -1.610 -30.779 1.00 89.56 335 VAL A O 1
ATOM 2757 N N . LYS A 1 336 ? 20.077 -1.255 -32.908 1.00 89.38 336 LYS A N 1
ATOM 2758 C CA . LYS A 1 336 ? 18.640 -1.245 -32.633 1.00 89.38 336 LYS A CA 1
ATOM 2759 C C . LYS A 1 336 ? 18.100 -2.596 -32.182 1.00 89.38 336 LYS A C 1
ATOM 2761 O O . LYS A 1 336 ? 17.371 -2.638 -31.198 1.00 89.38 336 LYS A O 1
ATOM 2766 N N . THR A 1 337 ? 18.428 -3.686 -32.862 1.00 87.81 337 THR A N 1
ATOM 2767 C CA . THR A 1 337 ? 17.786 -4.981 -32.605 1.00 87.81 337 THR A CA 1
ATOM 2768 C C . THR A 1 337 ? 18.478 -5.799 -31.522 1.00 87.81 337 THR A C 1
ATOM 2770 O O . THR A 1 337 ? 17.831 -6.645 -30.918 1.00 87.81 337 THR A O 1
ATOM 2773 N N . GLU A 1 338 ? 19.758 -5.544 -31.228 1.00 87.81 338 GLU A N 1
ATOM 2774 C CA . GLU A 1 338 ? 20.528 -6.349 -30.264 1.00 87.81 338 GLU A CA 1
ATOM 2775 C C . GLU A 1 338 ? 20.951 -5.552 -29.021 1.00 87.81 338 GLU A C 1
ATOM 2777 O O . GLU A 1 338 ? 20.769 -6.004 -27.883 1.00 87.81 338 GLU A O 1
ATOM 2782 N N . LYS A 1 339 ? 21.487 -4.337 -29.208 1.00 90.50 339 LYS A N 1
ATOM 2783 C CA . LYS A 1 339 ? 22.090 -3.565 -28.106 1.00 90.50 339 LYS A CA 1
ATOM 2784 C C . LYS A 1 339 ? 21.068 -2.752 -27.313 1.00 90.50 339 LYS A C 1
ATOM 2786 O O . LYS A 1 339 ? 21.047 -2.833 -26.085 1.00 90.50 339 LYS A O 1
ATOM 2791 N N . LEU A 1 340 ? 20.188 -2.004 -27.982 1.00 92.56 340 LEU A N 1
ATOM 2792 C CA . LEU A 1 340 ? 19.169 -1.183 -27.313 1.00 92.56 340 LEU A CA 1
ATOM 2793 C C . LEU A 1 340 ? 18.191 -1.997 -26.445 1.00 92.56 340 LEU A C 1
ATOM 2795 O O . LEU A 1 340 ? 17.919 -1.554 -25.328 1.00 92.56 340 LEU A O 1
ATOM 2799 N N . PRO A 1 341 ? 17.694 -3.183 -26.858 1.00 94.44 341 PRO A N 1
ATOM 2800 C CA . PRO A 1 341 ? 16.850 -4.009 -25.998 1.00 94.44 341 PRO A CA 1
ATOM 2801 C C . PRO A 1 341 ? 17.579 -4.463 -24.734 1.00 94.44 341 PRO A C 1
ATOM 2803 O O . PRO A 1 341 ? 16.993 -4.466 -23.653 1.00 94.44 341 PRO A O 1
ATOM 2806 N N . THR A 1 342 ? 18.873 -4.774 -24.854 1.00 93.56 342 THR A N 1
ATOM 2807 C CA . THR A 1 342 ? 19.737 -5.144 -23.726 1.00 93.56 342 THR A CA 1
ATOM 2808 C C . THR A 1 342 ? 19.952 -3.964 -22.772 1.00 93.56 342 THR A C 1
ATOM 2810 O O . THR A 1 342 ? 19.790 -4.115 -21.560 1.00 93.56 342 THR A O 1
ATOM 2813 N N . LEU A 1 343 ? 20.240 -2.765 -23.296 1.00 92.56 343 LEU A N 1
ATOM 2814 C CA . LEU A 1 343 ? 20.360 -1.543 -22.490 1.00 92.56 343 LEU A CA 1
ATOM 2815 C C . LEU A 1 343 ? 19.049 -1.222 -21.756 1.00 92.56 343 LEU A C 1
ATOM 2817 O O . LEU A 1 343 ? 19.055 -0.960 -20.551 1.00 92.56 343 LEU A O 1
ATOM 2821 N N . LEU A 1 344 ? 17.919 -1.284 -22.467 1.00 94.69 344 LEU A N 1
ATOM 2822 C CA . LEU A 1 344 ? 16.596 -1.060 -21.892 1.00 94.69 344 LEU A CA 1
ATOM 2823 C C . LEU A 1 344 ? 16.276 -2.089 -20.800 1.00 94.69 344 LEU A C 1
ATOM 2825 O O . LEU A 1 344 ? 15.685 -1.724 -19.782 1.00 94.69 344 LEU A O 1
ATOM 2829 N N . ALA A 1 345 ? 16.682 -3.349 -20.975 1.00 94.56 345 ALA A N 1
ATOM 2830 C CA . ALA A 1 345 ? 16.541 -4.394 -19.965 1.00 94.56 345 ALA A CA 1
ATOM 2831 C C . ALA A 1 345 ? 17.338 -4.072 -18.697 1.00 94.56 345 ALA A C 1
ATOM 2833 O O . ALA A 1 345 ? 16.790 -4.169 -17.599 1.00 94.56 345 ALA A O 1
ATOM 2834 N N . GLY A 1 346 ? 18.584 -3.613 -18.841 1.00 93.31 346 GLY A N 1
ATOM 2835 C CA . GLY A 1 346 ? 19.423 -3.184 -17.720 1.00 93.31 346 GLY A CA 1
ATOM 2836 C C . GLY A 1 346 ? 18.820 -2.005 -16.953 1.00 93.31 346 GLY A C 1
ATOM 2837 O O . GLY A 1 346 ? 18.632 -2.084 -15.739 1.00 93.31 346 GLY A O 1
ATOM 2838 N N . LEU A 1 347 ? 18.414 -0.943 -17.660 1.00 93.62 347 LEU A N 1
ATOM 2839 C CA . LEU A 1 347 ? 17.759 0.221 -17.044 1.00 93.62 347 LEU A CA 1
ATOM 2840 C C . LEU A 1 347 ? 16.441 -0.162 -16.362 1.00 93.62 347 LEU A C 1
ATOM 2842 O O . LEU A 1 347 ? 16.164 0.280 -15.247 1.00 93.62 347 LEU A O 1
ATOM 2846 N N . SER A 1 348 ? 15.649 -1.026 -17.001 1.00 93.81 348 SER A N 1
ATOM 2847 C CA . SER A 1 348 ? 14.409 -1.547 -16.421 1.00 93.81 348 SER A CA 1
ATOM 2848 C C . SER A 1 348 ? 14.676 -2.368 -15.165 1.00 93.81 348 SER A C 1
ATOM 2850 O O . SER A 1 348 ? 13.908 -2.262 -14.210 1.00 93.81 348 SER A O 1
ATOM 2852 N N . ALA A 1 349 ? 15.741 -3.174 -15.135 1.00 92.19 349 ALA A N 1
ATOM 2853 C CA . ALA A 1 349 ? 16.126 -3.962 -13.968 1.00 92.19 349 ALA A CA 1
ATOM 2854 C C . ALA A 1 349 ? 16.555 -3.057 -12.806 1.00 92.19 349 ALA A C 1
ATOM 2856 O O . ALA A 1 349 ? 16.051 -3.223 -11.696 1.00 92.19 349 ALA A O 1
ATOM 2857 N N . VAL A 1 350 ? 17.392 -2.045 -13.063 1.00 91.19 350 VAL A N 1
ATOM 2858 C CA . VAL A 1 350 ? 17.773 -1.035 -12.060 1.00 91.19 350 VAL A CA 1
ATOM 2859 C C . VAL A 1 350 ? 16.539 -0.323 -11.509 1.00 91.19 350 VAL A C 1
ATOM 2861 O O . VAL A 1 350 ? 16.357 -0.268 -10.293 1.00 91.19 350 VAL A O 1
ATOM 2864 N N . TRP A 1 351 ? 15.652 0.161 -12.384 1.00 91.44 351 TRP A N 1
ATOM 2865 C CA . TRP A 1 351 ? 14.395 0.784 -11.970 1.00 91.44 351 TRP A CA 1
ATOM 2866 C C . TRP A 1 351 ? 13.544 -0.167 -11.119 1.00 91.44 351 TRP A C 1
ATOM 2868 O O . TRP A 1 351 ? 13.118 0.216 -10.033 1.00 91.44 351 TRP A O 1
ATOM 2878 N N . SER A 1 352 ? 13.370 -1.418 -11.560 1.00 89.88 352 SER A N 1
ATOM 2879 C CA . SER A 1 352 ? 12.581 -2.438 -10.854 1.00 89.88 352 SER A CA 1
ATOM 2880 C C . SER A 1 352 ? 13.131 -2.709 -9.454 1.00 89.88 352 SER A C 1
ATOM 2882 O O . SER A 1 352 ? 12.365 -2.806 -8.498 1.00 89.88 352 SER A O 1
ATOM 2884 N N . LEU A 1 353 ? 14.457 -2.806 -9.310 1.00 87.75 353 LEU A N 1
ATOM 2885 C CA . LEU A 1 353 ? 15.130 -3.026 -8.027 1.00 87.75 353 LEU A CA 1
ATOM 2886 C C . LEU A 1 353 ? 14.964 -1.832 -7.078 1.00 87.75 353 LEU A C 1
ATOM 2888 O O . LEU A 1 353 ? 14.742 -2.037 -5.885 1.00 87.75 353 LEU A O 1
ATOM 2892 N N . LEU A 1 354 ? 15.051 -0.605 -7.600 1.00 86.31 354 LEU A N 1
ATOM 2893 C CA . LEU A 1 354 ? 14.905 0.622 -6.813 1.00 86.31 354 LEU A CA 1
ATOM 2894 C C . LEU A 1 354 ? 13.462 0.844 -6.358 1.00 86.31 354 LEU A C 1
ATOM 2896 O O . LEU A 1 354 ? 13.218 1.079 -5.176 1.00 86.31 354 LEU A O 1
ATOM 2900 N N . VAL A 1 355 ? 12.504 0.753 -7.283 1.00 84.19 355 VAL A N 1
ATOM 2901 C CA . VAL A 1 355 ? 11.087 1.009 -6.991 1.00 84.19 355 VAL A CA 1
ATOM 2902 C C . VAL A 1 355 ? 10.484 -0.102 -6.131 1.00 84.19 355 VAL A C 1
ATOM 2904 O O . VAL A 1 355 ? 9.601 0.152 -5.320 1.00 84.19 355 VAL A O 1
ATOM 2907 N N . SER A 1 356 ? 11.001 -1.329 -6.247 1.00 83.81 356 SER A N 1
ATOM 2908 C CA . SER A 1 356 ? 10.523 -2.464 -5.457 1.00 83.81 356 SER A CA 1
ATOM 2909 C C . SER A 1 356 ? 11.224 -2.600 -4.106 1.00 83.81 356 SER A C 1
ATOM 2911 O O . SER A 1 356 ? 11.033 -3.621 -3.453 1.00 83.81 356 SER A O 1
ATOM 2913 N N . LYS A 1 357 ? 12.048 -1.631 -3.671 1.00 83.38 357 LYS A N 1
ATOM 2914 C CA . LYS A 1 357 ? 12.876 -1.776 -2.458 1.00 83.38 357 LYS A CA 1
ATOM 2915 C C . LYS A 1 357 ? 12.067 -2.180 -1.223 1.00 83.38 357 LYS A C 1
ATOM 2917 O O . LYS A 1 357 ? 12.541 -3.014 -0.460 1.00 83.38 357 LYS A O 1
ATOM 2922 N N . ASP A 1 358 ? 10.855 -1.640 -1.100 1.00 78.38 358 ASP A N 1
ATOM 2923 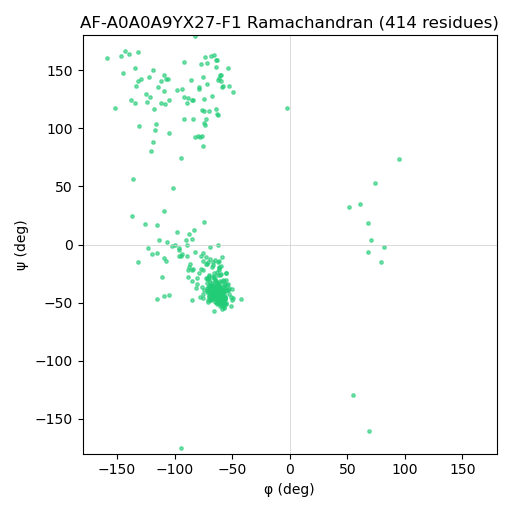C CA . ASP A 1 358 ? 9.942 -1.896 0.015 1.00 78.38 358 ASP A CA 1
ATOM 2924 C C . ASP A 1 358 ? 9.043 -3.118 -0.227 1.00 78.38 358 ASP A C 1
ATOM 2926 O O . ASP A 1 358 ? 8.661 -3.808 0.705 1.00 78.38 358 ASP A O 1
ATOM 2930 N N . VAL A 1 359 ? 8.738 -3.456 -1.483 1.00 76.31 359 VAL A N 1
ATOM 2931 C CA . VAL A 1 359 ? 7.819 -4.564 -1.825 1.00 76.31 359 VAL A CA 1
ATOM 2932 C C . VAL A 1 359 ? 8.537 -5.858 -2.220 1.00 76.31 359 VAL A C 1
ATOM 2934 O O . VAL A 1 359 ? 7.890 -6.868 -2.489 1.00 76.31 359 VAL A O 1
ATOM 2937 N N . ARG A 1 360 ? 9.877 -5.873 -2.223 1.00 70.44 360 ARG A N 1
ATOM 2938 C CA . ARG A 1 360 ? 10.711 -7.022 -2.628 1.00 70.44 360 ARG A CA 1
ATOM 2939 C C . ARG A 1 360 ? 10.461 -8.275 -1.783 1.00 70.44 360 ARG A C 1
ATOM 2941 O O . ARG A 1 360 ? 10.685 -9.380 -2.275 1.00 70.44 360 ARG A O 1
ATOM 2948 N N . SER A 1 361 ? 9.994 -8.124 -0.541 1.00 63.59 361 SER A N 1
ATOM 2949 C CA . SER A 1 361 ? 9.601 -9.245 0.327 1.00 63.59 361 SER A CA 1
ATOM 2950 C C . SER A 1 361 ? 8.454 -10.079 -0.250 1.00 63.59 361 SER A C 1
ATOM 2952 O O . SER A 1 361 ? 8.364 -11.256 0.077 1.00 63.59 361 SER A O 1
ATOM 2954 N N . SER A 1 362 ? 7.644 -9.521 -1.159 1.00 61.22 362 SER A N 1
ATOM 2955 C CA . SER A 1 362 ? 6.599 -10.258 -1.888 1.00 61.22 362 SER A CA 1
ATOM 2956 C C . SER A 1 362 ? 7.133 -11.273 -2.909 1.00 61.22 362 SER A C 1
ATOM 2958 O O . SER A 1 362 ? 6.373 -11.900 -3.639 1.00 61.22 362 SER A O 1
ATOM 2960 N N . GLY A 1 363 ? 8.457 -11.364 -3.082 1.00 60.19 363 GLY A N 1
ATOM 2961 C CA . GLY A 1 363 ? 9.082 -12.175 -4.130 1.00 60.19 363 GLY A CA 1
ATOM 2962 C C . GLY A 1 363 ? 8.833 -11.660 -5.555 1.00 60.19 363 GLY A C 1
ATOM 2963 O O . GLY A 1 363 ? 9.454 -12.154 -6.504 1.00 60.19 363 GLY A O 1
ATOM 2964 N N . LYS A 1 364 ? 7.982 -10.641 -5.715 1.00 68.06 364 LYS A N 1
ATOM 2965 C CA . LYS A 1 364 ? 7.626 -10.007 -6.980 1.00 68.06 364 LYS A CA 1
ATOM 2966 C C . LYS A 1 364 ? 8.230 -8.604 -7.048 1.00 68.06 364 LYS A C 1
ATOM 2968 O O . LYS A 1 364 ? 8.384 -7.910 -6.048 1.00 68.06 364 LYS A O 1
ATOM 2973 N N . PHE A 1 365 ? 8.611 -8.212 -8.258 1.00 74.44 365 PHE A N 1
ATOM 2974 C CA . PHE A 1 365 ? 9.146 -6.888 -8.554 1.00 74.44 365 PHE A CA 1
ATOM 2975 C C . PHE A 1 365 ? 8.138 -6.149 -9.411 1.00 74.44 365 PHE A C 1
ATOM 2977 O O . PHE A 1 365 ? 7.567 -6.735 -10.331 1.00 74.44 365 PHE A O 1
ATOM 2984 N N . LEU A 1 366 ? 7.972 -4.859 -9.151 1.00 82.06 366 LEU A N 1
ATOM 2985 C CA . LEU A 1 366 ? 7.384 -3.963 -10.130 1.00 82.06 366 LEU A CA 1
ATOM 2986 C C . LEU A 1 366 ? 8.326 -3.941 -11.338 1.00 82.06 366 LEU A C 1
ATOM 2988 O O . LEU A 1 366 ? 9.456 -3.469 -11.234 1.00 82.06 366 LEU A O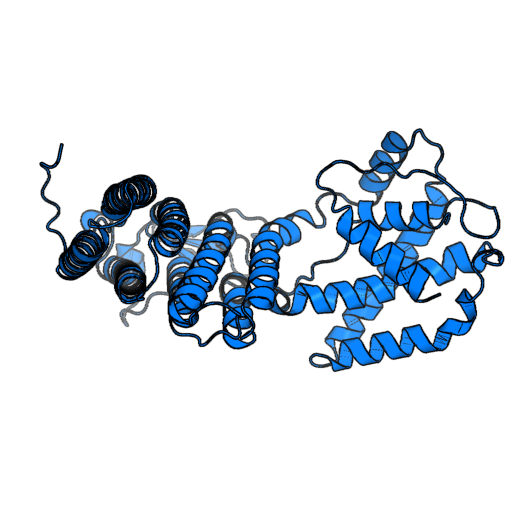 1
ATOM 2992 N N . LYS A 1 367 ? 7.876 -4.492 -12.467 1.00 86.50 367 LYS A N 1
ATOM 2993 C CA . LYS A 1 367 ? 8.589 -4.469 -13.753 1.00 86.50 367 LYS A CA 1
ATOM 2994 C C . LYS A 1 367 ? 7.744 -3.738 -14.789 1.00 86.50 367 LYS A C 1
ATOM 2996 O O . LYS A 1 367 ? 6.523 -3.836 -14.689 1.00 86.50 367 LYS A O 1
ATOM 3001 N N . PRO A 1 368 ? 8.325 -3.068 -15.795 1.00 87.62 368 PRO A N 1
ATOM 3002 C CA . PRO A 1 368 ? 7.536 -2.418 -16.837 1.00 87.62 368 PRO A CA 1
ATOM 3003 C C . PRO A 1 368 ? 6.617 -3.411 -17.565 1.00 87.62 368 PRO A C 1
ATOM 3005 O O . PRO A 1 368 ? 7.032 -4.519 -17.912 1.00 87.62 368 PRO A O 1
ATOM 3008 N N . HIS A 1 369 ? 5.366 -3.024 -17.813 1.00 84.25 369 HIS A N 1
ATOM 3009 C CA . HIS A 1 369 ? 4.430 -3.842 -18.584 1.00 84.25 369 HIS A CA 1
ATOM 3010 C C . HIS A 1 369 ? 4.904 -4.016 -20.031 1.00 84.25 369 HIS A C 1
ATOM 3012 O O . HIS A 1 369 ? 5.530 -3.128 -20.612 1.00 84.25 369 HIS A O 1
ATOM 3018 N N . CYS A 1 370 ? 4.511 -5.125 -20.661 1.00 86.62 370 CYS A N 1
ATOM 3019 C CA . CYS A 1 370 ? 4.811 -5.421 -22.064 1.00 86.62 370 CYS A CA 1
ATOM 3020 C C . CYS A 1 370 ? 4.475 -4.249 -23.007 1.00 86.62 370 CYS A C 1
ATOM 3022 O O . CYS A 1 370 ? 5.320 -3.849 -23.800 1.00 86.62 370 CYS A O 1
ATOM 3024 N N . ILE A 1 371 ? 3.301 -3.624 -22.860 1.00 86.38 371 ILE A N 1
ATOM 3025 C CA . ILE A 1 371 ? 2.884 -2.462 -23.667 1.00 86.38 371 ILE A CA 1
ATOM 3026 C C . ILE A 1 371 ? 3.812 -1.253 -23.461 1.00 86.38 371 ILE A C 1
ATOM 3028 O O . ILE A 1 371 ? 4.109 -0.543 -24.420 1.00 86.38 371 ILE A O 1
ATOM 3032 N N . GLN A 1 372 ? 4.300 -1.018 -22.238 1.00 89.38 372 GLN A N 1
ATOM 3033 C CA . GLN A 1 372 ? 5.233 0.079 -21.951 1.00 89.38 372 GLN A CA 1
ATOM 3034 C C . GLN A 1 372 ? 6.566 -0.149 -22.663 1.00 89.38 372 GLN A C 1
ATOM 3036 O O . GLN A 1 372 ? 7.067 0.753 -23.329 1.00 89.38 372 GLN A O 1
ATOM 3041 N N . VAL A 1 373 ? 7.102 -1.369 -22.579 1.00 92.38 373 VAL A N 1
ATOM 3042 C CA . VAL A 1 373 ? 8.354 -1.754 -23.246 1.00 92.38 373 VAL A CA 1
ATOM 3043 C C . VAL A 1 373 ? 8.216 -1.637 -24.763 1.00 92.38 373 VAL A C 1
ATOM 3045 O O . VAL A 1 373 ? 9.053 -1.000 -25.397 1.00 92.38 373 VAL A O 1
ATOM 3048 N N . LEU A 1 374 ? 7.132 -2.167 -25.341 1.00 90.94 374 LEU A N 1
ATOM 3049 C CA . LEU A 1 374 ? 6.841 -2.046 -26.773 1.00 90.94 374 LEU A CA 1
ATOM 3050 C C . LEU A 1 374 ? 6.742 -0.581 -27.213 1.00 90.94 374 LEU A C 1
ATOM 3052 O O . LEU A 1 374 ? 7.271 -0.216 -28.261 1.00 90.94 374 LEU A O 1
ATOM 3056 N N . CYS A 1 375 ? 6.122 0.276 -26.397 1.00 91.38 375 CYS A N 1
ATOM 3057 C CA . CYS A 1 375 ? 6.049 1.706 -26.668 1.00 91.38 375 CYS A CA 1
ATOM 3058 C C . CYS A 1 375 ? 7.433 2.367 -26.663 1.00 91.38 375 CYS A C 1
ATOM 3060 O O . CYS A 1 375 ? 7.717 3.162 -27.555 1.00 91.38 375 CYS A O 1
ATOM 3062 N N . ILE A 1 376 ? 8.302 2.044 -25.699 1.00 93.75 376 ILE A N 1
ATOM 3063 C CA . ILE A 1 376 ? 9.673 2.578 -25.644 1.00 93.75 376 ILE A CA 1
ATOM 3064 C C . ILE A 1 376 ? 10.472 2.111 -26.866 1.00 93.75 376 ILE A C 1
ATOM 3066 O O . ILE A 1 376 ? 11.102 2.927 -27.534 1.00 93.75 376 ILE A O 1
ATOM 3070 N N . MET A 1 377 ? 10.404 0.819 -27.201 1.00 92.81 377 MET A N 1
ATOM 3071 C CA . MET A 1 377 ? 11.067 0.254 -28.381 1.00 92.81 377 MET A CA 1
ATOM 3072 C C . MET A 1 377 ? 10.584 0.920 -29.668 1.00 92.81 377 MET A C 1
ATOM 3074 O O . MET A 1 377 ? 11.396 1.281 -30.519 1.00 92.81 377 MET A O 1
ATOM 3078 N N . ARG A 1 378 ? 9.271 1.152 -29.791 1.00 90.38 378 ARG A N 1
ATOM 3079 C CA . ARG A 1 378 ? 8.725 1.914 -30.909 1.00 90.38 378 ARG A CA 1
ATOM 3080 C C . ARG A 1 378 ? 9.303 3.319 -30.917 1.00 90.38 378 ARG A C 1
ATOM 3082 O O . ARG A 1 378 ? 9.843 3.701 -31.937 1.00 90.38 378 ARG A O 1
ATOM 3089 N N . LEU A 1 379 ? 9.241 4.079 -29.818 1.00 91.19 379 LEU A N 1
ATOM 3090 C CA . LEU A 1 379 ? 9.785 5.450 -29.708 1.00 91.19 379 LEU A CA 1
ATOM 3091 C C . LEU A 1 379 ? 11.277 5.548 -30.061 1.00 91.19 379 LEU A C 1
ATOM 3093 O O . LEU A 1 379 ? 11.699 6.543 -30.635 1.00 91.19 379 LEU A O 1
ATOM 3097 N N . LEU A 1 380 ? 12.050 4.494 -29.814 1.00 90.94 380 LEU A N 1
ATOM 3098 C CA . LEU A 1 380 ? 13.455 4.380 -30.212 1.00 90.94 380 LEU A CA 1
ATOM 3099 C C . LEU A 1 380 ? 13.655 3.874 -31.661 1.00 90.94 380 LEU A C 1
ATOM 3101 O O . LEU A 1 380 ? 14.785 3.694 -32.108 1.00 90.94 380 LEU A O 1
ATOM 3105 N N . SER A 1 381 ? 12.575 3.685 -32.424 1.00 90.19 381 SER A N 1
ATOM 3106 C CA . SER A 1 381 ? 12.558 3.241 -33.830 1.00 90.19 381 SER A CA 1
ATOM 3107 C C . SER A 1 381 ? 13.167 1.857 -34.072 1.00 90.19 381 SER A C 1
ATOM 3109 O O . SER A 1 381 ? 13.794 1.635 -35.113 1.00 90.19 381 SER A O 1
ATOM 3111 N N . LEU A 1 382 ? 12.995 0.927 -33.124 1.00 89.38 382 LEU A N 1
ATOM 3112 C CA . LEU A 1 382 ? 13.519 -0.448 -33.217 1.00 89.38 382 LEU A CA 1
ATOM 3113 C C . LEU A 1 382 ? 12.786 -1.312 -34.250 1.00 89.38 382 LEU A C 1
ATOM 3115 O O . LEU A 1 382 ? 13.258 -2.378 -34.625 1.00 89.38 382 LEU A O 1
ATOM 3119 N N . ASP A 1 383 ? 11.619 -0.869 -34.700 1.00 85.25 383 ASP A N 1
ATOM 3120 C CA . ASP A 1 383 ? 10.805 -1.527 -35.716 1.00 85.25 383 ASP A CA 1
ATOM 3121 C C . ASP A 1 383 ? 11.021 -0.958 -37.129 1.00 85.25 383 ASP A C 1
ATOM 3123 O O . ASP A 1 383 ? 10.559 -1.545 -38.110 1.00 85.25 383 ASP A O 1
ATOM 3127 N N . GLY A 1 384 ? 11.743 0.164 -37.232 1.00 81.88 384 GLY A N 1
ATOM 3128 C CA . GLY A 1 384 ? 12.135 0.801 -38.487 1.00 81.88 384 GLY A CA 1
ATOM 3129 C C . GLY A 1 384 ? 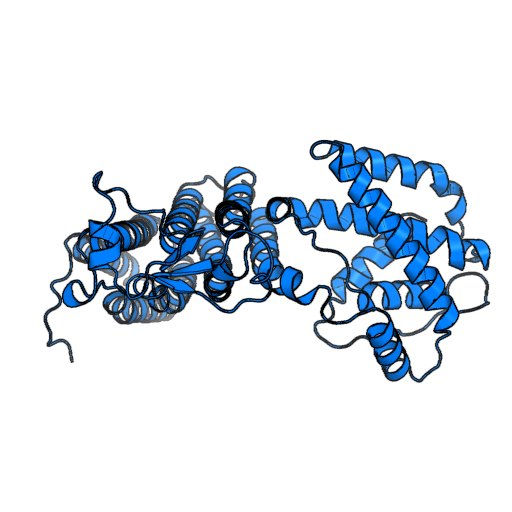13.381 0.167 -39.114 1.00 81.88 384 GLY A C 1
ATOM 3130 O O . GLY A 1 384 ? 13.949 -0.783 -38.585 1.00 81.88 384 GLY A O 1
ATOM 3131 N N . SER A 1 385 ? 13.798 0.684 -40.272 1.00 78.56 385 SER A N 1
ATOM 3132 C CA . SER A 1 385 ? 15.047 0.270 -40.958 1.00 78.56 385 SER A CA 1
ATOM 3133 C C . SER A 1 385 ? 16.002 1.446 -41.201 1.00 78.56 385 SER A C 1
ATOM 3135 O O . SER A 1 385 ? 17.086 1.284 -41.756 1.00 78.56 385 SER A O 1
ATOM 3137 N N . SER A 1 386 ? 15.577 2.656 -40.838 1.00 84.50 386 SER A N 1
ATOM 3138 C CA . SER A 1 386 ? 16.374 3.874 -40.927 1.00 84.50 386 SER A CA 1
ATOM 3139 C C . SER A 1 386 ? 17.476 3.883 -39.870 1.00 84.50 386 SER A C 1
ATOM 3141 O O . SER A 1 386 ? 17.366 3.233 -38.828 1.00 84.50 386 SER A O 1
ATOM 3143 N N . ARG A 1 387 ? 18.544 4.644 -40.119 1.00 86.94 387 ARG A N 1
ATOM 3144 C CA . ARG A 1 387 ? 19.544 4.931 -39.085 1.00 86.94 387 ARG A CA 1
ATOM 3145 C C . ARG A 1 387 ? 19.010 5.965 -38.099 1.00 86.94 387 ARG A C 1
ATOM 3147 O O . ARG A 1 387 ? 18.315 6.897 -38.495 1.00 86.94 387 ARG A O 1
ATOM 3154 N N . GLY A 1 388 ? 19.380 5.811 -36.833 1.00 87.19 388 GLY A N 1
ATOM 3155 C CA . GLY A 1 388 ? 18.964 6.689 -35.744 1.00 87.19 388 GLY A CA 1
ATOM 3156 C C . GLY A 1 388 ? 17.489 6.593 -35.378 1.00 87.19 388 GLY A C 1
ATOM 3157 O O . GLY A 1 388 ? 16.840 5.582 -35.636 1.00 87.19 388 GLY A O 1
ATOM 3158 N N . VAL A 1 389 ? 16.972 7.615 -34.700 1.00 87.88 389 VAL A N 1
ATOM 3159 C CA . VAL A 1 389 ? 15.602 7.628 -34.168 1.00 87.88 389 VAL A CA 1
ATOM 3160 C C . VAL A 1 389 ? 14.730 8.528 -35.039 1.00 87.88 389 VAL A C 1
ATOM 3162 O O . VAL A 1 389 ? 15.049 9.696 -35.245 1.00 87.88 389 VAL A O 1
ATOM 3165 N N . GLU A 1 390 ? 13.639 7.974 -35.558 1.00 84.38 390 GLU A N 1
ATOM 3166 C CA . GLU A 1 390 ? 12.629 8.692 -36.327 1.00 84.38 390 GLU A CA 1
ATOM 3167 C C . GLU A 1 390 ? 11.712 9.516 -35.417 1.00 84.38 390 GLU A C 1
ATOM 3169 O O . GLU A 1 390 ? 11.512 9.220 -34.237 1.00 84.38 390 GLU A O 1
ATOM 3174 N N . HIS A 1 391 ? 11.121 10.564 -35.989 1.00 78.81 391 HIS A N 1
ATOM 3175 C CA . HIS A 1 391 ? 10.062 11.315 -35.331 1.00 78.81 391 HIS A CA 1
ATOM 3176 C C . HIS A 1 391 ? 8.722 10.624 -35.564 1.00 78.81 391 HIS A C 1
ATOM 3178 O O . HIS A 1 391 ? 8.158 10.699 -36.655 1.00 78.81 391 HIS A O 1
ATOM 3184 N N . HIS A 1 392 ? 8.173 10.001 -34.527 1.00 75.88 392 HIS A N 1
ATOM 3185 C CA . HIS A 1 392 ? 6.832 9.430 -34.584 1.00 75.88 392 HIS A CA 1
ATOM 3186 C C . HIS A 1 392 ? 6.122 9.511 -33.238 1.00 75.88 392 HIS A C 1
ATOM 3188 O O . HIS A 1 392 ? 6.719 9.691 -32.177 1.00 75.88 392 HIS A O 1
ATOM 3194 N N . LEU A 1 393 ? 4.803 9.366 -33.309 1.00 78.00 393 LEU A N 1
ATOM 3195 C CA . LEU A 1 393 ? 3.927 9.289 -32.155 1.00 78.00 393 LEU A CA 1
ATOM 3196 C C . LEU A 1 393 ? 3.637 7.817 -31.857 1.00 78.00 393 LEU A C 1
ATOM 3198 O O . LEU A 1 393 ? 3.287 7.061 -32.761 1.00 78.00 393 LEU A O 1
ATOM 3202 N N . ALA A 1 394 ? 3.758 7.420 -30.593 1.00 78.56 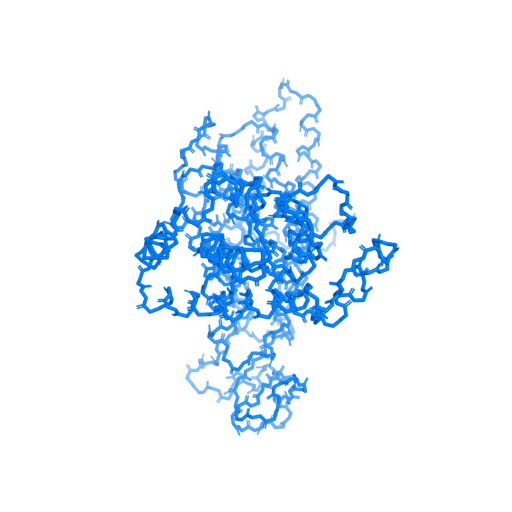394 ALA A N 1
ATOM 3203 C CA . ALA A 1 394 ? 3.284 6.125 -30.122 1.00 78.56 394 ALA A CA 1
ATOM 3204 C C . ALA A 1 394 ? 2.046 6.331 -29.245 1.00 78.56 394 ALA A C 1
ATOM 3206 O O . ALA A 1 394 ? 2.091 7.036 -28.231 1.00 78.56 394 ALA A O 1
ATOM 3207 N N . GLN A 1 395 ? 0.928 5.723 -29.635 1.00 79.44 395 GLN A N 1
ATOM 3208 C CA . GLN A 1 395 ? -0.315 5.796 -28.884 1.00 79.44 395 GLN A CA 1
ATOM 3209 C C . GLN A 1 395 ? -0.377 4.671 -27.848 1.00 79.44 395 GLN A C 1
ATOM 3211 O O . GLN A 1 395 ? -0.260 3.487 -28.163 1.00 79.44 395 GLN A O 1
ATOM 3216 N N . VAL A 1 396 ? -0.610 5.061 -26.594 1.00 79.75 396 VAL A N 1
ATOM 3217 C CA . VAL A 1 396 ? -0.903 4.153 -25.477 1.00 79.75 396 VAL A CA 1
ATOM 3218 C C . VAL A 1 396 ? -2.155 4.626 -24.750 1.00 79.75 396 VAL A C 1
ATOM 3220 O O . VAL A 1 396 ? -2.370 5.834 -24.591 1.00 79.75 396 VAL A O 1
ATOM 3223 N N . LEU A 1 397 ? -2.977 3.681 -24.296 1.00 72.06 397 LEU A N 1
ATOM 3224 C CA . LEU A 1 397 ? -4.211 3.975 -23.567 1.00 72.06 397 LEU A CA 1
ATOM 3225 C C . LEU A 1 397 ? -3.935 4.697 -22.237 1.00 72.06 397 LEU A C 1
ATOM 3227 O O . LEU A 1 397 ? -2.831 4.658 -21.683 1.00 72.06 397 LEU A O 1
ATOM 3231 N N . THR A 1 398 ? -4.952 5.387 -21.725 1.00 61.66 398 THR A N 1
ATOM 3232 C CA . THR A 1 398 ? -4.915 6.003 -20.391 1.00 61.66 398 THR A CA 1
ATOM 3233 C C . THR A 1 398 ? -4.720 4.924 -19.321 1.00 61.66 398 THR A C 1
ATOM 3235 O O . THR A 1 398 ? -5.213 3.809 -19.465 1.00 61.66 398 THR A O 1
ATOM 3238 N N . GLY A 1 399 ? -3.954 5.233 -18.271 1.00 59.66 399 GLY A N 1
ATOM 3239 C CA . GLY A 1 399 ? -3.662 4.291 -17.182 1.00 59.66 399 GLY A CA 1
ATOM 3240 C C . GLY A 1 399 ? -2.539 3.283 -17.464 1.00 59.66 399 GLY A C 1
ATOM 3241 O O . GLY A 1 399 ? -2.154 2.552 -16.566 1.00 59.66 399 GLY A O 1
ATOM 3242 N N . GLN A 1 400 ? -1.938 3.278 -18.660 1.00 66.81 400 GLN A N 1
ATOM 3243 C CA . GLN A 1 400 ? -0.850 2.347 -19.018 1.00 66.81 400 GLN A CA 1
ATOM 3244 C C . GLN A 1 400 ? 0.549 2.796 -18.543 1.00 66.81 400 GLN A C 1
ATOM 3246 O O . GLN A 1 400 ? 1.558 2.251 -18.980 1.00 66.81 400 GLN A O 1
ATOM 3251 N N . GLY A 1 401 ? 0.645 3.805 -17.668 1.00 75.06 401 GLY A N 1
ATOM 3252 C CA . GLY A 1 401 ? 1.918 4.257 -17.085 1.00 75.06 401 GLY A CA 1
ATOM 3253 C C . GLY A 1 401 ? 2.827 5.055 -18.032 1.00 75.06 401 GLY A C 1
ATOM 3254 O O . GLY A 1 401 ? 4.012 4.755 -18.161 1.00 75.06 401 GLY A O 1
ATOM 3255 N N . LYS A 1 402 ? 2.298 6.115 -18.665 1.00 84.94 402 LYS A N 1
ATOM 3256 C CA . LYS A 1 402 ? 3.066 7.021 -19.554 1.00 84.94 402 LYS A CA 1
ATOM 3257 C C . LYS A 1 402 ? 4.323 7.600 -18.886 1.00 84.94 402 LYS A C 1
ATOM 3259 O O . LYS A 1 402 ? 5.340 7.764 -19.550 1.00 84.94 402 LYS A O 1
ATOM 3264 N N . SER A 1 403 ? 4.278 7.853 -17.578 1.00 85.50 403 SER A N 1
ATOM 3265 C CA . SER A 1 403 ? 5.430 8.347 -16.815 1.00 85.50 403 SER A CA 1
ATOM 3266 C C . SER A 1 403 ? 6.586 7.341 -16.767 1.00 85.50 403 SER A C 1
ATOM 3268 O O . SER A 1 403 ? 7.737 7.748 -16.866 1.00 85.50 403 SER A O 1
ATOM 3270 N N . VAL A 1 404 ? 6.300 6.034 -16.688 1.00 87.31 404 VAL A N 1
ATOM 3271 C CA . VAL A 1 404 ? 7.331 4.978 -16.740 1.00 87.31 404 VAL A CA 1
ATOM 3272 C C . VAL A 1 404 ? 7.963 4.922 -18.131 1.00 87.31 404 VAL A C 1
ATOM 3274 O O . VAL A 1 404 ? 9.183 4.851 -18.242 1.00 87.31 404 VAL A O 1
ATOM 3277 N N . ILE A 1 405 ? 7.146 5.037 -19.187 1.00 91.12 405 ILE A N 1
ATOM 3278 C CA . ILE A 1 405 ? 7.616 5.104 -20.581 1.00 91.12 405 ILE A CA 1
ATOM 3279 C C . ILE A 1 405 ? 8.580 6.282 -20.762 1.00 91.12 405 ILE A C 1
ATOM 3281 O O . ILE A 1 405 ? 9.698 6.086 -21.229 1.00 91.12 405 ILE A O 1
ATOM 3285 N N . LEU A 1 406 ? 8.177 7.490 -20.355 1.00 90.12 406 LEU A N 1
ATOM 3286 C CA . LEU A 1 406 ? 9.005 8.694 -20.480 1.00 90.12 406 LEU A CA 1
ATOM 3287 C C . LEU A 1 406 ? 10.255 8.649 -19.600 1.00 90.12 406 LEU A C 1
ATOM 3289 O O . LEU A 1 406 ? 11.315 9.081 -20.047 1.00 90.12 406 LEU A O 1
ATOM 3293 N N . GLY A 1 407 ? 10.150 8.121 -18.380 1.00 91.62 407 GLY A N 1
ATOM 3294 C CA . GLY A 1 407 ? 11.277 7.983 -17.461 1.00 91.62 407 GLY A CA 1
ATOM 3295 C C . GLY A 1 407 ? 12.343 7.031 -18.001 1.00 91.62 407 GLY A C 1
ATOM 3296 O O . GLY A 1 407 ? 13.513 7.398 -18.067 1.00 91.62 407 GLY A O 1
ATOM 3297 N N . LEU A 1 408 ? 11.944 5.838 -18.456 1.00 93.44 408 LEU A N 1
ATOM 3298 C CA . LEU A 1 408 ? 12.871 4.860 -19.031 1.00 93.44 408 LEU A CA 1
ATOM 3299 C C . LEU A 1 408 ? 13.421 5.307 -20.386 1.00 93.44 408 LEU A C 1
ATOM 3301 O O . LEU A 1 408 ? 14.609 5.132 -20.633 1.00 93.44 408 LEU A O 1
ATOM 3305 N N . LEU A 1 409 ? 12.599 5.922 -21.242 1.00 93.19 409 LEU A N 1
ATOM 3306 C CA . LEU A 1 409 ? 13.067 6.490 -22.508 1.00 93.19 409 LEU A CA 1
ATOM 3307 C C . LEU A 1 409 ? 14.108 7.589 -22.269 1.00 93.19 409 LEU A C 1
ATOM 3309 O O . LEU A 1 409 ? 15.177 7.558 -22.871 1.00 93.19 409 LEU A O 1
ATOM 3313 N N . SER A 1 410 ? 13.825 8.522 -21.356 1.00 92.25 410 SER A N 1
ATOM 3314 C CA . SER A 1 410 ? 14.776 9.568 -20.960 1.00 92.25 410 SER A CA 1
ATOM 3315 C C . SER A 1 410 ? 16.058 8.970 -20.388 1.00 92.25 410 SER A C 1
ATOM 3317 O O . SER A 1 410 ? 17.140 9.445 -20.706 1.00 92.25 410 SER A O 1
ATOM 3319 N N . ALA A 1 411 ? 15.957 7.907 -19.584 1.00 92.12 411 ALA A N 1
ATOM 3320 C CA . ALA A 1 411 ? 17.120 7.222 -19.032 1.00 92.12 411 ALA A CA 1
ATOM 3321 C C . ALA A 1 411 ? 17.967 6.542 -20.118 1.00 92.12 411 ALA A C 1
ATOM 3323 O O . ALA A 1 411 ? 19.188 6.630 -20.054 1.00 92.12 411 ALA A O 1
ATOM 3324 N N . VAL A 1 412 ? 17.343 5.916 -21.127 1.00 91.00 412 VAL A N 1
ATOM 3325 C CA . VAL A 1 412 ? 18.056 5.385 -22.301 1.00 91.00 412 VAL A CA 1
ATOM 3326 C C . VAL A 1 412 ? 18.802 6.523 -22.989 1.00 91.00 412 VAL A C 1
ATOM 3328 O O . VAL A 1 412 ? 20.018 6.457 -23.104 1.00 91.00 412 VAL A O 1
ATOM 3331 N N . LEU A 1 413 ? 18.096 7.590 -23.370 1.00 89.06 413 LEU A N 1
ATOM 3332 C CA . LEU A 1 413 ? 18.670 8.710 -24.120 1.00 89.06 413 LEU A CA 1
ATOM 3333 C C . LEU A 1 413 ? 19.748 9.483 -23.347 1.00 89.06 413 LEU A C 1
ATOM 3335 O O . LEU A 1 413 ? 20.664 10.010 -23.958 1.00 89.06 413 LEU A O 1
ATOM 3339 N N . ALA A 1 414 ? 19.648 9.568 -22.019 1.00 88.31 414 ALA A N 1
ATOM 3340 C CA . ALA A 1 414 ? 20.667 10.197 -21.178 1.00 88.31 414 ALA A CA 1
ATOM 3341 C C . ALA A 1 414 ? 21.886 9.289 -20.940 1.00 88.31 414 ALA A C 1
ATOM 3343 O O . ALA A 1 414 ? 22.970 9.772 -20.607 1.00 88.31 414 ALA A O 1
ATOM 3344 N N . PHE A 1 415 ? 21.707 7.969 -21.052 1.00 84.44 415 PHE A N 1
ATOM 3345 C CA . PHE A 1 415 ? 22.794 7.005 -20.933 1.00 84.44 415 PHE A CA 1
ATOM 3346 C C . PHE A 1 415 ? 23.668 6.973 -22.191 1.00 84.44 415 PHE A C 1
ATOM 3348 O O . PHE A 1 415 ? 24.882 6.781 -22.082 1.00 84.44 415 PHE A O 1
ATOM 3355 N N . THR A 1 416 ? 23.045 7.134 -23.357 1.00 79.88 416 THR A N 1
ATOM 3356 C CA . THR A 1 416 ? 23.688 7.159 -24.677 1.00 79.88 416 THR A CA 1
ATOM 3357 C C . THR A 1 416 ? 24.364 8.492 -24.946 1.00 79.88 416 THR A C 1
ATOM 3359 O O . THR A 1 416 ? 25.531 8.475 -25.402 1.00 79.88 416 THR A O 1
#

pLDDT: mean 86.48, std 11.26, range [31.3, 98.56]

InterPro domains:
  IPR027417 P-loop containing nucleoside triphosphate hydrolase [G3DSA:3.40.50.300] (273-416)

Organism: Lygus hesperus (NCBI:txid30085)